Protein 5V0Z (pdb70)

Radius of gyration: 22.3 Å; Cα contacts (8 Å, |Δi|>4): 1707; chains: 3; bounding box: 62×68×42 Å

Foldseek 3Di:
DAQLVCLAVQHKHQCPPRVVLVVLQVVLVVLLVVLQVDDLPPVVVNQVSLCVQCVHNAAAAAAAPNEEERRNVLEADEHQHYAHYQEYEDRSYREYAYYNEAHEYNEYEEFWDADPDVVRRVSPIIGGAYEYEAAQEYEYACEYEYGNEYEAHLEYEYHNEDDPHYHYHQFYWYDVPIDTDGGHDPPDD/DAQLVCLAVQHKHQCPPRVVLVVLQVVLVVLLVVLQVDDLVPPVVNQVSLCVQCVHNAAQAAAAPNEEERRNVLEADEHQHYAHYQEYEDRSPREYAYYNEAHEYAEYEEFWDADPDVVRRVSRIIGGAYEYEAHQEYEYACEYEYGNEYEYHLEYEYHNEDDPHYHYHQFYWYDVPIDTDGGHDPDDD/DQQLVCLAVQHKHQCPPRVVLVVLQVQLVVLLVVLQPDDLVPVVVNQVSLCSQCVHNAAQAAAAPNEEERRNVLEADEHNHYAHYDEYEDRSYREYAYYNEAHEYAEYEEFWDADPDVVRRVSPIIGGAYEYEAHQEYEYHCEYEYGNEYEAHCEYEYHNEDDPHYHHHQFYWYDVPIDTDGGHDPPDD

Organism: Staphylococcus aureus (strain COL) (NCBI:txid93062)

CATH classification: 2.160.10.10

Secondary structure (DSSP, 8-state):
--HHHHHHTT--B-TTT-HHHHHHHHHHHHHHHHHHTS-TT-HHHHHHHHHHHHTS--SSEEEPSSEEESSSTTEEE-SSEEE-SSEEEE-SS-EEE-SSEEE-TT-EEE-EE--SSHHHHTTT-BEE--EEE-SSEEE-TT-EE-TT-EE-TT-EE-TT-EE-S-B-TTEEEETTTTEEEEE------/--HHHHHHTT--EETTT-HHHHHHHHHHHHHHHHHHTS-TT-HHHHHHHHHHHHTS--SSEEEPSSEEESSSTTEEE-SSEEE-SSEEEE-SS-EEE-SSEEE-TT-EEE-EE--SSHHHHHTTEEEE--EEE-SSEEE-TT-EE-TT-EE-TT-EE-TT-EE-S-B-TTEEEETTTTEEEEE------/--HHHHHHTT--EETTT-HHHHHHHHHHHHHHHHHHTS-TT-HHHHHHHHHHHHTS--SSEEEPSSEEESSSTTEEE-SSEEE-SSEEEE-SS-EEE-SSEEE-TT-EEE-EE--SSHHHHHTTEEEE--EEE-SSEEE-TT-EE-TT-EE-TT-EE-TT-EE-S-B-SSEEEETTTTEEEEE------

Solvent-accessible surface area: 21683 Å² total; per-residue (Å²): 123,83,33,66,88,60,1,84,51,95,101,106,7,35,3,45,143,31,119,94,0,53,85,32,54,45,63,0,48,42,13,5,34,78,0,27,59,16,129,34,51,19,104,120,80,37,73,90,2,5,28,93,0,5,106,61,120,9,84,74,10,47,1,44,28,33,4,18,0,18,4,0,28,5,3,95,37,19,100,34,0,44,2,36,8,15,2,5,0,16,0,6,1,66,0,41,3,16,52,26,0,13,4,10,3,10,0,0,0,8,1,22,42,26,13,81,26,30,50,78,0,40,92,1,73,27,65,1,4,42,0,83,4,18,32,19,0,32,0,12,4,23,0,0,0,31,42,40,4,52,0,10,91,0,0,5,1,15,16,9,0,8,0,55,128,89,7,70,71,66,4,28,0,62,15,30,64,2,104,68,68,151,105,15,107,14,107,150,100,122,83,31,65,86,60,2,85,47,109,102,104,7,36,3,44,141,31,116,95,0,52,87,32,52,44,63,0,49,41,13,5,35,79,0,25,61,16,124,31,48,20,102,118,84,33,70,91,3,5,28,93,0,5,105,64,119,10,84,75,10,49,0,40,29,29,3,16,0,18,4,0,31,5,3,94,37,20,97,32,0,47,3,36,9,10,1,4,0,17,0,6,2,65,0,40,4,17,52,26,0,13,6,11,3,10,1,0,0,9,1,23,42,26,14,84,25,31,50,76,0,41,93,1,71,25,71,2,13,37,0,86,4,17,33,22,0,39,0,12,3,21,0,0,0,30,43,42,4,52,0,10,89,0,0,5,1,15,17,10,0,9,0,56,130,89,6,69,71,69,6,27,0,63,16,31,63,2,105,69,68,150,103,14,107,14,110,151,99,121,83,32,66,86,60,2,85,47,108,99,108,6,35,3,46,146,30,110,94,0,56,80,32,53,48,62,0,51,48,12,5,36,77,0,27,59,15,130,32,49,19,103,124,82,34,72,91,4,5,27,94,0,5,107,61,120,10,81,76,11,51,0,39,28,31,3,19,0,17,5,0,30,5,3,95,37,20,99,33,0,48,3,35,6,10,3,4,0,16,0,5,2,67,0,41,4,16,52,28,0,12,5,11,3,10,1,1,0,9,1,23,50,22,12,80,24,31,52,80,0,39,96,0,72,26,74,2,13,37,0,84,4,17,33,22,0,39,0,12,4,23,0,0,0,31,44,42,4,52,0,11,92,0,0,5,1,15,15,10,0,9,0,56,131,90,6,70,71,68,5,28,0,63,15,31,64,2,103,68,69,152,102,13,103,16,106,148,99

Structure (mmCIF, N/CA/C/O backbone):
data_5V0Z
#
_entry.id   5V0Z
#
_cell.length_a   75.434
_cell.length_b   75.434
_cell.length_c   93.178
_cell.angle_alpha   90.000
_cell.angle_beta   90.000
_cell.angle_gamma   120.000
#
_symmetry.space_group_name_H-M   'P 32'
#
loop_
_entity.id
_entity.type
_entity.pdbx_description
1 polymer 'Putative acetyltransferase SACOL2570'
2 non-polymer 1,2-ETHANEDIOL
3 non-polymer 'PHOSPHATE ION'
4 non-polymer 'CHLORIDE ION'
5 non-polymer 'COENZYME A'
6 non-polymer 'UNKNOWN ATOM OR ION'
7 water water
#
loop_
_atom_site.group_PDB
_atom_site.id
_atom_site.type_symbol
_atom_site.label_atom_id
_atom_site.label_alt_id
_atom_site.label_comp_id
_atom_site.label_asym_id
_atom_site.label_entity_id
_atom_site.label_seq_id
_atom_site.pdbx_PDB_ins_code
_atom_site.Cartn_x
_atom_site.Cartn_y
_atom_site.Cartn_z
_atom_site.occupancy
_atom_site.B_iso_or_equiv
_atom_site.auth_seq_id
_atom_site.auth_comp_id
_atom_site.auth_asym_id
_atom_site.auth_atom_id
_atom_site.pdbx_PDB_model_num
ATOM 1 N N . MET A 1 4 ? -38.840 -4.753 -3.141 1.00 37.06 1 MET A N 1
ATOM 2 C CA . MET A 1 4 ? -38.377 -3.377 -3.475 1.00 29.52 1 MET A CA 1
ATOM 3 C C . MET A 1 4 ? -37.169 -3.384 -4.389 1.00 24.38 1 MET A C 1
ATOM 4 O O . MET A 1 4 ? -36.270 -4.227 -4.262 1.00 28.05 1 MET A O 1
ATOM 9 N N . THR A 1 5 ? -37.137 -2.429 -5.303 1.00 23.23 2 THR A N 1
ATOM 10 C CA . THR A 1 5 ? -35.943 -2.198 -6.109 1.00 21.36 2 THR A CA 1
ATOM 11 C C . THR A 1 5 ? -34.882 -1.494 -5.237 1.00 19.20 2 THR A C 1
ATOM 12 O O . THR A 1 5 ? -35.151 -1.012 -4.135 1.00 18.78 2 THR A O 1
ATOM 16 N N . GLU A 1 6 ? -33.648 -1.485 -5.743 1.00 17.28 3 GLU A N 1
ATOM 17 C CA . GLU A 1 6 ? -32.598 -0.846 -4.983 1.00 17.88 3 GLU A CA 1
ATOM 18 C C . GLU A 1 6 ? -32.827 0.681 -4.853 1.00 16.34 3 GLU A C 1
ATOM 19 O O . GLU A 1 6 ? -32.581 1.263 -3.796 1.00 16.38 3 GLU A O 1
ATOM 25 N N . LYS A 1 7 ? -33.371 1.293 -5.897 1.00 16.20 4 LYS A N 1
ATOM 26 C CA . LYS A 1 7 ? -33.763 2.704 -5.818 1.00 17.27 4 LYS A CA 1
ATOM 27 C C . LYS A 1 7 ? -34.787 2.908 -4.698 1.00 17.61 4 LYS A C 1
ATOM 28 O O . LYS A 1 7 ? -34.686 3.835 -3.904 1.00 16.93 4 LYS A O 1
ATOM 34 N N . GLU A 1 8 ? -35.801 2.039 -4.646 1.00 17.83 5 GLU A N 1
ATOM 35 C CA . GLU A 1 8 ? -36.816 2.163 -3.582 1.00 19.26 5 GLU A CA 1
ATOM 36 C C . GLU A 1 8 ? -36.204 2.011 -2.187 1.00 18.02 5 GLU A C 1
ATOM 37 O O . GLU A 1 8 ? -36.536 2.754 -1.259 1.00 18.05 5 GLU A O 1
ATOM 43 N N . LYS A 1 9 ? -35.255 1.095 -2.035 1.00 16.09 6 LYS A N 1
ATOM 44 C CA . LYS A 1 9 ? -34.545 0.939 -0.769 1.00 16.49 6 LYS A CA 1
ATOM 45 C C . LYS A 1 9 ? -33.755 2.202 -0.425 1.00 14.71 6 LYS A C 1
ATOM 46 O O . LYS A 1 9 ? -33.805 2.682 0.706 1.00 17.01 6 LYS A O 1
ATOM 52 N N . MET A 1 10 ? -33.062 2.739 -1.418 1.00 14.63 7 MET A N 1
ATOM 53 C CA . MET A 1 10 ? -32.273 3.965 -1.257 1.00 14.68 7 MET A CA 1
ATOM 54 C C . MET A 1 10 ? -33.147 5.064 -0.694 1.00 15.11 7 MET A C 1
ATOM 55 O O . MET A 1 10 ? -32.790 5.720 0.259 1.00 17.75 7 MET A O 1
ATOM 60 N N . LEU A 1 11 ? -34.334 5.235 -1.291 1.00 16.29 8 LEU A N 1
ATOM 61 C CA . LEU A 1 11 ? -35.253 6.300 -0.933 1.00 17.02 8 LEU A CA 1
ATOM 62 C C . LEU A 1 11 ? -36.044 6.032 0.343 1.00 17.02 8 LEU A C 1
ATOM 63 O O . LEU A 1 11 ? -36.694 6.936 0.838 1.00 20.33 8 LEU A O 1
ATOM 68 N N . ALA A 1 12 ? -35.954 4.813 0.880 1.00 20.10 9 ALA A N 1
ATOM 69 C CA . ALA A 1 12 ? -36.667 4.436 2.094 1.00 20.11 9 ALA A CA 1
ATOM 70 C C . ALA A 1 12 ? -35.728 4.314 3.316 1.00 18.85 9 ALA A C 1
ATOM 71 O O . ALA A 1 12 ? -36.098 3.741 4.323 1.00 20.78 9 ALA A O 1
ATOM 73 N N . GLU A 1 13 ? -34.490 4.800 3.197 1.00 17.59 10 GLU A N 1
ATOM 74 C CA A GLU A 1 13 ? -33.477 4.731 4.235 0.50 17.72 10 GLU A CA 1
ATOM 75 C CA B GLU A 1 13 ? -33.537 4.734 4.321 0.50 18.70 10 GLU A CA 1
ATOM 76 C C . GLU A 1 13 ? -33.159 3.270 4.658 1.00 16.07 10 GLU A C 1
ATOM 77 O O . GLU A 1 13 ? -32.875 2.968 5.831 1.00 18.13 10 GLU A O 1
ATOM 88 N N . LYS A 1 14 ? -33.146 2.371 3.657 1.00 16.68 11 LYS A N 1
ATOM 89 C CA . LYS A 1 14 ? -32.717 0.981 3.882 1.00 17.52 11 LYS A CA 1
ATOM 90 C C . LYS A 1 14 ? -31.354 0.798 3.221 1.00 16.95 11 LYS A C 1
ATOM 91 O O . LYS A 1 14 ? -30.962 1.558 2.342 1.00 15.50 11 LYS A O 1
ATOM 97 N N . TRP A 1 15 ? -30.640 -0.259 3.610 1.00 17.43 12 TRP A N 1
ATOM 98 C CA . TRP A 1 15 ? -29.428 -0.609 2.901 1.00 17.08 12 TRP A CA 1
ATOM 99 C C . TRP A 1 15 ? -29.747 -0.941 1.464 1.00 16.84 12 TRP A C 1
ATOM 100 O O . TRP A 1 15 ? -30.735 -1.657 1.212 1.00 18.43 12 TRP A O 1
ATOM 111 N N . TYR A 1 16 ? -28.905 -0.520 0.531 1.00 14.95 13 TYR A N 1
ATOM 112 C CA . TYR A 1 16 ? -29.145 -0.773 -0.838 1.00 15.33 13 TYR A CA 1
ATOM 113 C C . TYR A 1 16 ? -27.825 -1.021 -1.578 1.00 14.71 13 TYR A C 1
ATOM 114 O O . TYR A 1 16 ? -26.757 -0.566 -1.144 1.00 17.28 13 TYR A O 1
ATOM 123 N N . ASP A 1 17 ? -27.941 -1.667 -2.731 1.00 16.24 14 ASP A N 1
ATOM 124 C CA . ASP A 1 17 ? -26.817 -2.091 -3.565 1.00 18.16 14 ASP A CA 1
ATOM 125 C C . ASP A 1 17 ? -26.385 -0.941 -4.464 1.00 15.80 14 ASP A C 1
ATOM 126 O O . ASP A 1 17 ? -26.635 -0.932 -5.689 1.00 18.59 14 ASP A O 1
ATOM 131 N N . ALA A 1 18 ? -25.646 -0.018 -3.873 1.00 16.64 15 ALA A N 1
ATOM 132 C CA . ALA A 1 18 ? -25.236 1.192 -4.588 1.00 17.01 15 ALA A CA 1
ATOM 133 C C . ALA A 1 18 ? -24.286 0.907 -5.743 1.00 17.60 15 ALA A C 1
ATOM 134 O O . ALA A 1 18 ? -24.359 1.556 -6.773 1.00 18.48 15 ALA A O 1
ATOM 136 N N . ASN A 1 19 ? -23.401 -0.081 -5.564 1.00 17.44 16 ASN A N 1
ATOM 137 C CA . ASN A 1 19 ? -22.313 -0.314 -6.546 1.00 16.98 16 ASN A CA 1
ATOM 138 C C . ASN A 1 19 ? -22.616 -1.239 -7.720 1.00 19.58 16 ASN A C 1
ATOM 139 O O . ASN A 1 19 ? -21.902 -1.179 -8.710 1.00 22.19 16 ASN A O 1
ATOM 144 N N . PHE A 1 20 ? -23.650 -2.078 -7.615 1.00 17.69 17 PHE A N 1
ATOM 145 C CA . PHE A 1 20 ? -23.968 -3.061 -8.656 1.00 18.35 17 PHE A CA 1
ATOM 146 C C . PHE A 1 20 ? -25.371 -2.960 -9.232 1.00 20.79 17 PHE A C 1
ATOM 147 O O . PHE A 1 20 ? -25.677 -3.657 -10.216 1.00 21.63 17 PHE A O 1
ATOM 155 N N . ASP A 1 21 ? -26.222 -2.075 -8.698 1.00 17.69 18 ASP A N 1
ATOM 156 C CA . ASP A 1 21 ? -27.549 -1.943 -9.297 1.00 18.06 18 ASP A CA 1
ATOM 157 C C . ASP A 1 21 ? -27.430 -1.172 -10.588 1.00 17.45 18 ASP A C 1
ATOM 158 O O . ASP A 1 21 ? -27.043 0.003 -10.568 1.00 18.50 18 ASP A O 1
ATOM 163 N N . GLN A 1 22 ? -27.788 -1.750 -11.724 1.00 18.93 19 GLN A N 1
ATOM 164 C CA A GLN A 1 22 ? -27.575 -1.099 -13.029 0.50 18.93 19 GLN A CA 1
ATOM 165 C CA B GLN A 1 22 ? -27.549 -1.088 -13.008 0.50 19.71 19 GLN A CA 1
ATOM 166 C C . GLN A 1 22 ? -28.366 0.202 -13.169 1.00 19.22 19 GLN A C 1
ATOM 167 O O . GLN A 1 22 ? -27.871 1.165 -13.705 1.00 19.63 19 GLN A O 1
ATOM 178 N N . TYR A 1 23 ? -29.595 0.217 -12.683 1.00 18.62 20 TYR A N 1
ATOM 179 C CA . TYR A 1 23 ? -30.399 1.428 -12.732 1.00 18.38 20 TYR A CA 1
ATOM 180 C C . TYR A 1 23 ? -29.682 2.585 -12.042 1.00 17.04 20 TYR A C 1
ATOM 181 O O . TYR A 1 23 ? -29.499 3.658 -12.638 1.00 17.42 20 TYR A O 1
ATOM 190 N N . LEU A 1 24 ? -29.243 2.362 -10.806 1.00 15.82 21 LEU A N 1
ATOM 191 C CA . LEU A 1 24 ? -28.576 3.431 -10.052 1.00 15.43 21 LEU A CA 1
ATOM 192 C C . LEU A 1 24 ? -27.241 3.819 -10.691 1.00 15.52 21 LEU A C 1
ATOM 193 O O . LEU A 1 24 ? -26.901 5.012 -10.754 1.00 15.24 21 LEU A O 1
ATOM 198 N N . ILE A 1 25 ? -26.490 2.834 -11.183 1.00 15.95 22 ILE A N 1
ATOM 199 C CA . ILE A 1 25 ? -25.234 3.095 -11.872 1.00 15.44 22 ILE A CA 1
ATOM 200 C C . ILE A 1 25 ? -25.501 4.030 -13.051 1.00 16.71 22 ILE A C 1
ATOM 201 O O . ILE A 1 25 ? -24.790 5.016 -13.278 1.00 17.82 22 ILE A O 1
ATOM 206 N N . ASN A 1 26 ? -26.539 3.716 -13.806 1.00 18.10 23 ASN A N 1
ATOM 207 C CA . ASN A 1 26 ? -26.849 4.469 -15.000 1.00 18.19 23 ASN A CA 1
ATOM 208 C C . ASN A 1 26 ? -27.315 5.874 -14.672 1.00 18.44 23 ASN A C 1
ATOM 209 O O . ASN A 1 26 ? -26.948 6.820 -15.373 1.00 18.64 23 ASN A O 1
ATOM 214 N N . GLU A 1 27 ? -28.104 6.018 -13.612 1.00 16.51 24 GLU A N 1
ATOM 215 C CA . GLU A 1 27 ? -28.535 7.347 -13.181 1.00 15.67 24 GLU A CA 1
ATOM 216 C C . GLU A 1 27 ? -27.338 8.200 -12.730 1.00 14.88 24 GLU A C 1
ATOM 217 O O . GLU A 1 27 ? -27.246 9.388 -13.058 1.00 15.85 24 GLU A O 1
ATOM 223 N N . ARG A 1 28 ? -26.410 7.588 -12.005 1.00 14.89 25 ARG A N 1
ATOM 224 C CA . ARG A 1 28 ? -25.232 8.355 -11.601 1.00 13.47 25 ARG A CA 1
ATOM 225 C C . ARG A 1 28 ? -24.425 8.769 -12.828 1.00 13.08 25 ARG A C 1
ATOM 226 O O . ARG A 1 28 ? -23.934 9.926 -12.893 1.00 15.26 25 ARG A O 1
ATOM 234 N N . ALA A 1 29 ? -24.255 7.868 -13.794 1.00 15.57 26 ALA A N 1
ATOM 235 C CA . ALA A 1 29 ? -23.499 8.191 -14.975 1.00 17.38 26 ALA A CA 1
ATOM 236 C C . ALA A 1 29 ? -24.131 9.374 -15.743 1.00 17.18 26 ALA A C 1
ATOM 237 O O . ALA A 1 29 ? -23.408 10.265 -16.226 1.00 18.25 26 ALA A O 1
ATOM 239 N N . ARG A 1 30 ? -25.469 9.396 -15.831 1.00 16.68 27 ARG A N 1
ATOM 240 C CA . ARG A 1 30 ? -26.217 10.492 -16.454 1.00 17.30 27 ARG A CA 1
ATOM 241 C C . ARG A 1 30 ? -25.870 11.802 -15.748 1.00 15.89 27 ARG A C 1
ATOM 242 O O . ARG A 1 30 ? -25.505 12.783 -16.402 1.00 17.73 27 ARG A O 1
ATOM 250 N N . ALA A 1 31 ? -25.961 11.814 -14.425 1.00 14.55 28 ALA A N 1
ATOM 251 C CA . ALA A 1 31 ? -25.718 13.064 -13.660 1.00 15.25 28 ALA A CA 1
ATOM 252 C C . ALA A 1 31 ? -24.270 13.519 -13.818 1.00 12.33 28 ALA A C 1
ATOM 253 O O . ALA A 1 31 ? -24.017 14.704 -13.963 1.00 13.76 28 ALA A O 1
ATOM 255 N N . LYS A 1 32 ? -23.332 12.565 -13.767 1.00 13.52 29 LYS A N 1
ATOM 256 C CA A LYS A 1 32 ? -21.90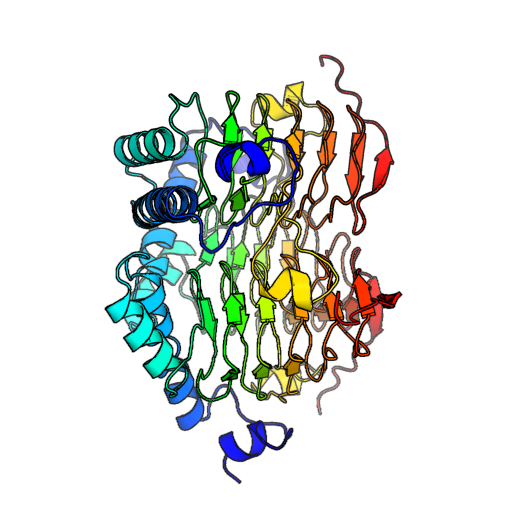0 12.962 -13.892 0.70 13.79 29 LYS A CA 1
ATOM 257 C CA B LYS A 1 32 ? -21.908 12.951 -13.879 0.30 14.44 29 LYS A CA 1
ATOM 258 C C . LYS A 1 32 ? -21.533 13.585 -15.250 1.00 14.73 29 LYS A C 1
ATOM 259 O O . LYS A 1 32 ? -20.744 14.528 -15.357 1.00 14.98 29 LYS A O 1
ATOM 270 N N . ASP A 1 33 ? -22.125 13.034 -16.301 1.00 13.97 30 ASP A N 1
ATOM 271 C CA . ASP A 1 33 ? -21.876 13.576 -17.626 1.00 15.68 30 ASP A CA 1
ATOM 272 C C . ASP A 1 33 ? -22.501 14.959 -17.760 1.00 14.69 30 ASP A C 1
ATOM 273 O O . ASP A 1 33 ? -21.910 15.813 -18.391 1.00 14.32 30 ASP A O 1
ATOM 278 N N . ILE A 1 34 ? -23.677 15.185 -17.171 1.00 13.76 31 ILE A N 1
ATOM 279 C CA . ILE A 1 34 ? -24.262 16.535 -17.219 1.00 12.97 31 ILE A CA 1
ATOM 280 C C . ILE A 1 34 ? -23.424 17.517 -16.407 1.00 11.47 31 ILE A C 1
ATOM 281 O O . ILE A 1 34 ? -23.145 18.621 -16.844 1.00 13.07 31 ILE A O 1
ATOM 286 N N . CYS A 1 35 ? -23.016 17.124 -15.199 1.00 11.83 32 CYS A N 1
ATOM 287 C CA . CYS A 1 35 ? -22.128 17.955 -14.412 1.00 11.03 32 CYS A CA 1
ATOM 288 C C . CYS A 1 35 ? -20.868 18.275 -15.193 1.00 11.41 32 CYS A C 1
ATOM 289 O O . CYS A 1 35 ? -20.386 19.415 -15.180 1.00 12.25 32 CYS A O 1
ATOM 292 N N . PHE A 1 36 ? -20.294 17.282 -15.850 1.00 12.66 33 PHE A N 1
ATOM 293 C CA . PHE A 1 36 ? -19.089 17.521 -16.604 1.00 12.89 33 PHE A CA 1
ATOM 294 C C . PHE A 1 36 ? -19.326 18.589 -17.683 1.00 13.14 33 PHE A C 1
ATOM 295 O O . PHE A 1 36 ? -18.516 19.503 -17.845 1.00 13.86 33 PHE A O 1
ATOM 303 N N . GLU A 1 37 ? -20.431 18.487 -18.409 1.00 13.35 34 GLU A N 1
ATOM 304 C CA . GLU A 1 37 ? -20.722 19.472 -19.426 1.00 14.25 34 GLU A CA 1
ATOM 305 C C . GLU A 1 37 ? -20.894 20.855 -18.786 1.00 12.27 34 GLU A C 1
ATOM 306 O O . GLU A 1 37 ? -20.329 21.850 -19.270 1.00 14.37 34 GLU A O 1
ATOM 312 N N . LEU A 1 38 ? -21.687 20.928 -17.724 1.00 11.85 35 LEU A N 1
ATOM 313 C CA . LEU A 1 38 ? -21.893 22.189 -16.998 1.00 12.43 35 LEU A CA 1
ATOM 314 C C . LEU A 1 38 ? -20.584 22.792 -16.547 1.00 12.30 35 LEU A C 1
ATOM 315 O O . LEU A 1 38 ? -20.345 24.004 -16.710 1.00 12.72 35 LEU A O 1
ATOM 320 N N . ASN A 1 39 ? -19.687 21.953 -16.008 1.00 12.21 36 ASN A N 1
ATOM 321 C CA . ASN A 1 39 ? -18.419 22.411 -15.483 1.00 11.23 36 ASN A CA 1
ATOM 322 C C . ASN A 1 39 ? -17.471 22.893 -16.547 1.00 13.03 36 ASN A C 1
ATOM 323 O O . ASN A 1 39 ? -16.459 23.525 -16.237 1.00 14.50 36 ASN A O 1
ATOM 328 N N . HIS A 1 40 ? -17.764 22.603 -17.809 1.00 12.18 37 HIS A N 1
ATOM 329 C CA . HIS A 1 40 ? -16.949 23.033 -18.925 1.00 14.05 37 HIS A CA 1
ATOM 330 C C . HIS A 1 40 ? -17.724 23.971 -19.856 1.00 14.09 37 HIS A C 1
ATOM 331 O O . HIS A 1 40 ? -17.330 24.119 -21.010 1.00 17.67 37 HIS A O 1
ATOM 338 N N . THR A 1 41 ? -18.790 24.587 -19.347 1.00 13.23 38 THR A N 1
ATOM 339 C CA . THR A 1 41 ? -19.570 25.605 -20.048 1.00 14.64 38 THR A CA 1
ATOM 340 C C . THR A 1 41 ? -19.184 26.976 -19.497 1.00 14.51 38 THR A C 1
ATOM 341 O O . THR A 1 41 ? -19.163 27.209 -18.294 1.00 16.74 38 THR A O 1
ATOM 345 N N . ARG A 1 42 ? -18.866 27.881 -20.409 1.00 18.57 39 ARG A N 1
ATOM 346 C CA . ARG A 1 42 ? -18.463 29.239 -20.031 1.00 19.33 39 ARG A CA 1
ATOM 347 C C . ARG A 1 42 ? -19.502 29.863 -19.079 1.00 18.99 39 ARG A C 1
ATOM 348 O O . ARG A 1 42 ? -20.680 29.787 -19.370 1.00 18.60 39 ARG A O 1
ATOM 356 N N . PRO A 1 43 ? -19.083 30.513 -17.962 1.00 17.07 40 PRO A N 1
ATOM 357 C CA . PRO A 1 43 ? -20.070 31.047 -17.015 1.00 18.45 40 PRO A CA 1
ATOM 358 C C . PRO A 1 43 ? -21.025 32.066 -17.596 1.00 18.30 40 PRO A C 1
ATOM 359 O O . PRO A 1 43 ? -22.161 32.172 -17.130 1.00 20.86 40 PRO A O 1
ATOM 363 N N . SER A 1 44 ? -20.592 32.788 -18.629 1.00 19.18 41 SER A N 1
ATOM 364 C CA . SER A 1 44 ? -21.499 33.735 -19.287 1.00 20.45 41 SER A CA 1
ATOM 365 C C . SER A 1 44 ? -22.474 33.134 -20.341 1.00 19.63 41 SER A C 1
ATOM 366 O O . SER A 1 44 ? -23.316 33.845 -20.911 1.00 23.44 41 SER A O 1
ATOM 369 N N . ALA A 1 45 ? -22.404 31.832 -20.576 1.00 18.58 42 ALA A N 1
ATOM 370 C CA . ALA A 1 45 ? -23.368 31.132 -21.463 1.00 19.94 42 ALA A CA 1
ATOM 371 C C . ALA A 1 45 ? -24.653 30.799 -20.690 1.00 19.99 42 ALA A C 1
ATOM 372 O O . ALA A 1 45 ? -24.924 29.662 -20.317 1.00 17.16 42 ALA A O 1
ATOM 374 N N . THR A 1 46 ? -25.418 31.855 -20.431 1.00 20.49 43 THR A N 1
ATOM 375 C CA . THR A 1 46 ? -26.538 31.784 -19.501 1.00 21.95 43 THR A CA 1
ATOM 376 C C . THR A 1 46 ? -27.572 30.754 -19.840 1.00 17.73 43 THR A C 1
ATOM 377 O O . THR A 1 46 ? -27.983 29.976 -18.966 1.00 19.77 43 THR A O 1
ATOM 381 N N . ASN A 1 47 ? -27.983 30.739 -21.103 1.00 19.70 44 ASN A N 1
ATOM 382 C CA . ASN A 1 47 ? -29.090 29.872 -21.489 1.00 21.46 44 ASN A CA 1
ATOM 383 C C . ASN A 1 47 ? -28.637 28.433 -21.446 1.00 20.09 44 ASN A C 1
ATOM 384 O O . ASN A 1 47 ? -29.365 27.578 -20.987 1.00 21.01 44 ASN A O 1
ATOM 389 N N . LYS A 1 48 ? -27.427 28.149 -21.926 1.00 19.25 45 LYS A N 1
ATOM 390 C CA . LYS A 1 48 ? -26.941 26.782 -21.910 1.00 18.10 45 LYS A CA 1
ATOM 391 C C . LYS A 1 48 ? -26.812 26.280 -20.493 1.00 18.05 45 LYS A C 1
ATOM 392 O O . LYS A 1 48 ? -27.155 25.135 -20.188 1.00 17.23 45 LYS A O 1
ATOM 398 N N . ARG A 1 49 ? -26.275 27.118 -19.603 1.00 15.37 46 ARG A N 1
ATOM 399 C CA . ARG A 1 49 ? -26.136 26.690 -18.195 1.00 15.33 46 ARG A CA 1
ATOM 400 C C . ARG A 1 49 ? -27.503 26.408 -17.559 1.00 13.81 46 ARG A C 1
ATOM 401 O O . ARG A 1 49 ? -27.634 25.424 -16.866 1.00 14.71 46 ARG A O 1
ATOM 409 N N . LYS A 1 50 ? -28.493 27.279 -17.797 1.00 15.71 47 LYS A N 1
ATOM 410 C CA . LYS A 1 50 ? -29.824 27.046 -17.252 1.00 15.60 47 LYS A CA 1
ATOM 411 C C . LYS A 1 50 ? -30.391 25.705 -17.779 1.00 15.52 47 LYS A C 1
ATOM 412 O O . LYS A 1 50 ? -31.001 24.945 -17.018 1.00 15.89 47 LYS A O 1
ATOM 418 N N . GLU A 1 51 ? -30.211 25.439 -19.081 1.00 15.45 48 GLU A N 1
ATOM 419 C CA . GLU A 1 51 ? -30.699 24.195 -19.665 1.00 17.42 48 GLU A CA 1
ATOM 420 C C . GLU A 1 51 ? -30.059 22.993 -18.987 1.00 15.94 48 GLU A C 1
ATOM 421 O O . GLU A 1 51 ? -30.742 22.049 -18.657 1.00 14.84 48 GLU A O 1
ATOM 427 N N . LEU A 1 52 ? -28.751 23.057 -18.761 1.00 14.51 49 LEU A N 1
ATOM 428 C CA . LEU A 1 52 ? -28.047 21.943 -18.151 1.00 13.76 49 LEU A CA 1
ATOM 429 C C . LEU A 1 52 ? -28.445 21.735 -16.694 1.00 13.68 49 LEU A C 1
ATOM 430 O O . LEU A 1 52 ? -28.645 20.623 -16.246 1.00 14.21 49 LEU A O 1
ATOM 435 N N . ILE A 1 53 ? -28.589 22.823 -15.954 1.00 13.08 50 ILE A N 1
ATOM 436 C CA . ILE A 1 53 ? -29.004 22.760 -14.557 1.00 13.69 50 ILE A CA 1
ATOM 437 C C . ILE A 1 53 ? -30.411 22.156 -14.478 1.00 13.05 50 ILE A C 1
ATOM 438 O O . ILE A 1 53 ? -30.690 21.313 -13.621 1.00 12.67 50 ILE A O 1
ATOM 443 N N . ASP A 1 54 ? -31.318 22.594 -15.354 1.00 13.27 51 ASP A N 1
ATOM 444 C CA . ASP A 1 54 ? -32.673 22.096 -15.335 1.00 12.86 51 ASP A CA 1
ATOM 445 C C . ASP A 1 54 ? -32.706 20.616 -15.738 1.00 13.11 51 ASP A C 1
ATOM 446 O O . ASP A 1 54 ? -33.493 19.853 -15.206 1.00 14.51 51 ASP A O 1
ATOM 451 N N . GLN A 1 55 ? -31.860 20.225 -16.690 1.00 13.21 52 GLN A N 1
ATOM 452 C CA . GLN A 1 55 ? -31.742 18.809 -17.044 1.00 13.99 52 GLN A CA 1
ATOM 453 C C . GLN A 1 55 ? -31.201 17.989 -15.887 1.00 13.38 52 GLN A C 1
ATOM 454 O O . GLN A 1 55 ? -31.694 16.908 -15.600 1.00 14.77 52 GLN A O 1
ATOM 460 N N . LEU A 1 56 ? -30.201 18.510 -15.213 1.00 13.39 53 LEU A N 1
ATOM 461 C CA . LEU A 1 56 ? -29.574 17.803 -14.081 1.00 12.60 53 LEU A CA 1
ATOM 462 C C . LEU A 1 56 ? -30.542 17.542 -12.933 1.00 12.94 53 LEU A C 1
ATOM 463 O O . LEU A 1 56 ? -30.650 16.429 -12.428 1.00 13.44 53 LEU A O 1
ATOM 468 N N . PHE A 1 57 ? -31.266 18.584 -12.547 1.00 12.79 54 PHE A N 1
ATOM 469 C CA . PHE A 1 57 ? -32.209 18.478 -11.438 1.00 13.68 54 PHE A CA 1
ATOM 470 C C . PHE A 1 57 ? -33.583 17.997 -11.854 1.00 12.07 54 PHE A C 1
ATOM 471 O O . PHE A 1 57 ? -34.440 17.773 -10.995 1.00 14.22 54 PHE A O 1
ATOM 479 N N . GLN A 1 58 ? -33.786 17.857 -13.158 1.00 13.14 55 GLN A N 1
ATOM 480 C CA . GLN A 1 58 ? -35.097 17.409 -13.688 1.00 13.88 55 GLN A CA 1
ATOM 481 C C . GLN A 1 58 ? -36.231 18.294 -13.203 1.00 14.62 55 GLN A C 1
ATOM 482 O O . GLN A 1 58 ? -37.280 17.833 -12.739 1.00 18.27 55 GLN A O 1
ATOM 488 N N . THR A 1 59 ? -35.963 19.603 -13.249 1.00 15.09 56 THR A N 1
ATOM 489 C CA . THR A 1 59 ? -36.950 20.598 -12.788 1.00 16.18 56 THR A CA 1
ATOM 490 C C . THR A 1 59 ? -36.727 21.903 -13.538 1.00 16.40 56 THR A C 1
ATOM 491 O O . THR A 1 59 ? -35.679 22.115 -14.117 1.00 20.41 56 THR A O 1
ATOM 495 N N . THR A 1 60 ? -37.691 22.788 -13.509 1.00 15.16 57 THR A N 1
ATOM 496 C CA . THR A 1 60 ? -37.559 24.127 -14.023 1.00 14.30 57 THR A CA 1
ATOM 497 C C . THR A 1 60 ? -37.186 25.044 -12.866 1.00 14.14 57 THR A C 1
ATOM 498 O O . THR A 1 60 ? -38.019 25.432 -12.038 1.00 18.04 57 THR A O 1
ATOM 502 N N . THR A 1 61 ? -35.899 25.342 -12.760 1.00 14.04 58 THR A N 1
ATOM 503 C CA . THR A 1 61 ? -35.432 26.138 -11.675 1.00 14.19 58 THR A CA 1
ATOM 504 C C . THR A 1 61 ? -35.844 27.599 -11.787 1.00 15.59 58 THR A C 1
ATOM 505 O O . THR A 1 61 ? -36.031 28.119 -12.887 1.00 16.71 58 THR A O 1
ATOM 509 N N . ASP A 1 62 ? -35.980 28.229 -10.636 1.00 13.73 59 ASP A N 1
ATOM 510 C CA . ASP A 1 62 ? -36.328 29.647 -10.492 1.00 15.11 59 ASP A CA 1
ATOM 511 C C . ASP A 1 62 ? -35.213 30.326 -9.676 1.00 14.86 59 ASP A C 1
ATOM 512 O O . ASP A 1 62 ? -35.142 30.201 -8.437 1.00 14.56 59 ASP A O 1
ATOM 517 N N . ASN A 1 63 ? -34.297 30.965 -10.398 1.00 15.34 60 ASN A N 1
ATOM 518 C CA . ASN A 1 63 ? -33.173 31.612 -9.781 1.00 15.52 60 ASN A CA 1
ATOM 519 C C . ASN A 1 63 ? -32.373 30.707 -8.855 1.00 14.39 60 ASN A C 1
ATOM 520 O O . ASN A 1 63 ? -32.121 31.037 -7.689 1.00 14.68 60 ASN A O 1
ATOM 525 N N . VAL A 1 64 ? -31.955 29.575 -9.410 1.00 14.35 61 VAL A N 1
ATOM 526 C CA . VAL A 1 64 ? -30.985 28.678 -8.783 1.00 13.62 61 VAL A CA 1
ATOM 527 C C . VAL A 1 64 ? -29.660 28.961 -9.504 1.00 13.45 61 VAL A C 1
ATOM 528 O O . VAL A 1 64 ? -29.485 28.594 -10.674 1.00 16.54 61 VAL A O 1
ATOM 532 N N . SER A 1 65 ? -28.734 29.578 -8.790 1.00 12.44 62 SER A N 1
ATOM 533 C CA A SER A 1 65 ? -27.468 29.979 -9.387 0.50 12.68 62 SER A CA 1
ATOM 534 C CA B SER A 1 65 ? -27.473 29.986 -9.359 0.50 12.05 62 SER A CA 1
ATOM 535 C C . SER A 1 65 ? -26.402 28.999 -8.907 1.00 12.41 62 SER A C 1
ATOM 536 O O . SER A 1 65 ? -26.183 28.837 -7.734 1.00 16.30 62 SER A O 1
ATOM 541 N N . ILE A 1 66 ? -25.795 28.327 -9.851 1.00 13.96 63 ILE A N 1
ATOM 542 C CA . ILE A 1 66 ? -24.805 27.280 -9.570 1.00 14.59 63 ILE A CA 1
ATOM 543 C C . ILE A 1 66 ? -23.474 27.796 -10.143 1.00 15.38 63 ILE A C 1
ATOM 544 O O . ILE A 1 66 ? -23.330 27.991 -11.379 1.00 16.59 63 ILE A O 1
ATOM 549 N N A SER A 1 67 ? -22.502 28.037 -9.259 0.50 14.56 64 SER A N 1
ATOM 550 N N B SER A 1 67 ? -22.507 28.037 -9.258 0.50 14.87 64 SER A N 1
ATOM 551 C CA A SER A 1 67 ? -21.156 28.428 -9.673 0.50 14.41 64 SER A CA 1
ATOM 552 C CA B SER A 1 67 ? -21.177 28.465 -9.664 0.50 15.18 64 SER A CA 1
ATOM 553 C C A SER A 1 67 ? -20.371 27.188 -9.823 0.50 15.01 64 SER A C 1
ATOM 554 C C B SER A 1 67 ? -20.359 27.216 -9.811 0.50 15.34 64 SER A C 1
ATOM 555 O O A SER A 1 67 ? -20.250 26.422 -8.871 0.50 18.54 64 SER A O 1
ATOM 556 O O B SER A 1 67 ? -20.238 26.452 -8.856 0.50 18.44 64 SER A O 1
ATOM 561 N N . ILE A 1 68 ? -19.696 27.054 -10.952 1.00 14.87 65 ILE A N 1
ATOM 562 C CA . ILE A 1 68 ? -18.934 25.847 -11.261 1.00 15.02 65 ILE A CA 1
ATOM 563 C C . ILE A 1 68 ? -17.601 25.860 -10.512 1.00 14.72 65 ILE A C 1
ATOM 564 O O . ILE A 1 68 ? -17.086 26.935 -10.168 1.00 16.02 65 ILE A O 1
ATOM 569 N N . PRO A 1 69 ? -17.023 24.686 -10.239 1.00 13.94 66 PRO A N 1
ATOM 570 C CA . PRO A 1 69 ? -17.576 23.357 -10.532 1.00 13.64 66 PRO A CA 1
ATOM 571 C C . PRO A 1 69 ? -18.699 23.008 -9.566 1.00 11.60 66 PRO A C 1
ATOM 572 O O . PRO A 1 69 ? -18.728 23.488 -8.439 1.00 12.21 66 PRO A O 1
ATOM 576 N N . PHE A 1 70 ? -19.568 22.093 -10.014 1.00 11.88 67 PHE A N 1
ATOM 577 C CA . PHE A 1 70 ? -20.629 21.539 -9.161 1.00 10.89 67 PHE A CA 1
ATOM 578 C C . PHE A 1 70 ? -20.696 20.024 -9.358 1.00 10.70 67 PHE A C 1
ATOM 579 O O . PHE A 1 70 ? -20.395 19.533 -10.423 1.00 12.20 67 PHE A O 1
ATOM 587 N N . ASP A 1 71 ? -21.122 19.317 -8.321 1.00 10.66 68 ASP A N 1
ATOM 588 C CA . ASP A 1 71 ? -21.278 17.861 -8.406 1.00 10.02 68 ASP A CA 1
ATOM 589 C C . ASP A 1 71 ? -22.540 17.449 -7.649 1.00 10.37 68 ASP A C 1
ATOM 590 O O . ASP A 1 71 ? -22.915 18.049 -6.645 1.00 10.28 68 ASP A O 1
ATOM 595 N N . THR A 1 72 ? -23.165 16.395 -8.169 1.00 10.31 69 THR A N 1
ATOM 596 C CA . THR A 1 72 ? -24.275 15.720 -7.508 1.00 9.95 69 THR A CA 1
ATOM 597 C C . THR A 1 72 ? -24.252 14.263 -7.974 1.00 10.77 69 THR A C 1
ATOM 598 O O . THR A 1 72 ? -23.569 13.937 -8.952 1.00 13.11 69 THR A O 1
ATOM 602 N N . ASP A 1 73 ? -24.961 13.396 -7.276 1.00 10.43 70 ASP A N 1
ATOM 603 C CA . ASP A 1 73 ? -24.981 11.963 -7.647 1.00 10.94 70 ASP A CA 1
ATOM 604 C C . ASP A 1 73 ? -26.111 11.603 -8.594 1.00 11.10 70 ASP A C 1
ATOM 605 O O . ASP A 1 73 ? -25.878 10.887 -9.584 1.00 12.30 70 ASP A O 1
ATOM 610 N N . TYR A 1 74 ? -27.308 12.097 -8.284 1.00 11.07 71 TYR A N 1
ATOM 611 C CA . TYR A 1 74 ? -28.518 11.780 -9.041 1.00 12.40 71 TYR A CA 1
ATOM 612 C C . TYR A 1 74 ? -29.113 13.015 -9.696 1.00 12.39 71 TYR A C 1
ATOM 613 O O . TYR A 1 74 ? -29.600 12.953 -10.842 1.00 13.42 71 TYR A O 1
ATOM 622 N N . GLY A 1 75 ? -29.085 14.160 -9.005 1.00 12.78 72 GLY A N 1
ATOM 623 C CA . GLY A 1 75 ? -29.664 15.374 -9.525 1.00 13.84 72 GLY A CA 1
ATOM 624 C C . GLY A 1 75 ? -31.143 15.494 -9.260 1.00 12.68 72 GLY A C 1
ATOM 625 O O . GLY A 1 75 ? -31.608 16.456 -8.656 1.00 13.40 72 GLY A O 1
ATOM 626 N N . TRP A 1 76 ? -31.899 14.484 -9.703 1.00 12.67 73 TRP A N 1
ATOM 627 C CA . TRP A 1 76 ? -33.335 14.470 -9.504 1.00 14.79 73 TRP A CA 1
ATOM 628 C C . TRP A 1 76 ? -33.726 14.281 -8.050 1.00 14.71 73 TRP A C 1
ATOM 629 O O . TRP A 1 76 ? -34.889 14.458 -7.696 1.00 16.17 73 TRP A O 1
ATOM 640 N N . ASN A 1 77 ? -32.749 13.978 -7.184 1.00 12.61 74 ASN A N 1
ATOM 641 C CA . ASN A 1 77 ? -33.026 13.827 -5.780 1.00 12.78 74 ASN A CA 1
ATOM 642 C C . ASN A 1 77 ? -32.634 15.025 -4.945 1.00 12.73 74 ASN A C 1
ATOM 643 O O . ASN A 1 77 ? -32.613 14.940 -3.711 1.00 13.54 74 ASN A O 1
ATOM 648 N N . VAL A 1 78 ? -32.398 16.158 -5.627 1.00 12.32 75 VAL A N 1
ATOM 649 C CA . VAL A 1 78 ? -32.237 17.452 -4.963 1.00 12.65 75 VAL A CA 1
ATOM 650 C C . VAL A 1 78 ? -33.496 18.249 -5.306 1.00 13.44 75 VAL A C 1
ATOM 651 O O . VAL A 1 78 ? -33.763 18.482 -6.485 1.00 15.40 75 VAL A O 1
ATOM 655 N N . LYS A 1 79 ? -34.271 18.581 -4.279 1.00 13.01 76 LYS A N 1
ATOM 656 C CA . LYS A 1 79 ? -35.524 19.333 -4.429 1.00 14.94 76 LYS A CA 1
ATOM 657 C C . LYS A 1 79 ? -35.202 20.776 -4.035 1.00 14.77 76 LYS A C 1
ATOM 658 O O . LYS A 1 79 ? -34.709 21.037 -2.960 1.00 18.03 76 LYS A O 1
ATOM 664 N N . LEU A 1 80 ? -35.449 21.670 -4.986 1.00 14.60 77 LEU A N 1
ATOM 665 C CA . LEU A 1 80 ? -35.018 23.043 -4.868 1.00 14.92 77 LEU A CA 1
ATOM 666 C C . LEU A 1 80 ? -36.150 24.032 -4.799 1.00 15.33 77 LEU A C 1
ATOM 667 O O . LEU A 1 80 ? -37.080 23.962 -5.613 1.00 17.25 77 LEU A O 1
ATOM 672 N N . GLY A 1 81 ? -36.043 24.977 -3.867 1.00 14.01 78 GLY A N 1
ATOM 673 C CA . GLY A 1 81 ? -36.855 26.186 -3.888 1.00 14.30 78 GLY A CA 1
ATOM 674 C C . GLY A 1 81 ? -36.328 27.184 -4.886 1.00 12.91 78 GLY A C 1
ATOM 675 O O . GLY A 1 81 ? -35.492 26.885 -5.740 1.00 14.90 78 GLY A O 1
ATOM 676 N N . LYS A 1 82 ? -36.846 28.386 -4.777 1.00 14.28 79 LYS A N 1
ATOM 677 C CA . LYS A 1 82 ? -36.376 29.517 -5.576 1.00 13.93 79 LYS A CA 1
ATOM 678 C C . LYS A 1 82 ? -35.329 30.290 -4.844 1.00 14.01 79 LYS A C 1
ATOM 679 O O . LYS A 1 82 ? -35.291 30.284 -3.606 1.00 15.35 79 LYS A O 1
ATOM 685 N N . ASN A 1 83 ? -34.495 31.001 -5.601 1.00 12.87 80 ASN A N 1
ATOM 686 C CA . ASN A 1 83 ? -33.458 31.877 -5.002 1.00 13.06 80 ASN A CA 1
ATOM 687 C C . ASN A 1 83 ? -32.507 31.065 -4.124 1.00 11.74 80 ASN A C 1
ATOM 688 O O . ASN A 1 83 ? -32.417 31.271 -2.917 1.00 12.85 80 ASN A O 1
ATOM 693 N N . VAL A 1 84 ? -31.820 30.136 -4.797 1.00 12.41 81 VAL A N 1
ATOM 694 C CA . VAL A 1 84 ? -30.810 29.304 -4.150 1.00 11.38 81 VAL A CA 1
ATOM 695 C C . VAL A 1 84 ? -29.499 29.609 -4.824 1.00 11.28 81 VAL A C 1
ATOM 696 O O . VAL A 1 84 ? -29.353 29.464 -6.022 1.00 13.20 81 VAL A O 1
ATOM 700 N N . TYR A 1 85 ? -28.555 30.073 -4.004 1.00 10.70 82 TYR A N 1
ATOM 701 C CA . TYR A 1 85 ? -27.279 30.572 -4.514 1.00 11.00 82 TYR A CA 1
ATOM 702 C C . TYR A 1 85 ? -26.155 29.628 -4.038 1.00 11.25 82 TYR A C 1
ATOM 703 O O . TYR A 1 85 ? -25.908 29.521 -2.858 1.00 14.52 82 TYR A O 1
ATOM 712 N N . VAL A 1 86 ? -25.532 28.927 -4.993 1.00 10.18 83 VAL A N 1
ATOM 713 C CA . VAL A 1 86 ? -24.564 27.896 -4.682 1.00 9.50 83 VAL A CA 1
ATOM 714 C C . VAL A 1 86 ? -23.225 28.310 -5.222 1.00 9.92 83 VAL A C 1
ATOM 715 O O . VAL A 1 86 ? -23.044 28.393 -6.441 1.00 11.13 83 VAL A O 1
ATOM 719 N N . ASN A 1 87 ? -22.276 28.634 -4.329 1.00 9.30 84 ASN A N 1
ATOM 720 C CA . ASN A 1 87 ? -20.960 29.081 -4.771 1.00 9.54 84 ASN A CA 1
ATOM 721 C C . ASN A 1 87 ? -20.107 27.886 -5.193 1.00 9.58 84 ASN A C 1
ATOM 722 O O . ASN A 1 87 ? -20.559 26.751 -5.201 1.00 9.75 84 ASN A O 1
ATOM 727 N N . THR A 1 88 ? -18.868 28.151 -5.597 1.00 9.66 85 THR A N 1
ATOM 728 C CA . THR A 1 88 ? -18.046 27.192 -6.283 1.00 9.68 85 THR A CA 1
ATOM 729 C C . THR A 1 88 ? -17.746 25.946 -5.478 1.00 8.81 85 THR A C 1
ATOM 730 O O . THR A 1 88 ? -17.566 25.982 -4.263 1.00 9.59 85 THR A O 1
ATOM 734 N N . ASN A 1 89 ? -17.629 24.832 -6.205 1.00 9.94 86 ASN A N 1
ATOM 735 C CA A ASN A 1 89 ? -17.147 23.597 -5.660 0.50 11.10 86 ASN A CA 1
ATOM 736 C CA B ASN A 1 89 ? -17.110 23.552 -5.625 0.50 10.75 86 ASN A CA 1
ATOM 737 C C . ASN A 1 89 ? -17.966 22.914 -4.536 1.00 10.37 86 ASN A C 1
ATOM 738 O O . ASN A 1 89 ? -17.488 22.398 -3.522 1.00 14.51 86 ASN A O 1
ATOM 747 N N . CYS A 1 90 ? -19.280 23.003 -4.744 1.00 9.53 87 CYS A N 1
ATOM 748 C CA . CYS A 1 90 ? -20.193 22.278 -3.855 1.00 9.29 87 CYS A CA 1
ATOM 749 C C . CYS A 1 90 ? -20.528 20.892 -4.411 1.00 9.10 87 CYS A C 1
ATOM 750 O O . CYS A 1 90 ? -20.440 20.634 -5.609 1.00 9.97 87 CYS A O 1
ATOM 753 N N . TYR A 1 91 ? -20.940 20.033 -3.497 1.00 9.38 88 TYR A N 1
ATOM 754 C CA . TYR A 1 91 ? -21.321 18.668 -3.847 1.00 9.61 88 TYR A CA 1
ATOM 755 C C . TYR A 1 91 ? -22.569 18.309 -3.072 1.00 9.84 88 TYR A C 1
ATOM 756 O O . TYR A 1 91 ? -22.562 18.262 -1.856 1.00 10.85 88 TYR A O 1
ATOM 765 N N . PHE A 1 92 ? -23.662 18.082 -3.805 1.00 10.26 89 PHE A N 1
ATOM 766 C CA . PHE A 1 92 ? -24.930 17.616 -3.222 1.00 10.72 89 PHE A CA 1
ATOM 767 C C . PHE A 1 92 ? -25.011 16.105 -3.454 1.00 10.07 89 PHE A C 1
ATOM 768 O O . PHE A 1 92 ? -25.415 15.632 -4.529 1.00 10.79 89 PHE A O 1
ATOM 776 N N . MET A 1 93 ? -24.545 15.358 -2.470 1.00 10.18 90 MET A N 1
ATOM 777 C CA . MET A 1 93 ? -24.475 13.912 -2.561 1.00 9.86 90 MET A CA 1
ATOM 778 C C . MET A 1 93 ? -25.862 13.379 -2.135 1.00 10.81 90 MET A C 1
ATOM 779 O O . MET A 1 93 ? -26.125 13.246 -0.956 1.00 10.51 90 MET A O 1
ATOM 784 N N . ASP A 1 94 ? -26.709 13.126 -3.148 1.00 10.32 91 ASP A N 1
ATOM 785 C CA . ASP A 1 94 ? -28.156 13.088 -3.007 1.00 10.17 91 ASP A CA 1
ATOM 786 C C . ASP A 1 94 ? -28.787 11.688 -3.146 1.00 11.77 91 ASP A C 1
ATOM 787 O O . ASP A 1 94 ? -29.950 11.608 -3.480 1.00 14.68 91 ASP A O 1
ATOM 792 N N . GLY A 1 95 ? -28.093 10.618 -2.804 1.00 12.16 92 GLY A N 1
ATOM 793 C CA . GLY A 1 95 ? -28.812 9.320 -2.728 1.00 13.00 92 GLY A CA 1
ATOM 794 C C . GLY A 1 95 ? -29.988 9.439 -1.786 1.00 12.31 92 GLY A C 1
ATOM 795 O O . GLY A 1 95 ? -31.077 8.893 -2.050 1.00 14.40 92 GLY A O 1
ATOM 796 N N . GLY A 1 96 ? -29.782 10.080 -0.622 1.00 11.94 93 GLY A N 1
ATOM 797 C CA . GLY A 1 96 ? -30.882 10.501 0.227 1.00 13.81 93 GLY A CA 1
ATOM 798 C C . GLY A 1 96 ? -31.327 11.873 -0.326 1.00 15.06 93 GLY A C 1
ATOM 799 O O . GLY A 1 96 ? -30.497 12.739 -0.655 1.00 16.21 93 GLY A O 1
ATOM 800 N N . GLN A 1 97 ? -32.598 12.109 -0.337 1.00 15.01 94 GLN A N 1
ATOM 801 C CA . GLN A 1 97 ? -33.113 13.347 -0.848 1.00 13.38 94 GLN A CA 1
ATOM 802 C C . GLN A 1 97 ? -32.491 14.536 -0.109 1.00 13.22 94 GLN A C 1
ATOM 803 O O . GLN A 1 97 ? -32.428 14.555 1.114 1.00 13.21 94 GLN A O 1
ATOM 809 N N . ILE A 1 98 ? -32.088 15.545 -0.874 1.00 10.97 95 ILE A N 1
ATOM 810 C CA . ILE A 1 98 ? -31.642 16.831 -0.307 1.00 11.28 95 ILE A CA 1
ATOM 811 C C . ILE A 1 98 ? -32.740 17.824 -0.662 1.00 11.03 95 ILE A C 1
ATOM 812 O O . ILE A 1 98 ? -32.935 18.104 -1.846 1.00 13.18 95 ILE A O 1
ATOM 817 N N . THR A 1 99 ? -33.391 18.346 0.360 1.00 11.75 96 THR A N 1
ATOM 818 C CA . THR A 1 99 ? -34.474 19.314 0.141 1.00 12.50 96 THR A CA 1
ATOM 819 C C . THR A 1 99 ? -33.944 20.665 0.558 1.00 12.80 96 THR A C 1
ATOM 820 O O . THR A 1 99 ? -33.434 20.808 1.694 1.00 14.00 96 THR A O 1
ATOM 824 N N . ILE A 1 100 ? -34.020 21.647 -0.356 1.00 12.83 97 ILE A N 1
ATOM 825 C CA . ILE A 1 100 ? -33.507 22.987 -0.077 1.00 11.94 97 ILE A CA 1
ATOM 826 C C . ILE A 1 100 ? -34.671 23.940 -0.268 1.00 13.20 97 ILE A C 1
ATOM 827 O O . ILE A 1 100 ? -35.357 23.920 -1.301 1.00 14.17 97 ILE A O 1
ATOM 832 N N . GLY A 1 101 ? -34.880 24.798 0.729 1.00 12.00 98 GLY A N 1
ATOM 833 C CA . GLY A 1 101 ? -35.957 25.770 0.670 1.00 13.18 98 GLY A CA 1
ATOM 834 C C . GLY A 1 101 ? -35.676 26.942 -0.234 1.00 12.18 98 GLY A C 1
ATOM 835 O O . GLY A 1 101 ? -34.834 26.896 -1.124 1.00 13.37 98 GLY A O 1
ATOM 836 N N . ASP A 1 102 ? -36.467 28.002 -0.036 1.00 12.25 99 ASP A N 1
ATOM 837 C CA . ASP A 1 102 ? -36.318 29.237 -0.781 1.00 12.68 99 ASP A CA 1
ATOM 838 C C . ASP A 1 102 ? -35.330 30.163 -0.098 1.00 13.33 99 ASP A C 1
ATOM 839 O O . ASP A 1 102 ? -35.271 30.184 1.120 1.00 12.92 99 ASP A O 1
ATOM 844 N N . ASN A 1 103 ? -34.619 30.970 -0.876 1.00 12.24 100 ASN A N 1
ATOM 845 C CA . ASN A 1 103 ? -33.740 32.022 -0.303 1.00 12.50 100 ASN A CA 1
ATOM 846 C C . ASN A 1 103 ? -32.654 31.419 0.569 1.00 12.55 100 ASN A C 1
ATOM 847 O O . ASN A 1 103 ? -32.577 31.661 1.786 1.00 12.29 100 ASN A O 1
ATOM 852 N N . VAL A 1 104 ? -31.798 30.618 -0.081 1.00 11.43 101 VAL A N 1
ATOM 853 C CA . VAL A 1 104 ? -30.765 29.874 0.605 1.00 11.18 101 VAL A CA 1
ATOM 854 C C . VAL A 1 104 ? -29.426 30.263 -0.031 1.00 10.64 101 VAL A C 1
ATOM 855 O O . VAL A 1 104 ? -29.261 30.179 -1.247 1.00 11.53 101 VAL A O 1
ATOM 859 N N . PHE A 1 105 ? -28.487 30.672 0.820 1.00 10.14 102 PHE A N 1
ATOM 860 C CA . PHE A 1 105 ? -27.150 31.098 0.401 1.00 10.22 102 PHE A CA 1
ATOM 861 C C . PHE A 1 105 ? -26.133 30.041 0.863 1.00 9.80 102 PHE A C 1
ATOM 862 O O . PHE A 1 105 ? -25.965 29.830 2.054 1.00 11.17 102 PHE A O 1
ATOM 870 N N . ILE A 1 106 ? -25.564 29.342 -0.108 1.00 9.66 103 ILE A N 1
ATOM 871 C CA . ILE A 1 106 ? -24.634 28.261 0.154 1.00 9.78 103 ILE A CA 1
ATOM 872 C C . ILE A 1 106 ? -23.256 28.692 -0.312 1.00 9.31 103 ILE A C 1
ATOM 873 O O . ILE A 1 106 ? -22.997 28.930 -1.483 1.00 9.47 103 ILE A O 1
ATOM 878 N N . GLY A 1 107 ? -22.342 28.742 0.639 1.00 9.28 104 GLY A N 1
ATOM 879 C CA . GLY A 1 107 ? -20.993 29.150 0.386 1.00 9.41 104 GLY A CA 1
ATOM 880 C C . GLY A 1 107 ? -20.184 28.149 -0.419 1.00 8.75 104 GLY A C 1
ATOM 881 O O . GLY A 1 107 ? -20.609 27.049 -0.731 1.00 9.33 104 GLY A O 1
ATOM 882 N N . PRO A 1 108 ? -18.967 28.546 -0.777 1.00 8.64 105 PRO A N 1
ATOM 883 C CA . PRO A 1 108 ? -18.095 27.694 -1.579 1.00 8.58 105 PRO A CA 1
ATOM 884 C C . PRO A 1 108 ? -17.603 26.483 -0.806 1.00 8.46 105 PRO A C 1
ATOM 885 O O . PRO A 1 108 ? -17.455 26.514 0.404 1.00 9.90 105 PRO A O 1
ATOM 889 N N . ASN A 1 109 ? -17.328 25.408 -1.543 1.00 8.68 106 ASN A N 1
ATOM 890 C CA A ASN A 1 109 ? -16.706 24.228 -0.965 0.45 10.60 106 ASN A CA 1
ATOM 891 C CA B ASN A 1 109 ? -16.697 24.234 -0.901 0.25 9.73 106 ASN A CA 1
ATOM 892 C CA C ASN A 1 109 ? -16.791 24.174 -1.013 0.30 10.63 106 ASN A CA 1
ATOM 893 C C . ASN A 1 109 ? -17.561 23.590 0.188 1.00 9.80 106 ASN A C 1
ATOM 894 O O . ASN A 1 109 ? -17.038 23.114 1.196 1.00 12.27 106 ASN A O 1
ATOM 907 N N . CYS A 1 110 ? -18.872 23.641 -0.012 1.00 9.07 107 CYS A N 1
ATOM 908 C CA . CYS A 1 110 ? -19.793 22.952 0.903 1.00 8.72 107 CYS A CA 1
ATOM 909 C C . CYS A 1 110 ? -20.155 21.578 0.362 1.00 9.00 107 CYS A C 1
ATOM 910 O O . CYS A 1 110 ? -20.366 21.396 -0.841 1.00 11.19 107 CYS A O 1
ATOM 913 N N . GLY A 1 111 ? -20.211 20.622 1.280 1.00 8.21 108 GLY A N 1
ATOM 914 C CA . GLY A 1 111 ? -20.602 19.263 0.964 1.00 8.86 108 GLY A CA 1
ATOM 915 C C . GLY A 1 111 ? -21.827 18.890 1.773 1.00 8.78 108 GLY A C 1
ATOM 916 O O . GLY A 1 111 ? -21.815 18.998 2.991 1.00 10.57 108 GLY A O 1
ATOM 917 N N . PHE A 1 112 ? -22.868 18.442 1.076 1.00 8.58 109 PHE A N 1
ATOM 918 C CA A PHE A 1 112 ? -24.099 17.956 1.707 0.50 8.67 109 PHE A CA 1
ATOM 919 C CA B PHE A 1 112 ? -24.089 17.935 1.709 0.50 9.06 109 PHE A CA 1
ATOM 920 C C . PHE A 1 112 ? -24.103 16.450 1.440 1.00 8.52 109 PHE A C 1
ATOM 921 O O . PHE A 1 112 ? -24.350 16.021 0.329 1.00 9.64 109 PHE A O 1
ATOM 936 N N . TYR A 1 113 ? -23.775 15.688 2.491 1.00 8.59 110 TYR A N 1
ATOM 937 C CA . TYR A 1 113 ? -23.468 14.267 2.361 1.00 9.44 110 TYR A CA 1
ATOM 938 C C . TYR A 1 113 ? -24.561 13.414 2.966 1.00 9.78 110 TYR A C 1
ATOM 939 O O . TYR A 1 113 ? -24.722 13.377 4.168 1.00 11.89 110 TYR A O 1
ATOM 948 N N . THR A 1 114 ? -25.270 12.683 2.107 1.00 10.70 111 THR A N 1
ATOM 949 C CA . THR A 1 114 ? -26.352 11.813 2.595 1.00 11.02 111 THR A CA 1
ATOM 950 C C . THR A 1 114 ? -25.914 10.356 2.742 1.00 10.72 111 THR A C 1
ATOM 951 O O . THR A 1 114 ? -26.665 9.567 3.304 1.00 12.13 111 THR A O 1
ATOM 955 N N . ALA A 1 115 ? -24.712 9.983 2.279 1.00 11.17 112 ALA A N 1
ATOM 956 C CA . ALA A 1 115 ? -24.344 8.575 2.236 1.00 11.92 112 ALA A CA 1
ATOM 957 C C . ALA A 1 115 ? -23.706 8.111 3.495 1.00 11.93 112 ALA A C 1
ATOM 958 O O . ALA A 1 115 ? -22.758 8.740 4.017 1.00 14.15 112 ALA A O 1
ATOM 960 N N A THR A 1 116 ? -24.133 6.940 3.954 0.50 13.20 113 THR A N 1
ATOM 961 N N B THR A 1 116 ? -24.135 6.940 3.950 0.50 13.33 113 THR A N 1
ATOM 962 C CA A THR A 1 116 ? -23.387 6.202 4.958 0.50 14.85 113 THR A CA 1
ATOM 963 C CA B THR A 1 116 ? -23.408 6.211 4.970 0.50 15.37 113 THR A CA 1
ATOM 964 C C A THR A 1 116 ? -23.037 4.842 4.402 0.50 14.83 113 THR A C 1
ATOM 965 C C B THR A 1 116 ? -23.044 4.842 4.412 0.50 14.92 113 THR A C 1
ATOM 966 O O A THR A 1 116 ? -23.722 4.288 3.532 0.50 15.89 113 THR A O 1
ATOM 967 O O B THR A 1 116 ? -23.724 4.288 3.536 0.50 15.93 113 THR A O 1
ATOM 974 N N . HIS A 1 117 ? -21.917 4.341 4.877 1.00 14.99 114 HIS A N 1
ATOM 975 C CA . HIS A 1 117 ? -21.481 2.981 4.598 1.00 14.95 114 HIS A CA 1
ATOM 976 C C . HIS A 1 117 ? -21.558 2.212 5.906 1.00 15.08 114 HIS A C 1
ATOM 977 O O . HIS A 1 117 ? -21.480 2.778 6.998 1.00 15.98 114 HIS A O 1
ATOM 984 N N . PRO A 1 118 ? -21.617 0.870 5.830 1.00 15.24 115 PRO A N 1
ATOM 985 C CA . PRO A 1 118 ? -21.457 0.073 7.048 1.00 15.31 115 PRO A CA 1
ATOM 986 C C . PRO A 1 118 ? -20.106 0.318 7.715 1.00 15.20 115 PRO A C 1
ATOM 987 O O . PRO A 1 118 ? -19.110 0.514 7.027 1.00 16.46 115 PRO A O 1
ATOM 991 N N . LEU A 1 119 ? -20.089 0.292 9.045 1.00 16.99 116 LEU A N 1
ATOM 992 C CA . LEU A 1 119 ? -18.829 0.370 9.772 1.00 18.06 116 LEU A CA 1
ATOM 993 C C . LEU A 1 119 ? -17.988 -0.903 9.624 1.00 16.06 116 LEU A C 1
ATOM 994 O O . LEU A 1 119 ? -16.747 -0.838 9.559 1.00 17.95 116 LEU A O 1
ATOM 999 N N . ASN A 1 120 ? -18.654 -2.054 9.609 1.00 17.08 117 ASN A N 1
ATOM 1000 C CA . ASN A 1 120 ? -17.968 -3.338 9.415 1.00 18.23 117 ASN A CA 1
ATOM 1001 C C . ASN A 1 120 ? -17.455 -3.442 7.990 1.00 17.16 117 ASN A C 1
ATOM 1002 O O . ASN A 1 120 ? -18.248 -3.338 7.017 1.00 18.64 117 ASN A O 1
ATOM 1007 N N . PHE A 1 121 ? -16.151 -3.686 7.826 1.00 17.46 118 PHE A N 1
ATOM 1008 C CA . PHE A 1 121 ? -15.621 -3.645 6.472 1.00 16.63 118 PHE A CA 1
ATOM 1009 C C . PHE A 1 121 ? -16.119 -4.737 5.568 1.00 16.00 118 PHE A C 1
ATOM 1010 O O . PHE A 1 121 ? -16.137 -4.590 4.331 1.00 17.11 118 PHE A O 1
ATOM 1018 N N . HIS A 1 122 ? -16.454 -5.896 6.132 1.00 18.23 119 HIS A N 1
ATOM 1019 C CA . HIS A 1 122 ? -16.965 -6.973 5.283 1.00 19.83 119 HIS A CA 1
ATOM 1020 C C . HIS A 1 122 ? -18.247 -6.570 4.569 1.00 19.81 119 HIS A C 1
ATOM 1021 O O . HIS A 1 122 ? -18.387 -6.823 3.373 1.00 23.54 119 HIS A O 1
ATOM 1028 N N . HIS A 1 123 ? -19.174 -5.941 5.297 1.00 19.36 120 HIS A N 1
ATOM 1029 C CA . HIS A 1 123 ? -20.386 -5.438 4.688 1.00 19.11 120 HIS A CA 1
ATOM 1030 C C . HIS A 1 123 ? -20.069 -4.227 3.799 1.00 17.02 120 HIS A C 1
ATOM 1031 O O . HIS A 1 123 ? -20.609 -4.118 2.691 1.00 19.01 120 HIS A O 1
ATOM 1038 N N . ARG A 1 124 ? -19.196 -3.320 4.262 1.00 15.54 121 ARG A N 1
ATOM 1039 C CA . ARG A 1 124 ? -18.895 -2.156 3.460 1.00 15.76 121 ARG A CA 1
ATOM 1040 C C . ARG A 1 124 ? -18.283 -2.525 2.127 1.00 15.71 121 ARG A C 1
ATOM 1041 O O . ARG A 1 124 ? -18.589 -1.917 1.107 1.00 15.26 121 ARG A O 1
ATOM 1049 N N . ASN A 1 125 ? -17.408 -3.530 2.115 1.00 15.70 122 ASN A N 1
ATOM 1050 C CA . ASN A 1 125 ? -16.671 -3.867 0.885 1.00 17.16 122 ASN A CA 1
ATOM 1051 C C . ASN A 1 125 ? -17.540 -4.412 -0.231 1.00 17.20 122 ASN A C 1
ATOM 1052 O O . ASN A 1 125 ? -17.137 -4.405 -1.395 1.00 19.65 122 ASN A O 1
ATOM 1057 N N . GLU A 1 126 ? -18.742 -4.855 0.147 1.00 18.01 123 GLU A N 1
ATOM 1058 C CA . GLU A 1 126 ? -19.756 -5.298 -0.778 1.00 19.09 123 GLU A CA 1
ATOM 1059 C C . GLU A 1 126 ? -20.479 -4.125 -1.479 1.00 20.52 123 GLU A C 1
ATOM 1060 O O . GLU A 1 126 ? -21.232 -4.333 -2.451 1.00 20.77 123 GLU A O 1
ATOM 1066 N N . GLY A 1 127 ? -20.244 -2.905 -1.017 1.00 20.01 124 GLY A N 1
ATOM 1067 C CA . GLY A 1 127 ? -20.683 -1.685 -1.702 1.00 18.75 124 GLY A CA 1
ATOM 1068 C C . GLY A 1 127 ? -22.016 -1.144 -1.194 1.00 19.15 124 GLY A C 1
ATOM 1069 O O . GLY A 1 127 ? -22.450 -0.077 -1.663 1.00 21.13 124 GLY A O 1
ATOM 1070 N N . PHE A 1 128 ? -22.653 -1.798 -0.208 1.00 16.19 125 PHE A N 1
ATOM 1071 C CA . PHE A 1 128 ? -23.956 -1.379 0.280 1.00 17.34 125 PHE A CA 1
ATOM 1072 C C . PHE A 1 128 ? -23.850 -0.032 0.974 1.00 14.77 125 PHE A C 1
ATOM 1073 O O . PHE A 1 128 ? -22.852 0.269 1.627 1.00 15.78 125 PHE A O 1
ATOM 1081 N N . GLU A 1 129 ? -24.888 0.780 0.823 1.00 15.36 126 GLU A N 1
ATOM 1082 C CA . GLU A 1 129 ? -24.956 2.085 1.477 1.00 14.08 126 GLU A CA 1
ATOM 1083 C C . GLU A 1 129 ? -26.350 2.266 2.065 1.00 13.42 126 GLU A C 1
ATOM 1084 O O . GLU A 1 129 ? -27.280 1.507 1.709 1.00 14.55 126 GLU A O 1
ATOM 1090 N N . LYS A 1 130 ? -26.516 3.274 2.920 1.00 13.66 127 LYS A N 1
ATOM 1091 C CA . LYS A 1 130 ? -27.782 3.664 3.481 1.00 14.33 127 LYS A CA 1
ATOM 1092 C C . LYS A 1 130 ? -27.782 5.192 3.475 1.00 13.49 127 LYS A C 1
ATOM 1093 O O . LYS A 1 130 ? -26.818 5.810 3.930 1.00 15.95 127 LYS A O 1
ATOM 1099 N N . ALA A 1 131 ? -28.841 5.784 2.957 1.00 13.00 128 ALA A N 1
ATOM 1100 C CA . ALA A 1 131 ? -28.864 7.224 2.706 1.00 13.07 128 ALA A CA 1
ATOM 1101 C C . ALA A 1 131 ? -29.773 7.908 3.723 1.00 13.33 128 ALA A C 1
ATOM 1102 O O . ALA A 1 131 ? -30.876 7.487 3.944 1.00 17.63 128 ALA A O 1
ATOM 1104 N N . GLY A 1 132 ? -29.269 9.002 4.294 1.00 13.19 129 GLY A N 1
ATOM 1105 C CA . GLY A 1 132 ? -29.983 9.795 5.283 1.00 13.11 129 GLY A CA 1
ATOM 1106 C C . GLY A 1 132 ? -30.278 11.153 4.667 1.00 11.60 129 GLY A C 1
ATOM 1107 O O . GLY A 1 132 ? -29.378 11.942 4.424 1.00 12.64 129 GLY A O 1
ATOM 1108 N N . PRO A 1 133 ? -31.558 11.456 4.386 1.00 12.14 130 PRO A N 1
ATOM 1109 C CA . PRO A 1 133 ? -31.902 12.735 3.781 1.00 12.17 130 PRO A CA 1
ATOM 1110 C C . PRO A 1 133 ? -31.421 13.958 4.552 1.00 11.71 130 PRO A C 1
ATOM 1111 O O . PRO A 1 133 ? -31.317 13.922 5.788 1.00 12.50 130 PRO A O 1
ATOM 1115 N N . ILE A 1 134 ? -31.140 15.022 3.789 1.00 11.04 131 ILE A N 1
ATOM 1116 C CA . ILE A 1 134 ? -30.776 16.314 4.356 1.00 10.37 131 ILE A CA 1
ATOM 1117 C C . ILE A 1 134 ? -31.877 17.304 4.011 1.00 10.26 131 ILE A C 1
ATOM 1118 O O . ILE A 1 134 ? -32.283 17.400 2.833 1.00 12.84 131 ILE A O 1
ATOM 1123 N N . HIS A 1 135 ? -32.315 18.059 5.028 1.00 10.61 132 HIS A N 1
ATOM 1124 C CA . HIS A 1 135 ? -33.283 19.107 4.805 1.00 11.37 132 HIS A CA 1
ATOM 1125 C C . HIS A 1 135 ? -32.656 20.447 5.190 1.00 12.38 132 HIS A C 1
ATOM 1126 O O . HIS A 1 135 ? -32.212 20.626 6.328 1.00 14.65 132 HIS A O 1
ATOM 1133 N N . ILE A 1 136 ? -32.680 21.362 4.226 1.00 11.57 133 ILE A N 1
ATOM 1134 C CA . ILE A 1 136 ? -32.119 22.704 4.417 1.00 12.65 133 ILE A CA 1
ATOM 1135 C C . ILE A 1 136 ? -33.311 23.672 4.363 1.00 12.90 133 ILE A C 1
ATOM 1136 O O . ILE A 1 136 ? -33.951 23.835 3.330 1.00 13.16 133 ILE A O 1
ATOM 1141 N N . GLY A 1 137 ? -33.574 24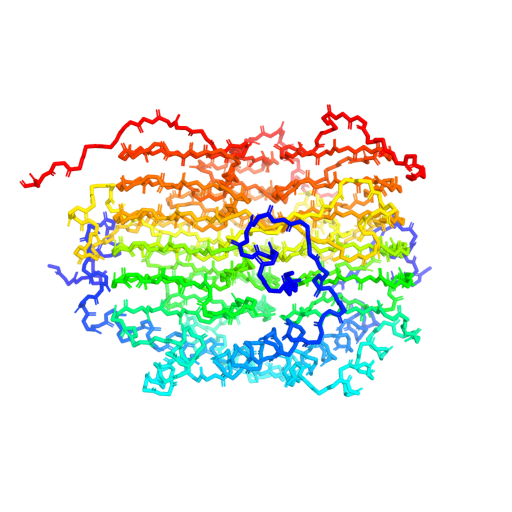.299 5.499 1.00 13.11 134 GLY A N 1
ATOM 1142 C CA . GLY A 1 137 ? -34.694 25.241 5.595 1.00 13.69 134 GLY A CA 1
ATOM 1143 C C . GLY A 1 137 ? -34.545 26.431 4.677 1.00 13.10 134 GLY A C 1
ATOM 1144 O O . GLY A 1 137 ? -33.446 26.842 4.288 1.00 12.83 134 GLY A O 1
ATOM 1145 N N . SER A 1 138 ? -35.677 27.046 4.402 1.00 14.03 135 SER A N 1
ATOM 1146 C CA . SER A 1 138 ? -35.671 28.342 3.725 1.00 13.09 135 SER A CA 1
ATOM 1147 C C . SER A 1 138 ? -34.953 29.384 4.572 1.00 12.75 135 SER A C 1
ATOM 1148 O O . SER A 1 138 ? -34.786 29.249 5.758 1.00 13.28 135 SER A O 1
ATOM 1151 N N . ASN A 1 139 ? -34.491 30.445 3.912 1.00 12.23 136 ASN A N 1
ATOM 1152 C CA . ASN A 1 139 ? -33.962 31.594 4.648 1.00 13.11 136 ASN A CA 1
ATOM 1153 C C . ASN A 1 139 ? -32.730 31.248 5.482 1.00 12.39 136 ASN A C 1
ATOM 1154 O O . ASN A 1 139 ? -32.577 31.709 6.589 1.00 12.88 136 ASN A O 1
ATOM 1159 N N . THR A 1 140 ? -31.816 30.463 4.886 1.00 11.73 137 THR A N 1
ATOM 1160 C CA . THR A 1 140 ? -30.602 30.025 5.534 1.00 11.52 137 THR A CA 1
ATOM 1161 C C . THR A 1 140 ? -29.380 30.553 4.819 1.00 11.40 137 THR A C 1
ATOM 1162 O O . THR A 1 140 ? -29.413 30.890 3.621 1.00 11.55 137 THR A O 1
ATOM 1166 N N . TRP A 1 141 ? -28.266 30.563 5.552 1.00 10.54 138 TRP A N 1
ATOM 1167 C CA . TRP A 1 141 ? -26.969 30.957 5.017 1.00 10.55 138 TRP A CA 1
ATOM 1168 C C . TRP A 1 141 ? -25.895 30.034 5.581 1.00 9.96 138 TRP A C 1
ATOM 1169 O O . TRP A 1 141 ? -25.785 29.855 6.783 1.00 11.18 138 TRP A O 1
ATOM 1180 N N . PHE A 1 142 ? -25.108 29.479 4.670 1.00 10.20 139 PHE A N 1
ATOM 1181 C CA . PHE A 1 142 ? -23.964 28.624 4.982 1.00 9.89 139 PHE A CA 1
ATOM 1182 C C . PHE A 1 142 ? -22.687 29.291 4.539 1.00 9.25 139 PHE A C 1
ATOM 1183 O O . PHE A 1 142 ? -22.567 29.671 3.381 1.00 10.05 139 PHE A O 1
ATOM 1191 N N . GLY A 1 143 ? -21.745 29.452 5.461 1.00 9.89 140 GLY A N 1
ATOM 1192 C CA . GLY A 1 143 ? -20.419 29.908 5.073 1.00 9.91 140 GLY A CA 1
ATOM 1193 C C . GLY A 1 143 ? -19.689 28.856 4.233 1.00 9.79 140 GLY A C 1
ATOM 1194 O O . GLY A 1 143 ? -20.199 27.772 3.973 1.00 10.43 140 GLY A O 1
ATOM 1195 N N . GLY A 1 144 ? -18.506 29.207 3.777 1.00 9.49 141 GLY A N 1
ATOM 1196 C CA . GLY A 1 144 ? -17.695 28.264 3.032 1.00 9.47 141 GLY A CA 1
ATOM 1197 C C . GLY A 1 144 ? -17.181 27.113 3.855 1.00 9.42 141 GLY A C 1
ATOM 1198 O O . GLY A 1 144 ? -17.082 27.196 5.073 1.00 9.68 141 GLY A O 1
ATOM 1199 N N . HIS A 1 145 ? -16.824 26.041 3.142 1.00 9.55 142 HIS A N 1
ATOM 1200 C CA . HIS A 1 145 ? -16.122 24.893 3.785 1.00 10.00 142 HIS A CA 1
ATOM 1201 C C . HIS A 1 145 ? -17.015 24.185 4.818 1.00 9.57 142 HIS A C 1
ATOM 1202 O O . HIS A 1 145 ? -16.512 23.588 5.751 1.00 14.02 142 HIS A O 1
ATOM 1209 N N . VAL A 1 146 ? -18.335 24.184 4.642 1.00 9.16 143 VAL A N 1
ATOM 1210 C CA . VAL A 1 146 ? -19.223 23.484 5.540 1.00 9.45 143 VAL A CA 1
ATOM 1211 C C . VAL A 1 146 ? -19.489 22.074 5.029 1.00 9.38 143 VAL A C 1
ATOM 1212 O O . VAL A 1 146 ? -19.723 21.879 3.835 1.00 10.77 143 VAL A O 1
ATOM 1216 N N . ALA A 1 147 ? -19.516 21.109 5.936 1.00 8.28 144 ALA A N 1
ATOM 1217 C CA . ALA A 1 147 ? -19.974 19.752 5.644 1.00 8.48 144 ALA A CA 1
ATOM 1218 C C . ALA A 1 147 ? -21.240 19.493 6.480 1.00 8.97 144 ALA A C 1
ATOM 1219 O O . ALA A 1 147 ? -21.241 19.701 7.686 1.00 10.74 144 ALA A O 1
ATOM 1221 N N . VAL A 1 148 ? -22.294 19.014 5.795 1.00 9.25 145 VAL A N 1
ATOM 1222 C CA . VAL A 1 148 ? -23.534 18.608 6.424 1.00 9.52 145 VAL A CA 1
ATOM 1223 C C . VAL A 1 148 ? -23.671 17.108 6.284 1.00 9.88 145 VAL A C 1
ATOM 1224 O O . VAL A 1 148 ? -23.527 16.582 5.188 1.00 10.79 145 VAL A O 1
ATOM 1228 N N . LEU A 1 149 ? -23.885 16.418 7.410 1.00 10.00 146 LEU A N 1
ATOM 1229 C CA . LEU A 1 149 ? -23.820 14.968 7.423 1.00 10.59 146 LEU A CA 1
ATOM 1230 C C . LEU A 1 149 ? -25.190 14.317 7.216 1.00 10.25 146 LEU A C 1
ATOM 1231 O O . LEU A 1 149 ? -26.237 14.983 7.227 1.00 10.42 146 LEU A O 1
ATOM 1236 N N . PRO A 1 150 ? -25.204 12.980 7.057 1.00 10.29 147 PRO A N 1
ATOM 1237 C CA . PRO A 1 150 ? -26.448 12.338 6.708 1.00 10.94 147 PRO A CA 1
ATOM 1238 C C . PRO A 1 150 ? -27.535 12.516 7.752 1.00 11.36 147 PRO A C 1
ATOM 1239 O O . PRO A 1 150 ? -27.284 12.433 8.930 1.00 12.25 147 PRO A O 1
ATOM 1243 N N . GLY A 1 151 ? -28.753 12.695 7.269 1.00 11.21 148 GLY A N 1
ATOM 1244 C CA . GLY A 1 151 ? -29.921 12.786 8.147 1.00 11.92 148 GLY A CA 1
ATOM 1245 C C . GLY A 1 151 ? -30.126 14.125 8.822 1.00 12.08 148 GLY A C 1
ATOM 1246 O O . GLY A 1 151 ? -31.075 14.248 9.606 1.00 15.14 148 GLY A O 1
ATOM 1247 N N . VAL A 1 152 ? -29.276 15.101 8.548 1.00 12.03 149 VAL A N 1
ATOM 1248 C CA . VAL A 1 152 ? -29.306 16.363 9.285 1.00 11.83 149 VAL A CA 1
ATOM 1249 C C . VAL A 1 152 ? -30.342 17.312 8.633 1.00 11.55 149 VAL A C 1
ATOM 1250 O O . VAL A 1 152 ? -30.484 17.407 7.412 1.00 12.89 149 VAL A O 1
ATOM 1254 N N . THR A 1 153 ? -31.011 18.039 9.519 1.00 12.01 150 THR A N 1
ATOM 1255 C CA . THR A 1 153 ? -31.925 19.111 9.173 1.00 12.45 150 THR A CA 1
ATOM 1256 C C . THR A 1 153 ? -31.368 20.416 9.733 1.00 13.13 150 THR A C 1
ATOM 1257 O O . THR A 1 153 ? -31.026 20.500 10.905 1.00 14.57 150 THR A O 1
ATOM 1261 N N . ILE A 1 154 ? -31.381 21.448 8.894 1.00 12.62 151 ILE A N 1
ATOM 1262 C CA . ILE A 1 154 ? -31.037 22.806 9.311 1.00 13.95 151 ILE A CA 1
ATOM 1263 C C . ILE A 1 154 ? -32.328 23.628 9.259 1.00 11.92 151 ILE A C 1
ATOM 1264 O O . ILE A 1 154 ? -32.948 23.752 8.213 1.00 13.13 151 ILE A O 1
ATOM 1269 N N . GLY A 1 155 ? -32.732 24.155 10.408 1.00 13.08 152 GLY A N 1
ATOM 1270 C CA . GLY A 1 155 ? -33.975 24.888 10.483 1.00 13.82 152 GLY A CA 1
ATOM 1271 C C . GLY A 1 155 ? -33.984 26.183 9.694 1.00 12.53 152 GLY A C 1
ATOM 1272 O O . GLY A 1 155 ? -32.947 26.808 9.441 1.00 13.92 152 GLY A O 1
ATOM 1273 N N . GLU A 1 156 ? -35.178 26.603 9.313 1.00 13.12 153 GLU A N 1
ATOM 1274 C CA . GLU A 1 156 ? -35.361 27.852 8.595 1.00 14.16 153 GLU A CA 1
ATOM 1275 C C . GLU A 1 156 ? -34.771 29.022 9.400 1.00 13.83 153 GLU A C 1
ATOM 1276 O O . GLU A 1 156 ? -34.845 29.065 10.626 1.00 14.70 153 GLU A O 1
ATOM 1282 N N . GLY A 1 157 ? -34.192 29.974 8.681 1.00 12.61 154 GLY A N 1
ATOM 1283 C CA . GLY A 1 157 ? -33.739 31.188 9.318 1.00 13.49 154 GLY A CA 1
ATOM 1284 C C . GLY A 1 157 ? -32.384 31.064 9.998 1.00 13.40 154 GLY A C 1
ATOM 1285 O O . GLY A 1 157 ? -31.931 32.004 10.657 1.00 14.79 154 GLY A O 1
ATOM 1286 N N . SER A 1 158 ? -31.733 29.916 9.855 1.00 12.39 155 SER A N 1
ATOM 1287 C CA . SER A 1 158 ? -30.471 29.697 10.560 1.00 12.36 155 SER A CA 1
ATOM 1288 C C . SER A 1 158 ? -29.236 29.989 9.690 1.00 12.36 155 SER A C 1
ATOM 1289 O O . SER A 1 158 ? -29.299 30.001 8.452 1.00 12.25 155 SER A O 1
ATOM 1292 N N . VAL A 1 159 ? -28.134 30.192 10.394 1.00 11.44 156 VAL A N 1
ATOM 1293 C CA . VAL A 1 159 ? -26.856 30.557 9.755 1.00 11.24 156 VAL A CA 1
ATOM 1294 C C . VAL A 1 159 ? -25.806 29.586 10.312 1.00 11.28 156 VAL A C 1
ATOM 1295 O O . VAL A 1 159 ? -25.669 29.407 11.526 1.00 12.54 156 VAL A O 1
ATOM 1299 N N . ILE A 1 160 ? -25.039 29.013 9.379 1.00 11.06 157 ILE A N 1
ATOM 1300 C CA . ILE A 1 160 ? -24.009 28.012 9.711 1.00 10.25 157 ILE A CA 1
ATOM 1301 C C . ILE A 1 160 ? -22.648 28.623 9.370 1.00 10.52 157 ILE A C 1
ATOM 1302 O O . ILE A 1 160 ? -22.384 28.994 8.199 1.00 10.92 157 ILE A O 1
ATOM 1307 N N . GLY A 1 161 ? -21.813 28.775 10.377 1.00 10.48 158 GLY A N 1
ATOM 1308 C CA . GLY A 1 161 ? -20.505 29.394 10.175 1.00 10.62 158 GLY A CA 1
ATOM 1309 C C . GLY A 1 161 ? -19.581 28.615 9.283 1.00 10.41 158 GLY A C 1
ATOM 1310 O O . GLY A 1 161 ? -19.626 27.370 9.207 1.00 10.09 158 GLY A O 1
ATOM 1311 N N . ALA A 1 162 ? -18.703 29.326 8.636 1.00 10.17 159 ALA A N 1
ATOM 1312 C CA . ALA A 1 162 ? -17.689 28.699 7.780 1.00 9.46 159 ALA A CA 1
ATOM 1313 C C . ALA A 1 162 ? -16.939 27.611 8.543 1.00 9.73 159 ALA A C 1
ATOM 1314 O O . ALA A 1 162 ? -16.622 27.725 9.713 1.00 10.81 159 ALA A O 1
ATOM 1316 N N . GLY A 1 163 ? -16.644 26.524 7.822 1.00 10.10 160 GLY A N 1
ATOM 1317 C CA . GLY A 1 163 ? -15.853 25.440 8.357 1.00 10.59 160 GLY A CA 1
ATOM 1318 C C . GLY A 1 163 ? -16.599 24.478 9.255 1.00 10.25 160 GLY A C 1
ATOM 1319 O O . GLY A 1 163 ? -16.028 23.512 9.791 1.00 11.72 160 GLY A O 1
ATOM 1320 N N . SER A 1 164 ? -17.891 24.709 9.480 1.00 9.43 161 SER A N 1
ATOM 1321 C CA . SER A 1 164 ? -18.661 23.867 10.364 1.00 9.54 161 SER A CA 1
ATOM 1322 C C . SER A 1 164 ? -18.799 22.452 9.816 1.00 9.46 161 SER A C 1
ATOM 1323 O O . SER A 1 164 ? -18.857 22.228 8.602 1.00 10.23 161 SER A O 1
ATOM 1326 N N . VAL A 1 165 ? -18.885 21.508 10.744 1.00 9.66 162 VAL A N 1
ATOM 1327 C CA . VAL A 1 165 ? -19.223 20.108 10.445 1.00 9.26 162 VAL A CA 1
ATOM 1328 C C . VAL A 1 165 ? -20.511 19.810 11.178 1.00 10.25 162 VAL A C 1
ATOM 1329 O O . VAL A 1 165 ? -20.530 19.743 12.420 1.00 11.13 162 VAL A O 1
ATOM 1333 N N . VAL A 1 166 ? -21.615 19.772 10.412 1.00 9.63 163 VAL A N 1
ATOM 1334 C CA . VAL A 1 166 ? -22.942 19.731 11.014 1.00 10.22 163 VAL A CA 1
ATOM 1335 C C . VAL A 1 166 ? -23.363 18.276 11.195 1.00 10.69 163 VAL A C 1
ATOM 1336 O O . VAL A 1 166 ? -23.774 17.590 10.218 1.00 11.12 163 VAL A O 1
ATOM 1340 N N . THR A 1 167 ? -23.204 17.798 12.414 1.00 11.66 164 THR A N 1
ATOM 1341 C CA . THR A 1 167 ? -23.410 16.415 12.766 1.00 12.68 164 THR A CA 1
ATOM 1342 C C . THR A 1 167 ? -24.794 16.161 13.324 1.00 14.33 164 THR A C 1
ATOM 1343 O O . THR A 1 167 ? -25.206 14.984 13.388 1.00 16.36 164 THR A O 1
ATOM 1347 N N . LYS A 1 168 ? -25.460 17.213 13.775 1.00 14.26 165 LYS A N 1
ATOM 1348 C CA . LYS A 1 168 ? -26.749 17.148 14.411 1.00 15.37 165 LYS A CA 1
ATOM 1349 C C . LYS A 1 168 ? -27.633 18.267 13.900 1.00 15.59 165 LYS A C 1
ATOM 1350 O O . LYS A 1 168 ? -27.158 19.282 13.453 1.00 14.92 165 LYS A O 1
ATOM 1356 N N . ASP A 1 169 ? -28.950 18.076 14.049 1.00 14.59 166 ASP A N 1
ATOM 1357 C CA . ASP A 1 169 ? -29.892 19.042 13.555 1.00 14.18 166 ASP A CA 1
ATOM 1358 C C . ASP A 1 169 ? -29.707 20.387 14.235 1.00 13.94 166 ASP A C 1
ATOM 1359 O O . ASP A 1 169 ? -29.384 20.485 15.425 1.00 15.99 166 ASP A O 1
ATOM 1364 N N . ILE A 1 170 ? -29.919 21.442 13.452 1.00 13.45 167 ILE A N 1
ATOM 1365 C CA . ILE A 1 170 ? -29.798 22.822 13.925 1.00 12.76 167 ILE A CA 1
ATOM 1366 C C . ILE A 1 170 ? -31.199 23.434 14.006 1.00 12.72 167 ILE A C 1
ATOM 1367 O O . ILE A 1 170 ? -31.912 23.422 13.006 1.00 13.76 167 ILE A O 1
ATOM 1372 N N . PRO A 1 171 ? -31.597 23.927 15.187 1.00 14.08 168 PRO A N 1
ATOM 1373 C CA . PRO A 1 171 ? -32.924 24.530 15.313 1.00 13.80 168 PRO A CA 1
ATOM 1374 C C . PRO A 1 171 ? -33.069 25.757 14.391 1.00 14.38 168 PRO A C 1
ATOM 1375 O O . PRO A 1 171 ? -32.059 26.355 13.986 1.00 14.64 168 PRO A O 1
ATOM 1379 N N . PRO A 1 172 ? -34.310 26.150 14.070 1.00 13.54 169 PRO A N 1
ATOM 1380 C CA . PRO A 1 172 ? -34.554 27.351 13.303 1.00 14.02 169 PRO A CA 1
ATOM 1381 C C . PRO A 1 172 ? -34.063 28.613 14.026 1.00 15.23 169 PRO A C 1
ATOM 1382 O O . PRO A 1 172 ? -33.856 28.635 15.244 1.00 15.75 169 PRO A O 1
ATOM 1386 N N . HIS A 1 173 ? -33.866 29.647 13.239 1.00 14.33 170 HIS A N 1
ATOM 1387 C CA . HIS A 1 173 ? -33.507 30.978 13.749 1.00 16.67 170 HIS A CA 1
ATOM 1388 C C . HIS A 1 173 ? -32.300 30.949 14.714 1.00 16.84 170 HIS A C 1
ATOM 1389 O O . HIS A 1 173 ? -32.277 31.615 15.738 1.00 18.46 170 HIS A O 1
ATOM 1396 N N . SER A 1 174 ? -31.286 30.177 14.331 1.00 15.79 171 SER A N 1
ATOM 1397 C CA . SER A 1 174 ? -30.123 29.996 15.181 1.00 15.24 171 SER A CA 1
ATOM 1398 C C . SER A 1 174 ? -28.836 30.210 14.366 1.00 13.42 171 SER A C 1
ATOM 1399 O O . SER A 1 174 ? -28.746 29.856 13.173 1.00 14.48 171 SER A O 1
ATOM 1402 N N . LEU A 1 175 ? -27.823 30.778 15.035 1.00 13.22 172 LEU A N 1
ATOM 1403 C CA . LEU A 1 175 ? -26.454 30.842 14.529 1.00 13.13 172 LEU A CA 1
ATOM 1404 C C . LEU A 1 175 ? -25.713 29.664 15.156 1.00 13.98 172 LEU A C 1
ATOM 1405 O O . LEU A 1 175 ? -25.702 29.502 16.359 1.00 15.37 172 LEU A O 1
ATOM 1410 N N . ALA A 1 176 ? -25.034 28.867 14.316 1.00 12.91 173 ALA A N 1
ATOM 1411 C CA . ALA A 1 176 ? -24.328 27.694 14.791 1.00 12.69 173 ALA A CA 1
ATOM 1412 C C . ALA A 1 176 ? -23.004 27.589 14.070 1.00 12.60 173 ALA A C 1
ATOM 1413 O O . ALA A 1 176 ? -22.917 27.834 12.867 1.00 12.45 173 ALA A O 1
ATOM 1415 N N . VAL A 1 177 ? -21.964 27.217 14.817 1.00 12.34 174 VAL A N 1
ATOM 1416 C CA . VAL A 1 177 ? -20.599 27.126 14.269 1.00 12.00 174 VAL A CA 1
ATOM 1417 C C . VAL A 1 177 ? -19.875 25.941 14.883 1.00 11.84 174 VAL A C 1
ATOM 1418 O O . VAL A 1 177 ? -20.211 25.532 15.981 1.00 12.79 174 VAL A O 1
ATOM 1422 N N . GLY A 1 178 ? -18.815 25.495 14.216 1.00 11.86 175 GLY A N 1
ATOM 1423 C CA . GLY A 1 178 ? -17.869 24.615 14.812 1.00 11.87 175 GLY A CA 1
ATOM 1424 C C . GLY A 1 178 ? -17.789 23.223 14.224 1.00 11.26 175 GLY A C 1
ATOM 1425 O O . GLY A 1 178 ? -18.623 22.822 13.401 1.00 11.19 175 GLY A O 1
ATOM 1426 N N . ASN A 1 179 ? -16.786 22.484 14.695 1.00 12.04 176 ASN A N 1
ATOM 1427 C CA . ASN A 1 179 ? -16.653 21.069 14.422 1.00 12.32 176 ASN A CA 1
ATOM 1428 C C . ASN A 1 179 ? -16.567 20.352 15.754 1.00 13.07 176 ASN A C 1
ATOM 1429 O O . ASN A 1 179 ? -15.500 20.373 16.385 1.00 14.72 176 ASN A O 1
ATOM 1434 N N . PRO A 1 180 ? -17.655 19.766 16.258 1.00 13.55 177 PRO A N 1
ATOM 1435 C CA . PRO A 1 180 ? -18.974 19.668 15.631 1.00 13.59 177 PRO A CA 1
ATOM 1436 C C . PRO A 1 180 ? -19.750 20.965 15.783 1.00 12.81 177 PRO A C 1
ATOM 1437 O O . PRO A 1 180 ? -19.518 21.753 16.695 1.00 14.29 177 PRO A O 1
ATOM 1441 N N . CYS A 1 181 ? -20.698 21.167 14.879 1.00 11.32 178 CYS A N 1
ATOM 1442 C CA . CYS A 1 181 ? -21.429 22.412 14.828 1.00 12.24 178 CYS A CA 1
ATOM 1443 C C . CYS A 1 181 ? -22.404 22.519 15.990 1.00 12.18 178 CYS A C 1
ATOM 1444 O O . CYS A 1 181 ? -23.245 21.635 16.163 1.00 15.26 178 CYS A O 1
ATOM 1447 N N . LYS A 1 182 ? -22.327 23.621 16.730 1.00 12.46 179 LYS A N 1
ATOM 1448 C CA . LYS A 1 182 ? -23.155 23.860 17.890 1.00 14.45 179 LYS A CA 1
ATOM 1449 C C . LYS A 1 182 ? -23.798 25.241 17.803 1.00 13.95 179 LYS A C 1
ATOM 1450 O O . LYS A 1 182 ? -23.146 26.190 17.380 1.00 14.11 179 LYS A O 1
ATOM 1456 N N . VAL A 1 183 ? -25.031 25.355 18.299 1.00 14.86 180 VAL A N 1
ATOM 1457 C CA . VAL A 1 183 ? -25.686 26.644 18.374 1.00 14.09 180 VAL A CA 1
ATOM 1458 C C . VAL A 1 183 ? -24.909 27.575 19.304 1.00 14.55 180 VAL A C 1
ATOM 1459 O O . VAL A 1 183 ? -24.531 27.192 20.417 1.00 17.23 180 VAL A O 1
ATOM 1463 N N . VAL A 1 184 ? -24.689 28.787 18.833 1.00 15.64 181 VAL A N 1
ATOM 1464 C CA . VAL A 1 184 ? -24.093 29.881 19.595 1.00 18.89 181 VAL A CA 1
ATOM 1465 C C . VAL A 1 184 ? -25.124 30.803 20.174 1.00 20.12 181 VAL A C 1
ATOM 1466 O O . VAL A 1 184 ? -24.996 31.176 21.326 1.00 27.00 181 VAL A O 1
ATOM 1470 N N . ARG A 1 185 ? -26.095 31.228 19.380 1.00 19.57 182 ARG A N 1
ATOM 1471 C CA A ARG A 1 185 ? -27.200 32.055 19.891 0.50 22.08 182 ARG A CA 1
ATOM 1472 C CA B ARG A 1 185 ? -27.166 32.118 19.852 0.50 22.15 182 ARG A CA 1
ATOM 1473 C C . ARG A 1 185 ? -28.317 32.094 18.881 1.00 20.79 182 ARG A C 1
ATOM 1474 O O . ARG A 1 185 ? -28.220 31.504 17.786 1.00 18.78 182 ARG A O 1
ATOM 1489 N N . LYS A 1 186 ? -29.409 32.722 19.290 1.00 23.02 183 LYS A N 1
ATOM 1490 C CA . LYS A 1 186 ? -30.557 32.890 18.450 1.00 21.24 183 LYS A CA 1
ATOM 1491 C C . LYS A 1 186 ? -30.359 34.100 17.563 1.00 18.98 183 LYS A C 1
ATOM 1492 O O . LYS A 1 186 ? -29.594 35.047 17.889 1.00 22.76 183 LYS A O 1
ATOM 1495 N N . ILE A 1 187 ? -31.056 34.079 16.447 1.00 18.10 184 ILE A N 1
ATOM 1496 C CA . ILE A 1 187 ? -31.120 35.199 15.515 1.00 19.32 184 ILE A CA 1
ATOM 1497 C C . ILE A 1 187 ? -32.520 35.794 15.565 1.00 21.55 184 ILE A C 1
ATOM 1498 O O . ILE A 1 187 ? -33.498 35.059 15.477 1.00 23.17 184 ILE A O 1
ATOM 1503 N N . ASP A 1 188 ? -32.590 37.117 15.661 1.00 24.06 185 ASP A N 1
ATOM 1504 C CA . ASP A 1 188 ? -33.857 37.807 15.510 1.00 29.09 185 ASP A CA 1
ATOM 1505 C C . ASP A 1 188 ? -34.091 38.019 14.014 1.00 24.09 185 ASP A C 1
ATOM 1506 O O . ASP A 1 188 ? -33.430 38.838 13.372 1.00 30.41 185 ASP A O 1
ATOM 1511 N N . ASN A 1 189 ? -35.060 37.306 13.486 1.00 24.30 186 ASN A N 1
ATOM 1512 C CA . ASN A 1 189 ? -35.468 37.410 12.082 1.00 20.98 186 ASN A CA 1
ATOM 1513 C C . ASN A 1 189 ? -36.784 38.168 11.906 1.00 26.26 186 ASN A C 1
ATOM 1514 O O . ASN A 1 189 ? -37.441 38.020 10.886 1.00 28.74 186 ASN A O 1
ATOM 1519 N N . ASP A 1 190 ? -37.157 38.970 12.902 1.00 30.70 187 ASP A N 1
ATOM 1520 C CA . ASP A 1 190 ? -38.367 39.783 12.766 1.00 36.29 187 ASP A CA 1
ATOM 1521 C C . ASP A 1 190 ? -38.209 40.785 11.618 1.00 38.85 187 ASP A C 1
ATOM 1522 O O . ASP A 1 190 ? -37.111 41.264 11.298 1.00 32.73 187 ASP A O 1
ATOM 1527 N N . LEU A 1 191 ? -39.346 41.088 10.998 1.00 45.33 188 LEU A N 1
ATOM 1528 C CA . LEU A 1 191 ? -39.405 42.038 9.901 1.00 49.37 188 LEU A CA 1
ATOM 1529 C C . LEU A 1 191 ? -38.805 43.397 10.335 1.00 32.60 188 LEU A C 1
ATOM 1530 O O . LEU A 1 191 ? -39.333 44.034 11.296 1.00 45.89 188 LEU A O 1
ATOM 1535 N N . PRO A 1 192 ? -37.723 43.823 9.588 1.00 37.70 189 PRO A N 1
ATOM 1536 C CA . PRO A 1 192 ? -37.170 45.144 9.972 1.00 45.73 189 PRO A CA 1
ATOM 1537 C C . PRO A 1 192 ? -38.123 46.358 9.741 1.00 43.90 189 PRO A C 1
ATOM 1538 O O . PRO A 1 192 ? -38.027 47.346 10.492 1.00 50.80 189 PRO A O 1
ATOM 1542 N N . MET B 1 4 ? 23.725 12.366 -2.678 1.00 49.05 1 MET B N 1
ATOM 1543 C CA . MET B 1 4 ? 22.283 12.065 -2.986 1.00 34.16 1 MET B CA 1
ATOM 1544 C C . MET B 1 4 ? 21.648 13.144 -3.838 1.00 25.86 1 MET B C 1
ATOM 1545 O O . MET B 1 4 ? 21.905 14.358 -3.650 1.00 31.94 1 MET B O 1
ATOM 1550 N N . THR B 1 5 ? 20.804 12.708 -4.761 1.00 24.49 2 THR B N 1
ATOM 1551 C CA . THR B 1 5 ? 20.036 13.643 -5.556 1.00 22.60 2 THR B CA 1
ATOM 1552 C C . THR B 1 5 ? 18.904 14.169 -4.654 1.00 19.78 2 THR B C 1
ATOM 1553 O O . THR B 1 5 ? 18.606 13.637 -3.553 1.00 20.37 2 THR B O 1
ATOM 1557 N N . GLU B 1 6 ? 18.256 15.220 -5.134 1.00 20.39 3 GLU B N 1
ATOM 1558 C CA . GLU B 1 6 ? 17.135 15.780 -4.398 1.00 18.01 3 GLU B CA 1
ATOM 1559 C C . GLU B 1 6 ? 15.961 14.781 -4.287 1.00 16.17 3 GLU B C 1
ATOM 1560 O O . GLU B 1 6 ? 15.313 14.681 -3.227 1.00 17.94 3 GLU B O 1
ATOM 1566 N N . LYS B 1 7 ? 15.731 14.009 -5.342 1.00 18.18 4 LYS B N 1
ATOM 1567 C CA . LYS B 1 7 ? 14.726 12.951 -5.290 1.00 17.41 4 LYS B CA 1
ATOM 1568 C C . LYS B 1 7 ? 15.057 11.957 -4.179 1.00 16.86 4 LYS B C 1
ATOM 1569 O O . LYS B 1 7 ? 14.209 11.529 -3.425 1.00 16.39 4 LYS B O 1
ATOM 1575 N N . GLU B 1 8 ? 16.307 11.544 -4.115 1.00 18.14 5 GLU B N 1
ATOM 1576 C CA . GLU B 1 8 ? 16.725 10.595 -3.098 1.00 17.97 5 GLU B CA 1
ATOM 1577 C C . GLU B 1 8 ? 16.537 11.143 -1.684 1.00 17.70 5 GLU B C 1
ATOM 1578 O O . GLU B 1 8 ? 16.055 10.453 -0.786 1.00 18.24 5 GLU B O 1
ATOM 1584 N N . LYS B 1 9 ? 16.848 12.433 -1.503 1.00 16.52 6 LYS B N 1
ATOM 1585 C CA . LYS B 1 9 ? 16.604 13.094 -0.234 1.00 16.83 6 LYS B CA 1
ATOM 1586 C C . LYS B 1 9 ? 15.099 13.100 0.112 1.00 15.34 6 LYS B C 1
ATOM 1587 O O . LYS B 1 9 ? 14.714 12.750 1.244 1.00 17.78 6 LYS B O 1
ATOM 1593 N N . MET B 1 10 ? 14.282 13.440 -0.871 1.00 14.94 7 MET B N 1
ATOM 1594 C CA . MET B 1 10 ? 12.816 13.490 -0.690 1.00 16.48 7 MET B CA 1
ATOM 1595 C C . MET B 1 10 ? 12.345 12.127 -0.163 1.00 16.56 7 MET B C 1
ATOM 1596 O O . MET B 1 10 ? 11.616 12.041 0.830 1.00 19.32 7 MET B O 1
ATOM 1601 N N . LEU B 1 11 ? 12.805 11.056 -0.793 1.00 16.17 8 LEU B N 1
ATOM 1602 C CA . LEU B 1 11 ? 12.367 9.720 -0.440 1.00 17.30 8 LEU B CA 1
ATOM 1603 C C . LEU B 1 11 ? 12.959 9.156 0.846 1.00 17.71 8 LEU B C 1
ATOM 1604 O O . LEU B 1 11 ? 12.470 8.151 1.330 1.00 20.47 8 LEU B O 1
ATOM 1609 N N . ALA B 1 12 ? 14.010 9.798 1.370 1.00 19.22 9 ALA B N 1
ATOM 1610 C CA . ALA B 1 12 ? 14.673 9.403 2.584 1.00 18.87 9 ALA B CA 1
ATOM 1611 C C . ALA B 1 12 ? 14.251 10.241 3.798 1.00 17.69 9 ALA B C 1
ATOM 1612 O O . ALA B 1 12 ? 14.886 10.137 4.839 1.00 22.19 9 ALA B O 1
ATOM 1614 N N . GLU B 1 13 ? 13.202 11.049 3.648 1.00 17.99 10 GLU B N 1
ATOM 1615 C CA A GLU B 1 13 ? 12.723 11.885 4.755 0.50 18.37 10 GLU B CA 1
ATOM 1616 C CA B GLU B 1 13 ? 12.706 11.945 4.675 0.50 18.81 10 GLU B CA 1
ATOM 1617 C C . GLU B 1 13 ? 13.750 12.977 5.124 1.00 17.47 10 GLU B C 1
ATOM 1618 O O . GLU B 1 13 ? 13.799 13.383 6.280 1.00 19.78 10 GLU B O 1
ATOM 1629 N N . LYS B 1 14 ? 14.564 13.428 4.170 1.00 18.29 11 LYS B N 1
ATOM 1630 C CA . LYS B 1 14 ? 15.533 14.522 4.393 1.00 18.80 11 LYS B CA 1
ATOM 1631 C C . LYS B 1 14 ? 14.970 15.816 3.793 1.00 19.95 11 LYS B C 1
ATOM 1632 O O . LYS B 1 14 ? 14.150 15.766 2.889 1.00 17.61 11 LYS B O 1
ATOM 1638 N N . TRP B 1 15 ? 15.502 16.983 4.206 1.00 20.27 12 TRP B N 1
ATOM 1639 C CA . TRP B 1 15 ? 15.184 18.225 3.497 1.00 22.74 12 TRP B CA 1
ATOM 1640 C C . TRP B 1 15 ? 15.676 18.111 2.081 1.00 19.40 12 TRP B C 1
ATOM 1641 O O . TRP B 1 15 ? 16.792 17.591 1.853 1.00 23.10 12 TRP B O 1
ATOM 1652 N N . TYR B 1 16 ? 14.929 18.622 1.125 1.00 17.78 13 TYR B N 1
ATOM 1653 C CA . TYR B 1 16 ? 15.261 18.573 -0.276 1.00 18.95 13 TYR B CA 1
ATOM 1654 C C . TYR B 1 16 ? 14.760 19.838 -0.971 1.00 20.81 13 TYR B C 1
ATOM 1655 O O . TYR B 1 16 ? 13.819 20.513 -0.480 1.00 22.86 13 TYR B O 1
ATOM 1664 N N . ASP B 1 17 ? 15.395 20.125 -2.109 1.00 20.55 14 ASP B N 1
ATOM 1665 C CA . ASP B 1 17 ? 15.156 21.325 -2.891 1.00 26.08 14 ASP B CA 1
ATOM 1666 C C . ASP B 1 17 ? 13.975 21.065 -3.816 1.00 19.13 14 ASP B C 1
ATOM 1667 O O . ASP B 1 17 ? 14.141 20.826 -5.021 1.00 23.89 14 ASP B O 1
ATOM 1672 N N . ALA B 1 18 ? 12.776 21.199 -3.257 1.00 24.02 15 ALA B N 1
ATOM 1673 C CA . ALA B 1 18 ? 11.530 20.950 -3.984 1.00 24.91 15 ALA B CA 1
ATOM 1674 C C . ALA B 1 18 ? 11.337 21.929 -5.157 1.00 25.09 15 ALA B C 1
ATOM 1675 O O . ALA B 1 18 ? 10.866 21.517 -6.211 1.00 25.21 15 ALA B O 1
ATOM 1677 N N . ASN B 1 19 ? 11.741 23.212 -5.005 1.00 25.89 16 ASN B N 1
ATOM 1678 C CA . ASN B 1 19 ? 11.381 24.277 -6.025 1.00 23.59 16 ASN B CA 1
ATOM 1679 C C . ASN B 1 19 ? 12.365 24.483 -7.186 1.00 27.17 16 ASN B C 1
ATOM 1680 O O . ASN B 1 19 ? 12.010 25.098 -8.218 1.00 28.39 16 ASN B O 1
ATOM 1685 N N . PHE B 1 20 ? 13.620 24.060 -7.015 1.00 26.65 17 PHE B N 1
ATOM 1686 C CA . PHE B 1 20 ? 14.648 24.294 -8.067 1.00 30.30 17 PHE B CA 1
ATOM 1687 C C . PHE B 1 20 ? 15.292 23.073 -8.650 1.00 26.63 17 PHE B C 1
ATOM 1688 O O . PHE B 1 20 ? 16.015 23.186 -9.661 1.00 27.30 17 PHE B O 1
ATOM 1696 N N . ASP B 1 21 ? 14.960 21.873 -8.112 1.00 24.92 18 ASP B N 1
ATOM 1697 C CA . ASP B 1 21 ? 15.553 20.691 -8.673 1.00 24.90 18 ASP B CA 1
ATOM 1698 C C . ASP B 1 21 ? 14.846 20.415 -9.958 1.00 25.06 18 ASP B C 1
ATOM 1699 O O . ASP B 1 21 ? 13.632 20.186 -9.913 1.00 26.30 18 ASP B O 1
ATOM 1704 N N . GLN B 1 22 ? 15.570 20.458 -11.076 1.00 27.23 19 GLN B N 1
ATOM 1705 C CA . GLN B 1 22 ? 14.943 20.294 -12.393 1.00 26.15 19 GLN B CA 1
ATOM 1706 C C . GLN B 1 22 ? 14.229 18.956 -12.503 1.00 24.60 19 GLN B C 1
ATOM 1707 O O . GLN B 1 22 ? 13.152 18.892 -13.075 1.00 25.83 19 GLN B O 1
ATOM 1713 N N . TYR B 1 23 ? 14.840 17.881 -12.007 1.00 26.17 20 TYR B N 1
ATOM 1714 C CA . TYR B 1 23 ? 14.214 16.555 -12.118 1.00 22.88 20 TYR B CA 1
ATOM 1715 C C . TYR B 1 23 ? 12.831 16.569 -11.461 1.00 20.31 20 TYR B C 1
ATOM 1716 O O . TYR B 1 23 ? 11.823 16.189 -12.086 1.00 20.65 20 TYR B O 1
ATOM 1725 N N . LEU B 1 24 ? 12.773 17.046 -10.234 1.00 19.19 21 LEU B N 1
ATOM 1726 C CA . LEU B 1 24 ? 11.493 17.048 -9.533 1.00 17.18 21 LEU B CA 1
ATOM 1727 C C . LEU B 1 24 ? 10.497 18.021 -10.145 1.00 16.91 21 LEU B C 1
ATOM 1728 O O . LEU B 1 24 ? 9.321 17.724 -10.190 1.00 18.62 21 LEU B O 1
ATOM 1733 N N . ILE B 1 25 ? 10.971 19.166 -10.608 1.00 20.15 22 ILE B N 1
ATOM 1734 C CA . ILE B 1 25 ? 10.120 20.096 -11.344 1.00 19.79 22 ILE B CA 1
ATOM 1735 C C . ILE B 1 25 ? 9.480 19.411 -12.538 1.00 20.91 22 ILE B C 1
ATOM 1736 O O . ILE B 1 25 ? 8.265 19.549 -12.764 1.00 20.61 22 ILE B O 1
ATOM 1741 N N . ASN B 1 26 ? 10.288 18.686 -13.303 1.00 21.63 23 ASN B N 1
ATOM 1742 C CA . ASN B 1 26 ? 9.802 18.022 -14.509 1.00 22.93 23 ASN B CA 1
ATOM 1743 C C . ASN B 1 26 ? 8.824 16.901 -14.189 1.00 20.97 23 ASN B C 1
ATOM 1744 O O . ASN B 1 26 ? 7.847 16.721 -14.911 1.00 20.37 23 ASN B O 1
ATOM 1749 N N . GLU B 1 27 ? 9.098 16.154 -13.124 1.00 21.05 24 GLU B N 1
ATOM 1750 C CA . GLU B 1 27 ? 8.193 15.094 -12.710 1.00 18.34 24 GLU B CA 1
ATOM 1751 C C . GLU B 1 27 ? 6.844 15.659 -12.251 1.00 15.81 24 GLU B C 1
ATOM 1752 O O . GLU B 1 27 ? 5.812 15.123 -12.580 1.00 18.15 24 GLU B O 1
ATOM 1758 N N . ARG B 1 28 ? 6.871 16.780 -11.547 1.00 15.78 25 ARG B N 1
ATOM 1759 C CA . ARG B 1 28 ? 5.599 17.423 -11.159 1.00 15.93 25 ARG B CA 1
ATOM 1760 C C . ARG B 1 28 ? 4.849 17.915 -12.395 1.00 15.59 25 ARG B C 1
ATOM 1761 O O . ARG B 1 28 ? 3.633 17.775 -12.464 1.00 17.22 25 ARG B O 1
ATOM 1769 N N . ALA B 1 29 ? 5.567 18.499 -13.369 1.00 17.38 26 ALA B N 1
ATOM 1770 C CA . ALA B 1 29 ? 4.922 18.988 -14.557 1.00 18.88 26 ALA B CA 1
ATOM 1771 C C . ALA B 1 29 ? 4.263 17.846 -15.307 1.00 17.91 26 ALA B C 1
ATOM 1772 O O . ALA B 1 29 ? 3.164 18.021 -15.887 1.00 20.14 26 ALA B O 1
ATOM 1774 N N . ARG B 1 30 ? 4.940 16.682 -15.346 1.00 19.16 27 ARG B N 1
ATOM 1775 C CA . ARG B 1 30 ? 4.387 15.499 -15.978 1.00 22.18 27 ARG B CA 1
ATOM 1776 C C . ARG B 1 30 ? 3.072 15.123 -15.337 1.00 17.26 27 ARG B C 1
ATOM 1777 O O . ARG B 1 30 ? 2.079 14.904 -16.042 1.00 19.30 27 ARG B O 1
ATOM 1785 N N . ALA B 1 31 ? 3.067 15.013 -14.018 1.00 16.82 28 ALA B N 1
ATOM 1786 C CA . ALA B 1 31 ? 1.861 14.608 -13.317 1.00 16.11 28 ALA B CA 1
ATOM 1787 C C . ALA B 1 31 ? 0.723 15.654 -13.483 1.00 13.96 28 ALA B C 1
ATOM 1788 O O . ALA B 1 31 ? -0.437 15.287 -13.666 1.00 14.32 28 ALA B O 1
ATOM 1790 N N . LYS B 1 32 ? 1.080 16.933 -13.431 1.00 15.90 29 LYS B N 1
ATOM 1791 C CA A LYS B 1 32 ? 0.061 17.969 -13.566 0.70 15.25 29 LYS B CA 1
ATOM 1792 C CA B LYS B 1 32 ? 0.050 17.979 -13.562 0.30 16.70 29 LYS B CA 1
ATOM 1793 C C . LYS B 1 32 ? -0.660 17.969 -14.941 1.00 15.67 29 LYS B C 1
ATOM 1794 O O . LYS B 1 32 ? -1.858 18.137 -15.076 1.00 15.33 29 LYS B O 1
ATOM 1805 N N . ASP B 1 33 ? 0.127 17.737 -15.987 1.00 15.71 30 ASP B N 1
ATOM 1806 C CA . ASP B 1 33 ? -0.452 17.694 -17.326 1.00 17.72 30 ASP B CA 1
ATOM 1807 C C . ASP B 1 33 ? -1.342 16.457 -17.481 1.00 15.46 30 ASP B C 1
ATOM 1808 O O . ASP B 1 33 ? -2.372 16.539 -18.127 1.00 15.73 30 ASP B O 1
ATOM 1813 N N . ILE B 1 34 ? -0.964 15.316 -16.891 1.00 15.81 31 ILE B N 1
ATOM 1814 C CA . ILE B 1 34 ? -1.840 14.139 -16.939 1.00 13.59 31 ILE B CA 1
ATOM 1815 C C . ILE B 1 34 ? -3.131 14.374 -16.148 1.00 12.66 31 ILE B C 1
ATOM 1816 O O . ILE B 1 34 ? -4.219 14.043 -16.590 1.00 13.39 31 ILE B O 1
ATOM 1821 N N . CYS B 1 35 ? -3.000 14.934 -14.934 1.00 12.53 32 CYS B N 1
ATOM 1822 C CA . CYS B 1 35 ? -4.178 15.275 -14.162 1.00 12.90 32 CYS B CA 1
ATOM 1823 C C . CYS B 1 35 ? -5.082 16.216 -14.927 1.00 12.15 32 CYS B C 1
ATOM 1824 O O . CYS B 1 35 ? -6.297 16.057 -14.936 1.00 12.98 32 CYS B O 1
ATOM 1827 N N . PHE B 1 36 ? -4.478 17.211 -15.595 1.00 13.33 33 PHE B N 1
ATOM 1828 C CA . PHE B 1 36 ? -5.283 18.116 -16.426 1.00 13.35 33 PHE B CA 1
ATOM 1829 C C . PHE B 1 36 ? -6.086 17.371 -17.491 1.00 13.13 33 PHE B C 1
ATOM 1830 O O . PHE B 1 36 ? -7.265 17.597 -17.683 1.00 14.49 33 PHE B O 1
ATOM 1838 N N . GLU B 1 37 ? -5.410 16.482 -18.211 1.00 14.13 34 GLU B N 1
ATOM 1839 C CA . GLU B 1 37 ? -6.118 15.710 -19.223 1.00 14.43 34 GLU B CA 1
ATOM 1840 C C . GLU B 1 37 ? -7.252 14.878 -18.612 1.00 13.67 34 GLU B C 1
ATOM 1841 O O . GLU B 1 37 ? -8.393 14.855 -19.117 1.00 14.82 34 GLU B O 1
ATOM 1847 N N . LEU B 1 38 ? -6.930 14.177 -17.528 1.00 13.00 35 LEU B N 1
ATOM 1848 C CA . LEU B 1 38 ? -7.922 13.384 -16.813 1.00 13.17 35 LEU B CA 1
ATOM 1849 C C . LEU B 1 38 ? -9.123 14.206 -16.366 1.00 12.27 35 LEU B C 1
ATOM 1850 O O . LEU B 1 38 ? -10.285 13.803 -16.548 1.00 13.15 35 LEU B O 1
ATOM 1855 N N . ASN B 1 39 ? -8.833 15.392 -15.840 1.00 12.66 36 ASN B N 1
ATOM 1856 C CA . ASN B 1 39 ? -9.886 16.302 -15.349 1.00 12.64 36 ASN B CA 1
ATOM 1857 C C . ASN B 1 39 ? -10.748 16.878 -16.433 1.00 13.48 36 ASN B C 1
ATOM 1858 O O . ASN B 1 39 ? -11.817 17.411 -16.150 1.00 15.17 36 ASN B O 1
ATOM 1863 N N . HIS B 1 40 ? -10.320 16.736 -17.691 1.00 13.03 37 HIS B N 1
ATOM 1864 C CA . HIS B 1 40 ? -11.042 17.234 -18.839 1.00 14.31 37 HIS B CA 1
ATOM 1865 C C . HIS B 1 40 ? -11.449 16.092 -19.788 1.00 13.89 37 HIS B C 1
ATOM 1866 O O . HIS B 1 40 ? -11.737 16.332 -20.964 1.00 17.82 37 HIS B O 1
ATOM 1873 N N . THR B 1 41 ? -11.499 14.861 -19.255 1.00 13.46 38 THR B N 1
ATOM 1874 C CA . THR B 1 41 ? -11.979 13.675 -19.972 1.00 14.67 38 THR B CA 1
ATOM 1875 C C . THR B 1 41 ? -13.359 13.321 -19.424 1.00 14.11 38 THR B C 1
ATOM 1876 O O . THR B 1 41 ? -13.581 13.239 -18.202 1.00 16.95 38 THR B O 1
ATOM 1880 N N . ARG B 1 42 ? -14.290 13.116 -20.323 1.00 16.09 39 ARG B N 1
ATOM 1881 C CA . ARG B 1 42 ? -15.674 12.833 -19.970 1.00 17.64 39 ARG B CA 1
ATOM 1882 C C . ARG B 1 42 ? -15.729 11.653 -18.991 1.00 16.72 39 ARG B C 1
ATOM 1883 O O . ARG B 1 42 ? -15.093 10.625 -19.256 1.00 16.86 39 ARG B O 1
ATOM 1891 N N . PRO B 1 43 ? -16.537 11.731 -17.909 1.00 14.50 40 PRO B N 1
ATOM 1892 C CA . PRO B 1 43 ? -16.504 10.628 -16.925 1.00 15.71 40 PRO B CA 1
ATOM 1893 C C . PRO B 1 43 ? -16.878 9.275 -17.485 1.00 15.51 40 PRO B C 1
ATOM 1894 O O . PRO B 1 43 ? -16.375 8.251 -16.987 1.00 17.86 40 PRO B O 1
ATOM 1898 N N . SER B 1 44 ? -17.728 9.224 -18.481 1.00 15.93 41 SER B N 1
ATOM 1899 C CA . SER B 1 44 ? -18.109 7.925 -19.050 1.00 18.49 41 SER B CA 1
ATOM 1900 C C . SER B 1 44 ? -17.125 7.387 -20.128 1.00 17.57 41 SER B C 1
ATOM 1901 O O . SER B 1 44 ? -17.338 6.292 -20.667 1.00 19.69 41 SER B O 1
ATOM 1904 N N . ALA B 1 45 ? -16.016 8.084 -20.372 1.00 17.14 42 ALA B N 1
ATOM 1905 C CA . ALA B 1 45 ? -14.966 7.609 -21.289 1.00 17.74 42 ALA B CA 1
ATOM 1906 C C . ALA B 1 45 ? -14.015 6.699 -20.514 1.00 18.50 42 ALA B C 1
ATOM 1907 O O . ALA B 1 45 ? -12.888 7.034 -20.177 1.00 16.93 42 ALA B O 1
ATOM 1909 N N . THR B 1 46 ? -14.532 5.525 -20.242 1.00 18.47 43 THR B N 1
ATOM 1910 C CA . THR B 1 46 ? -13.938 4.630 -19.282 1.00 18.74 43 THR B CA 1
ATOM 1911 C C . THR B 1 46 ? -12.525 4.223 -19.628 1.00 17.96 43 THR B C 1
ATOM 1912 O O . THR B 1 46 ? -11.654 4.230 -18.743 1.00 18.22 43 THR B O 1
ATOM 1916 N N . ASN B 1 47 ? -12.295 3.848 -20.881 1.00 17.60 44 ASN B N 1
ATOM 1917 C CA . ASN B 1 47 ? -10.994 3.330 -21.235 1.00 17.25 44 ASN B CA 1
ATOM 1918 C C . ASN B 1 47 ? -9.948 4.430 -21.238 1.00 17.40 44 ASN B C 1
ATOM 1919 O O . ASN B 1 47 ? -8.841 4.225 -20.744 1.00 16.87 44 ASN B O 1
ATOM 1924 N N . LYS B 1 48 ? -10.287 5.625 -21.740 1.00 16.30 45 LYS B N 1
ATOM 1925 C CA . LYS B 1 48 ? -9.343 6.726 -21.734 1.00 16.48 45 LYS B CA 1
ATOM 1926 C C . LYS B 1 48 ? -8.997 7.094 -20.311 1.00 16.82 45 LYS B C 1
ATOM 1927 O O . LYS B 1 48 ? -7.839 7.358 -19.997 1.00 16.67 45 LYS B O 1
ATOM 1933 N N . ARG B 1 49 ? -9.994 7.132 -19.436 1.00 14.18 46 ARG B N 1
ATOM 1934 C CA . ARG B 1 49 ? -9.712 7.454 -18.035 1.00 14.55 46 ARG B CA 1
ATOM 1935 C C . ARG B 1 49 ? -8.783 6.438 -17.382 1.00 14.85 46 ARG B C 1
ATOM 1936 O O . ARG B 1 49 ? -7.877 6.811 -16.663 1.00 14.52 46 ARG B O 1
ATOM 1944 N N . LYS B 1 50 ? -9.021 5.148 -17.648 1.00 15.21 47 LYS B N 1
ATOM 1945 C CA . LYS B 1 50 ? -8.167 4.090 -17.058 1.00 15.30 47 LYS B CA 1
ATOM 1946 C C . LYS B 1 50 ? -6.729 4.266 -17.568 1.00 15.49 47 LYS B C 1
ATOM 1947 O O . LYS B 1 50 ? -5.772 4.096 -16.808 1.00 15.40 47 LYS B O 1
ATOM 1953 N N . GLU B 1 51 ? -6.582 4.536 -18.860 1.00 14.87 48 GLU B N 1
ATOM 1954 C CA . GLU B 1 51 ? -5.256 4.730 -19.452 1.00 16.15 48 GLU B CA 1
ATOM 1955 C C . GLU B 1 51 ? -4.531 5.896 -18.758 1.00 15.35 48 GLU B C 1
ATOM 1956 O O . GLU B 1 51 ? -3.366 5.791 -18.438 1.00 14.52 48 GLU B O 1
ATOM 1962 N N . LEU B 1 52 ? -5.242 6.989 -18.548 1.00 13.66 49 LEU B N 1
ATOM 1963 C CA . LEU B 1 52 ? -4.643 8.140 -17.925 1.00 14.00 49 LEU B CA 1
ATOM 1964 C C . LEU B 1 52 ? -4.283 7.916 -16.472 1.00 14.05 49 LEU B C 1
ATOM 1965 O O . LEU B 1 52 ? -3.200 8.304 -16.024 1.00 13.93 49 LEU B O 1
ATOM 1970 N N . ILE B 1 53 ? -5.160 7.250 -15.746 1.00 13.04 50 ILE B N 1
ATOM 1971 C CA . ILE B 1 53 ? -4.893 6.916 -14.333 1.00 13.61 50 ILE B CA 1
ATOM 1972 C C . ILE B 1 53 ? -3.667 6.007 -14.253 1.00 13.34 50 ILE B C 1
ATOM 1973 O O . ILE B 1 53 ? -2.820 6.182 -13.390 1.00 12.76 50 ILE B O 1
ATOM 1978 N N . ASP B 1 54 ? -3.572 5.021 -15.143 1.00 13.50 51 ASP B N 1
ATOM 1979 C CA . ASP B 1 54 ? -2.466 4.084 -15.094 1.00 13.85 51 ASP B CA 1
ATOM 1980 C C . ASP B 1 54 ? -1.190 4.821 -15.472 1.00 14.73 51 ASP B C 1
ATOM 1981 O O . ASP B 1 54 ? -0.139 4.511 -14.900 1.00 14.97 51 ASP B O 1
ATOM 1986 N N . GLN B 1 55 ? -1.250 5.732 -16.444 1.00 14.75 52 GLN B N 1
ATOM 1987 C CA . GLN B 1 55 ? -0.091 6.524 -16.756 1.00 15.06 52 GLN B CA 1
ATOM 1988 C C . GLN B 1 55 ? 0.333 7.396 -15.576 1.00 15.15 52 GLN B C 1
ATOM 1989 O O . GLN B 1 55 ? 1.521 7.545 -15.285 1.00 16.06 52 GLN B O 1
ATOM 1995 N N . LEU B 1 56 ? -0.619 8.018 -14.920 1.00 13.71 53 LEU B N 1
ATOM 1996 C CA . LEU B 1 56 ? -0.351 8.911 -13.802 1.00 13.40 53 LEU B CA 1
ATOM 1997 C C . LEU B 1 56 ? 0.339 8.189 -12.648 1.00 14.13 53 LEU B C 1
ATOM 1998 O O . LEU B 1 56 ? 1.354 8.643 -12.126 1.00 14.23 53 LEU B O 1
ATOM 2003 N N . PHE B 1 57 ? -0.213 7.046 -12.266 1.00 12.49 54 PHE B N 1
ATOM 2004 C CA . PHE B 1 57 ? 0.353 6.286 -11.162 1.00 13.33 54 PHE B CA 1
ATOM 2005 C C . PHE B 1 57 ? 1.442 5.308 -11.567 1.00 12.47 54 PHE B C 1
ATOM 2006 O O . PHE B 1 57 ? 2.081 4.688 -10.705 1.00 14.98 54 PHE B O 1
ATOM 2014 N N . GLN B 1 58 ? 1.701 5.224 -12.866 1.00 14.20 55 GLN B N 1
ATOM 2015 C CA . GLN B 1 58 ? 2.751 4.338 -13.376 1.00 14.58 55 GLN B CA 1
ATOM 2016 C C . GLN B 1 58 ? 2.567 2.918 -12.885 1.00 14.41 55 GLN B C 1
ATOM 2017 O O . GLN B 1 58 ? 3.529 2.236 -12.432 1.00 18.54 55 GLN B O 1
ATOM 2023 N N . THR B 1 59 ? 1.311 2.467 -12.997 1.00 14.91 56 THR B N 1
ATOM 2024 C CA . THR B 1 59 ? 0.968 1.118 -12.554 1.00 15.64 56 THR B CA 1
ATOM 2025 C C . THR B 1 59 ? -0.277 0.651 -13.288 1.00 16.34 56 THR B C 1
ATOM 2026 O O . THR B 1 59 ? -0.961 1.442 -13.899 1.00 21.50 56 THR B O 1
ATOM 2030 N N . THR B 1 60 ? -0.580 -0.640 -13.227 1.00 15.59 57 THR B N 1
ATOM 2031 C CA . THR B 1 60 ? -1.805 -1.185 -13.769 1.00 15.16 57 THR B CA 1
ATOM 2032 C C . THR B 1 60 ? -2.808 -1.289 -12.639 1.00 14.98 57 THR B C 1
ATOM 2033 O O . THR B 1 60 ? -2.720 -2.189 -11.801 1.00 18.90 57 THR B O 1
ATOM 2037 N N . THR B 1 61 ? -3.708 -0.329 -12.550 1.00 14.50 58 THR B N 1
ATOM 2038 C CA . THR B 1 61 ? -4.637 -0.335 -11.460 1.00 15.05 58 THR B CA 1
ATOM 2039 C C . THR B 1 61 ? -5.693 -1.420 -11.625 1.00 15.69 58 THR B C 1
ATOM 2040 O O . THR B 1 61 ? -6.028 -1.826 -12.731 1.00 16.86 58 THR B O 1
ATOM 2044 N N . ASP B 1 62 ? -6.242 -1.824 -10.492 1.00 15.07 59 ASP B N 1
ATOM 2045 C CA . ASP B 1 62 ? -7.307 -2.838 -10.380 1.00 15.14 59 ASP B CA 1
ATOM 2046 C C . ASP B 1 62 ? -8.467 -2.192 -9.582 1.00 14.19 59 ASP B C 1
ATOM 2047 O O . ASP B 1 62 ? -8.405 -2.079 -8.350 1.00 14.79 59 ASP B O 1
ATOM 2052 N N . ASN B 1 63 ? -9.466 -1.708 -10.320 1.00 15.86 60 ASN B N 1
ATOM 2053 C CA . ASN B 1 63 ? -10.636 -1.089 -9.764 1.00 17.27 60 ASN B CA 1
ATOM 2054 C C . ASN B 1 63 ? -10.249 0.060 -8.819 1.00 15.74 60 ASN B C 1
ATOM 2055 O O . ASN B 1 63 ? -10.673 0.119 -7.673 1.00 15.66 60 ASN B O 1
ATOM 2060 N N . VAL B 1 64 ? -9.446 0.963 -9.361 1.00 15.16 61 VAL B N 1
ATOM 2061 C CA . VAL B 1 64 ? -9.185 2.243 -8.712 1.00 14.46 61 VAL B CA 1
ATOM 2062 C C . VAL B 1 64 ? -10.071 3.268 -9.468 1.00 14.77 61 VAL B C 1
ATOM 2063 O O . VAL B 1 64 ? -9.821 3.591 -10.641 1.00 17.51 61 VAL B O 1
ATOM 2067 N N . SER B 1 65 ? -11.053 3.809 -8.756 1.00 13.83 62 SER B N 1
ATOM 2068 C CA . SER B 1 65 ? -12.056 4.668 -9.362 1.00 14.81 62 SER B CA 1
ATOM 2069 C C . SER B 1 65 ? -11.714 6.088 -8.882 1.00 13.13 62 SER B C 1
ATOM 2070 O O . SER B 1 65 ? -11.713 6.346 -7.707 1.00 16.79 62 SER B O 1
ATOM 2073 N N . ILE B 1 66 ? -11.414 6.980 -9.804 1.00 14.42 63 ILE B N 1
ATOM 2074 C CA . ILE B 1 66 ? -11.011 8.365 -9.482 1.00 15.41 63 ILE B CA 1
ATOM 2075 C C . ILE B 1 66 ? -12.083 9.273 -10.108 1.00 15.37 63 ILE B C 1
ATOM 2076 O O . ILE B 1 66 ? -12.279 9.301 -11.345 1.00 17.66 63 ILE B O 1
ATOM 2081 N N . SER B 1 67 ? -12.824 9.977 -9.231 1.00 16.68 64 SER B N 1
ATOM 2082 C CA A SER B 1 67 ? -13.836 10.945 -9.662 0.50 17.75 64 SER B CA 1
ATOM 2083 C CA B SER B 1 67 ? -13.846 10.923 -9.660 0.50 18.20 64 SER B CA 1
ATOM 2084 C C . SER B 1 67 ? -13.221 12.302 -9.781 1.00 19.15 64 SER B C 1
ATOM 2085 O O . SER B 1 67 ? -12.557 12.698 -8.887 1.00 24.88 64 SER B O 1
ATOM 2090 N N . ILE B 1 68 ? -13.380 12.968 -10.916 1.00 17.44 65 ILE B N 1
ATOM 2091 C CA . ILE B 1 68 ? -12.722 14.230 -11.200 1.00 17.07 65 ILE B CA 1
ATOM 2092 C C . ILE B 1 68 ? -13.367 15.386 -10.418 1.00 17.91 65 ILE B C 1
ATOM 2093 O O . ILE B 1 68 ? -14.569 15.306 -10.083 1.00 20.92 65 ILE B O 1
ATOM 2098 N N . PRO B 1 69 ? -12.626 16.454 -10.103 1.00 16.27 66 PRO B N 1
ATOM 2099 C CA . PRO B 1 69 ? -11.181 16.608 -10.374 1.00 15.46 66 PRO B CA 1
ATOM 2100 C C . PRO B 1 69 ? -10.323 15.825 -9.389 1.00 12.95 66 PRO B C 1
ATOM 2101 O O . PRO B 1 69 ? -10.731 15.545 -8.271 1.00 13.31 66 PRO B O 1
ATOM 2105 N N . PHE B 1 70 ? -9.117 15.483 -9.830 1.00 12.54 67 PHE B N 1
ATOM 2106 C CA . PHE B 1 70 ? -8.125 14.845 -8.977 1.00 11.57 67 PHE B CA 1
ATOM 2107 C C . PHE B 1 70 ? -6.790 15.544 -9.147 1.00 11.94 67 PHE B C 1
ATOM 2108 O O . PHE B 1 70 ? -6.467 16.024 -10.226 1.00 13.52 67 PHE B O 1
ATOM 2116 N N . ASP B 1 71 ? -5.960 15.493 -8.108 1.00 11.21 68 ASP B N 1
ATOM 2117 C CA . ASP B 1 71 ? -4.638 16.071 -8.172 1.00 10.54 68 ASP B CA 1
ATOM 2118 C C . ASP B 1 71 ? -3.653 15.180 -7.419 1.00 10.35 68 ASP B C 1
ATOM 2119 O O . ASP B 1 71 ? -3.989 14.548 -6.406 1.00 10.40 68 ASP B O 1
ATOM 2124 N N . THR B 1 72 ? -2.418 15.171 -7.908 1.00 11.10 69 THR B N 1
ATOM 2125 C CA . THR B 1 72 ? -1.296 14.540 -7.218 1.00 10.31 69 THR B CA 1
ATOM 2126 C C . THR B 1 72 ? -0.041 15.282 -7.673 1.00 12.29 69 THR B C 1
ATOM 2127 O O . THR B 1 72 ? -0.047 16.011 -8.649 1.00 13.89 69 THR B O 1
ATOM 2131 N N . ASP B 1 73 ? 1.041 15.109 -6.948 1.00 11.63 70 ASP B N 1
ATOM 2132 C CA . ASP B 1 73 ? 2.290 15.792 -7.303 1.00 12.05 70 ASP B CA 1
ATOM 2133 C C . ASP B 1 73 ? 3.197 14.996 -8.230 1.00 12.38 70 ASP B C 1
ATOM 2134 O O . ASP B 1 73 ? 3.721 15.528 -9.196 1.00 13.49 70 ASP B O 1
ATOM 2139 N N . TYR B 1 74 ? 3.383 13.717 -7.906 1.00 12.69 71 TYR B N 1
ATOM 2140 C CA . TYR B 1 74 ? 4.240 12.842 -8.682 1.00 12.35 71 TYR B CA 1
ATOM 2141 C C . TYR B 1 74 ? 3.504 11.710 -9.333 1.00 13.57 71 TYR B C 1
ATOM 2142 O O . TYR B 1 74 ? 3.851 11.323 -10.481 1.00 14.19 71 TYR B O 1
ATOM 2151 N N . GLY B 1 75 ? 2.523 11.139 -8.629 1.00 12.84 72 GLY B N 1
ATOM 2152 C CA . GLY B 1 75 ? 1.739 10.032 -9.162 1.00 13.05 72 GLY B CA 1
ATOM 2153 C C . GLY B 1 75 ? 2.386 8.703 -8.916 1.00 12.87 72 GLY B C 1
ATOM 2154 O O . GLY B 1 75 ? 1.783 7.790 -8.340 1.00 13.74 72 GLY B O 1
ATOM 2155 N N . TRP B 1 76 ? 3.644 8.568 -9.348 1.00 13.55 73 TRP B N 1
ATOM 2156 C CA . TRP B 1 76 ? 4.393 7.328 -9.124 1.00 14.67 73 TRP B CA 1
ATOM 2157 C C . TRP B 1 76 ? 4.706 7.066 -7.669 1.00 15.26 73 TRP B C 1
ATOM 2158 O O . TRP B 1 76 ? 5.150 5.966 -7.325 1.00 16.40 73 TRP B O 1
ATOM 2169 N N . ASN B 1 77 ? 4.492 8.067 -6.775 1.00 12.91 74 ASN B N 1
ATOM 2170 C CA . ASN B 1 77 ? 4.733 7.909 -5.388 1.00 13.44 74 ASN B CA 1
ATOM 2171 C C . ASN B 1 77 ? 3.458 7.631 -4.572 1.00 12.46 74 ASN B C 1
ATOM 2172 O O . ASN B 1 77 ? 3.492 7.713 -3.336 1.00 13.46 74 ASN B O 1
ATOM 2177 N N . VAL B 1 78 ? 2.382 7.275 -5.275 1.00 12.45 75 VAL B N 1
ATOM 2178 C CA . VAL B 1 78 ? 1.157 6.760 -4.674 1.00 12.61 75 VAL B CA 1
ATOM 2179 C C . VAL B 1 78 ? 1.094 5.270 -5.018 1.00 12.86 75 VAL B C 1
ATOM 2180 O O . VAL B 1 78 ? 1.055 4.917 -6.176 1.00 16.62 75 VAL B O 1
ATOM 2184 N N . LYS B 1 79 ? 1.124 4.434 -3.974 1.00 12.80 76 LYS B N 1
ATOM 2185 C CA . LYS B 1 79 ? 1.093 2.979 -4.118 1.00 14.29 76 LYS B CA 1
ATOM 2186 C C . LYS B 1 79 ? -0.307 2.535 -3.756 1.00 13.48 76 LYS B C 1
ATOM 2187 O O . LYS B 1 79 ? -0.792 2.847 -2.694 1.00 17.33 76 LYS B O 1
ATOM 2193 N N . LEU B 1 80 ? -0.961 1.885 -4.707 1.00 13.53 77 LEU B N 1
ATOM 2194 C CA . LEU B 1 80 ? -2.363 1.588 -4.603 1.00 13.27 77 LEU B CA 1
ATOM 2195 C C . LEU B 1 80 ? -2.635 0.114 -4.590 1.00 14.64 77 LEU B C 1
ATOM 2196 O O . LEU B 1 80 ? -2.097 -0.652 -5.409 1.00 17.39 77 LEU B O 1
ATOM 2201 N N . GLY B 1 81 ? -3.520 -0.284 -3.674 1.00 13.57 78 GLY B N 1
ATOM 2202 C CA . GLY B 1 81 ? -4.150 -1.605 -3.739 1.00 14.24 78 GLY B CA 1
ATOM 2203 C C . GLY B 1 81 ? -5.283 -1.633 -4.719 1.00 12.54 78 GLY B C 1
ATOM 2204 O O . GLY B 1 81 ? -5.408 -0.761 -5.577 1.00 14.25 78 GLY B O 1
ATOM 2205 N N . LYS B 1 82 ? -6.062 -2.691 -4.655 1.00 13.78 79 LYS B N 1
ATOM 2206 C CA . LYS B 1 82 ? -7.254 -2.816 -5.503 1.00 13.92 79 LYS B CA 1
ATOM 2207 C C . LYS B 1 82 ? -8.475 -2.315 -4.776 1.00 14.01 79 LYS B C 1
ATOM 2208 O O . LYS B 1 82 ? -8.519 -2.274 -3.552 1.00 14.59 79 LYS B O 1
ATOM 2214 N N . ASN B 1 83 ? -9.485 -1.938 -5.556 1.00 13.09 80 ASN B N 1
ATOM 2215 C CA . ASN B 1 83 ? -10.772 -1.484 -4.976 1.00 13.95 80 ASN B CA 1
ATOM 2216 C C . ASN B 1 83 ? -10.579 -0.248 -4.100 1.00 12.68 80 ASN B C 1
ATOM 2217 O O . ASN B 1 83 ? -10.815 -0.262 -2.895 1.00 13.91 80 ASN B O 1
ATOM 2222 N N . VAL B 1 84 ? -10.093 0.800 -4.746 1.00 13.35 81 VAL B N 1
ATOM 2223 C CA . VAL B 1 84 ? -9.883 2.103 -4.099 1.00 12.08 81 VAL B CA 1
ATOM 2224 C C . VAL B 1 84 ? -10.798 3.094 -4.784 1.00 11.84 81 VAL B C 1
ATOM 2225 O O . VAL B 1 84 ? -10.703 3.298 -5.987 1.00 13.96 81 VAL B O 1
ATOM 2229 N N . TYR B 1 85 ? -11.695 3.693 -4.005 1.00 11.04 82 TYR B N 1
ATOM 2230 C CA . TYR B 1 85 ? -12.769 4.520 -4.530 1.00 11.56 82 TYR B CA 1
ATOM 2231 C C . TYR B 1 85 ? -12.490 5.962 -4.049 1.00 10.68 82 TYR B C 1
ATOM 2232 O O . TYR B 1 85 ? -12.553 6.231 -2.872 1.00 14.52 82 TYR B O 1
ATOM 2241 N N . VAL B 1 86 ? -12.186 6.871 -4.969 1.00 10.56 83 VAL B N 1
ATOM 2242 C CA . VAL B 1 86 ? -11.781 8.222 -4.633 1.00 10.15 83 VAL B CA 1
ATOM 2243 C C . VAL B 1 86 ? -12.795 9.195 -5.203 1.00 10.70 83 VAL B C 1
ATOM 2244 O O . VAL B 1 86 ? -12.906 9.332 -6.418 1.00 12.17 83 VAL B O 1
ATOM 2248 N N . ASN B 1 87 ? -13.556 9.856 -4.341 1.00 9.67 84 ASN B N 1
ATOM 2249 C CA . ASN B 1 87 ? -14.594 10.787 -4.807 1.00 9.62 84 ASN B CA 1
ATOM 2250 C C . ASN B 1 87 ? -13.961 12.121 -5.195 1.00 9.23 84 ASN B C 1
ATOM 2251 O O . ASN B 1 87 ? -12.739 12.273 -5.181 1.00 9.69 84 ASN B O 1
ATOM 2256 N N . THR B 1 88 ? -14.794 13.054 -5.617 1.00 9.99 85 THR B N 1
ATOM 2257 C CA . THR B 1 88 ? -14.372 14.275 -6.259 1.00 10.26 85 THR B CA 1
ATOM 2258 C C . THR B 1 88 ? -13.463 15.132 -5.415 1.00 9.00 85 THR B C 1
ATOM 2259 O O . THR B 1 88 ? -13.621 15.255 -4.198 1.00 9.42 85 THR B O 1
ATOM 2263 N N . ASN B 1 89 ? -12.534 15.783 -6.104 1.00 10.33 86 ASN B N 1
ATOM 2264 C CA A ASN B 1 89 ? -11.694 16.864 -5.477 0.50 11.07 86 ASN B CA 1
ATOM 2265 C CA B ASN B 1 89 ? -11.714 16.825 -5.496 0.50 12.30 86 ASN B CA 1
ATOM 2266 C C . ASN B 1 89 ? -10.757 16.397 -4.368 1.00 10.80 86 ASN B C 1
ATOM 2267 O O . ASN B 1 89 ? -10.569 17.027 -3.312 1.00 13.98 86 ASN B O 1
ATOM 2276 N N . CYS B 1 90 ? -10.151 15.231 -4.621 1.00 9.66 87 CYS B N 1
ATOM 2277 C CA . CYS B 1 90 ? -9.102 14.804 -3.736 1.00 9.47 87 CYS B CA 1
ATOM 2278 C C . CYS B 1 90 ? -7.709 15.173 -4.264 1.00 9.79 87 CYS B C 1
ATOM 2279 O O . CYS B 1 90 ? -7.506 15.400 -5.445 1.00 10.22 87 CYS B O 1
ATOM 2282 N N . TYR B 1 91 ? -6.777 15.216 -3.323 1.00 9.53 88 TYR B N 1
ATOM 2283 C CA . TYR B 1 91 ? -5.389 15.574 -3.620 1.00 9.71 88 TYR B CA 1
ATOM 2284 C C . TYR B 1 91 ? -4.467 14.658 -2.836 1.00 10.34 88 TYR B C 1
ATOM 2285 O O . TYR B 1 91 ? -4.463 14.655 -1.618 1.00 11.13 88 TYR B O 1
ATOM 2294 N N . PHE B 1 92 ? -3.712 13.842 -3.578 1.00 10.42 89 PHE B N 1
ATOM 2295 C CA . PHE B 1 92 ? -2.691 12.984 -2.987 1.00 10.72 89 PHE B CA 1
ATOM 2296 C C . PHE B 1 92 ? -1.341 13.676 -3.172 1.00 10.47 89 PHE B C 1
ATOM 2297 O O . PHE B 1 92 ? -0.712 13.544 -4.218 1.00 11.51 89 PHE B O 1
ATOM 2305 N N . MET B 1 93 ? -0.957 14.459 -2.176 1.00 10.53 90 MET B N 1
ATOM 2306 C CA . MET B 1 93 ? 0.290 15.243 -2.219 1.00 10.29 90 MET B CA 1
ATOM 2307 C C . MET B 1 93 ? 1.403 14.300 -1.803 1.00 10.44 90 MET B C 1
ATOM 2308 O O . MET B 1 93 ? 1.616 14.123 -0.616 1.00 11.02 90 MET B O 1
ATOM 2313 N N . ASP B 1 94 ? 2.087 13.727 -2.797 1.00 10.57 91 ASP B N 1
ATOM 2314 C CA . ASP B 1 94 ? 2.835 12.478 -2.641 1.00 11.11 91 ASP B CA 1
ATOM 2315 C C . ASP B 1 94 ? 4.363 12.621 -2.749 1.00 12.16 91 ASP B C 1
ATOM 2316 O O . ASP B 1 94 ? 5.014 11.652 -3.066 1.00 14.57 91 ASP B O 1
ATOM 2321 N N . GLY B 1 95 ? 4.941 13.761 -2.367 1.00 12.39 92 GLY B N 1
ATOM 2322 C CA . GLY B 1 95 ? 6.414 13.760 -2.270 1.00 14.52 92 GLY B CA 1
ATOM 2323 C C . GLY B 1 95 ? 6.894 12.698 -1.286 1.00 13.88 92 GLY B C 1
ATOM 2324 O O . GLY B 1 95 ? 7.911 12.014 -1.519 1.00 15.70 92 GLY B O 1
ATOM 2325 N N . GLY B 1 96 ? 6.184 12.558 -0.161 1.00 13.00 93 GLY B N 1
ATOM 2326 C CA . GLY B 1 96 ? 6.311 11.397 0.687 1.00 14.24 93 GLY B CA 1
ATOM 2327 C C . GLY B 1 96 ? 5.360 10.303 0.164 1.00 15.14 93 GLY B C 1
ATOM 2328 O O . GLY B 1 96 ? 4.204 10.591 -0.186 1.00 15.34 93 GLY B O 1
ATOM 2329 N N . GLN B 1 97 ? 5.808 9.082 0.125 1.00 14.09 94 GLN B N 1
ATOM 2330 C CA . GLN B 1 97 ? 5.009 8.015 -0.436 1.00 12.63 94 GLN B CA 1
ATOM 2331 C C . GLN B 1 97 ? 3.662 7.953 0.267 1.00 12.20 94 GLN B C 1
ATOM 2332 O O . GLN B 1 97 ? 3.594 7.988 1.494 1.00 12.20 94 GLN B O 1
ATOM 2338 N N . ILE B 1 98 ? 2.603 7.810 -0.533 1.00 10.69 95 ILE B N 1
ATOM 2339 C CA . ILE B 1 98 ? 1.267 7.576 0.007 1.00 10.35 95 ILE B CA 1
ATOM 2340 C C . ILE B 1 98 ? 0.927 6.136 -0.356 1.00 10.90 95 ILE B C 1
ATOM 2341 O O . ILE B 1 98 ? 0.832 5.809 -1.540 1.00 12.85 95 ILE B O 1
ATOM 2346 N N . THR B 1 99 ? 0.807 5.309 0.664 1.00 10.90 96 THR B N 1
ATOM 2347 C CA . THR B 1 99 ? 0.496 3.882 0.462 1.00 12.06 96 THR B CA 1
ATOM 2348 C C . THR B 1 99 ? -0.945 3.654 0.848 1.00 12.43 96 THR B C 1
ATOM 2349 O O . THR B 1 99 ? -1.340 4.012 1.960 1.00 13.75 96 THR B O 1
ATOM 2353 N N . ILE B 1 100 ? -1.729 3.120 -0.093 1.00 11.60 97 ILE B N 1
ATOM 2354 C CA . ILE B 1 100 ? -3.153 2.895 0.111 1.00 11.17 97 ILE B CA 1
ATOM 2355 C C . ILE B 1 100 ? -3.394 1.401 -0.082 1.00 12.08 97 ILE B C 1
ATOM 2356 O O . ILE B 1 100 ? -3.007 0.851 -1.118 1.00 13.25 97 ILE B O 1
ATOM 2361 N N . GLY B 1 101 ? -4.042 0.796 0.906 1.00 11.89 98 GLY B N 1
ATOM 2362 C CA . GLY B 1 101 ? -4.346 -0.627 0.842 1.00 12.32 98 GLY B CA 1
ATOM 2363 C C . GLY B 1 101 ? -5.482 -0.961 -0.106 1.00 12.58 98 GLY B C 1
ATOM 2364 O O . GLY B 1 101 ? -5.844 -0.196 -0.982 1.00 13.07 98 GLY B O 1
ATOM 2365 N N . ASP B 1 102 ? -6.021 -2.166 0.084 1.00 11.95 99 ASP B N 1
ATOM 2366 C CA . ASP B 1 102 ? -7.148 -2.660 -0.698 1.00 12.44 99 ASP B CA 1
ATOM 2367 C C . ASP B 1 102 ? -8.463 -2.271 -0.040 1.00 12.95 99 ASP B C 1
ATOM 2368 O O . ASP B 1 102 ? -8.537 -2.221 1.194 1.00 13.36 99 ASP B O 1
ATOM 2373 N N . ASN B 1 103 ? -9.510 -2.031 -0.840 1.00 11.88 100 ASN B N 1
ATOM 2374 C CA . ASN B 1 103 ? -10.877 -1.809 -0.279 1.00 12.58 100 ASN B CA 1
ATOM 2375 C C . ASN B 1 103 ? -10.926 -0.581 0.577 1.00 12.02 100 ASN B C 1
ATOM 2376 O O . ASN B 1 103 ? -11.173 -0.642 1.780 1.00 12.44 100 ASN B O 1
ATOM 2381 N N . VAL B 1 104 ? -10.614 0.553 -0.069 1.00 11.21 101 VAL B N 1
ATOM 2382 C CA . VAL B 1 104 ? -10.499 1.843 0.638 1.00 11.22 101 VAL B CA 1
ATOM 2383 C C . VAL B 1 104 ? -11.491 2.805 -0.003 1.00 10.96 101 VAL B C 1
ATOM 2384 O O . VAL B 1 104 ? -11.477 2.989 -1.222 1.00 11.60 101 VAL B O 1
ATOM 2388 N N . PHE B 1 105 ? -12.343 3.396 0.816 1.00 10.30 102 PHE B N 1
ATOM 2389 C CA . PHE B 1 105 ? -13.368 4.349 0.372 1.00 10.62 102 PHE B CA 1
ATOM 2390 C C . PHE B 1 105 ? -12.967 5.749 0.834 1.00 9.68 102 PHE B C 1
ATOM 2391 O O . PHE B 1 105 ? -12.904 6.006 2.018 1.00 11.45 102 PHE B O 1
ATOM 2399 N N . ILE B 1 106 ? -12.635 6.594 -0.116 1.00 9.60 103 ILE B N 1
ATOM 2400 C CA . ILE B 1 106 ? -12.166 7.958 0.177 1.00 9.47 103 ILE B CA 1
ATOM 2401 C C . ILE B 1 106 ? -13.215 8.943 -0.303 1.00 8.75 103 ILE B C 1
ATOM 2402 O O . ILE B 1 106 ? -13.509 9.047 -1.497 1.00 9.54 103 ILE B O 1
ATOM 2407 N N . GLY B 1 107 ? -13.767 9.698 0.651 1.00 8.70 104 GLY B N 1
ATOM 2408 C CA . GLY B 1 107 ? -14.798 10.668 0.357 1.00 9.24 104 GLY B CA 1
ATOM 2409 C C . GLY B 1 107 ? -14.307 11.879 -0.423 1.00 8.85 104 GLY B C 1
ATOM 2410 O O . GLY B 1 107 ? -13.112 12.033 -0.726 1.00 8.95 104 GLY B O 1
ATOM 2411 N N . PRO B 1 108 ? -15.255 12.720 -0.817 1.00 8.85 105 PRO B N 1
ATOM 2412 C CA . PRO B 1 108 ? -14.923 13.898 -1.585 1.00 8.35 105 PRO B CA 1
ATOM 2413 C C . PRO B 1 108 ? -14.114 14.905 -0.772 1.00 8.00 105 PRO B C 1
ATOM 2414 O O . PRO B 1 108 ? -14.235 14.980 0.446 1.00 9.47 105 PRO B O 1
ATOM 2418 N N . ASN B 1 109 ? -13.328 15.711 -1.492 1.00 8.35 106 ASN B N 1
ATOM 2419 C CA A ASN B 1 109 ? -12.656 16.832 -0.798 0.50 10.07 106 ASN B CA 1
ATOM 2420 C CA B ASN B 1 109 ? -12.575 16.812 -0.894 0.50 11.50 106 ASN B CA 1
ATOM 2421 C C . ASN B 1 109 ? -11.696 16.386 0.307 1.00 9.65 106 ASN B C 1
ATOM 2422 O O . ASN B 1 109 ? -11.566 17.037 1.337 1.00 11.70 106 ASN B O 1
ATOM 2431 N N . CYS B 1 110 ? -11.025 15.247 0.088 1.00 8.73 107 CYS B N 1
ATOM 2432 C CA . CYS B 1 110 ? -10.001 14.782 1.011 1.00 8.35 107 CYS B CA 1
ATOM 2433 C C . CYS B 1 110 ? -8.609 15.142 0.501 1.00 8.83 107 CYS B C 1
ATOM 2434 O O . CYS B 1 110 ? -8.312 14.998 -0.689 1.00 12.08 107 CYS B O 1
ATOM 2437 N N . GLY B 1 111 ? -7.782 15.576 1.426 1.00 8.34 108 GLY B N 1
ATOM 2438 C CA . GLY B 1 111 ? -6.395 15.930 1.123 1.00 8.63 108 GLY B CA 1
ATOM 2439 C C . GLY B 1 111 ? -5.489 15.054 1.958 1.00 9.29 108 GLY B C 1
ATOM 2440 O O . GLY B 1 111 ? -5.629 14.996 3.184 1.00 10.14 108 GLY B O 1
ATOM 2441 N N . PHE B 1 112 ? -4.543 14.388 1.281 1.00 8.95 109 PHE B N 1
ATOM 2442 C CA A PHE B 1 112 ? -3.530 13.564 1.941 0.50 8.58 109 PHE B CA 1
ATOM 2443 C CA B PHE B 1 112 ? -3.516 13.585 1.938 0.50 8.72 109 PHE B CA 1
ATOM 2444 C C . PHE B 1 112 ? -2.203 14.307 1.701 1.00 8.72 109 PHE B C 1
ATOM 2445 O O . PHE B 1 112 ? -1.673 14.312 0.608 1.00 9.96 109 PHE B O 1
ATOM 2460 N N . TYR B 1 113 ? -1.737 14.964 2.771 1.00 9.08 110 TYR B N 1
ATOM 2461 C CA . TYR B 1 113 ? -0.669 15.932 2.653 1.00 10.16 110 TYR B CA 1
ATOM 2462 C C . TYR B 1 113 ? 0.602 15.399 3.266 1.00 10.64 110 TYR B C 1
ATOM 2463 O O . TYR B 1 113 ? 0.685 15.249 4.471 1.00 11.97 110 TYR B O 1
ATOM 2472 N N . THR B 1 114 ? 1.639 15.191 2.446 1.00 11.18 111 THR B N 1
ATOM 2473 C CA . THR B 1 114 ? 2.913 14.687 2.964 1.00 11.07 111 THR B CA 1
ATOM 2474 C C . THR B 1 114 ? 3.956 15.782 3.131 1.00 11.23 111 THR B C 1
ATOM 2475 O O . THR B 1 114 ? 5.019 15.491 3.698 1.00 12.57 111 THR B O 1
ATOM 2479 N N . ALA B 1 115 ? 3.690 17.020 2.663 1.00 12.37 112 ALA B N 1
ATOM 2480 C CA . ALA B 1 115 ? 4.740 18.046 2.649 1.00 13.43 112 ALA B CA 1
ATOM 2481 C C . ALA B 1 115 ? 4.778 18.793 3.936 1.00 13.59 112 ALA B C 1
ATOM 2482 O O . ALA B 1 115 ? 3.749 19.298 4.453 1.00 15.08 112 ALA B O 1
ATOM 2484 N N . THR B 1 116 ? 5.980 18.951 4.448 1.00 15.39 113 THR B N 1
ATOM 2485 C CA . THR B 1 116 ? 6.239 19.930 5.478 1.00 17.34 113 THR B CA 1
ATOM 2486 C C . THR B 1 116 ? 7.236 20.933 4.944 1.00 17.55 113 THR B C 1
ATOM 2487 O O . THR B 1 116 ? 8.143 20.615 4.143 1.00 22.13 113 THR B O 1
ATOM 2491 N N . HIS B 1 117 ? 7.083 22.155 5.392 1.00 15.49 114 HIS B N 1
ATOM 2492 C CA . HIS B 1 117 ? 8.037 23.232 5.160 1.00 16.46 114 HIS B CA 1
ATOM 2493 C C . HIS B 1 117 ? 8.697 23.574 6.495 1.00 16.04 114 HIS B C 1
ATOM 2494 O O . HIS B 1 117 ? 8.164 23.313 7.577 1.00 16.55 114 HIS B O 1
ATOM 2501 N N . PRO B 1 118 ? 9.888 24.182 6.459 1.00 17.42 115 PRO B N 1
ATOM 2502 C CA . PRO B 1 118 ? 10.445 24.690 7.704 1.00 17.65 115 PRO B CA 1
ATOM 2503 C C . PRO B 1 118 ? 9.527 25.746 8.349 1.00 17.61 115 PRO B C 1
ATOM 2504 O O . PRO B 1 118 ? 8.877 26.515 7.646 1.00 16.42 115 PRO B O 1
ATOM 2508 N N . LEU B 1 119 ? 9.489 25.763 9.687 1.00 17.77 116 LEU B N 1
ATOM 2509 C CA . LEU B 1 119 ? 8.813 26.820 10.428 1.00 17.10 116 LEU B CA 1
ATOM 2510 C C . LEU B 1 119 ? 9.491 28.153 10.254 1.00 15.99 116 LEU B C 1
ATOM 2511 O O . LEU B 1 119 ? 8.810 29.214 10.155 1.00 18.06 116 LEU B O 1
ATOM 2516 N N . ASN B 1 120 ? 10.829 28.144 10.246 1.00 17.87 117 ASN B N 1
ATOM 2517 C CA . ASN B 1 120 ? 11.591 29.386 10.141 1.00 17.99 117 ASN B CA 1
ATOM 2518 C C . ASN B 1 120 ? 11.493 29.886 8.718 1.00 16.68 117 ASN B C 1
ATOM 2519 O O . ASN B 1 120 ? 11.817 29.148 7.765 1.00 19.06 117 ASN B O 1
ATOM 2524 N N . PHE B 1 121 ? 11.048 31.126 8.533 1.00 17.48 118 PHE B N 1
ATOM 2525 C CA . PHE B 1 121 ? 10.801 31.578 7.191 1.00 16.68 118 PHE B CA 1
ATOM 2526 C C . PHE B 1 121 ? 12.029 31.701 6.319 1.00 16.10 118 PHE B C 1
ATOM 2527 O O . PHE B 1 121 ? 11.926 31.589 5.071 1.00 18.36 118 PHE B O 1
ATOM 2535 N N . HIS B 1 122 ? 13.194 31.940 6.921 1.00 18.64 119 HIS B N 1
ATOM 2536 C CA . HIS B 1 122 ? 14.419 32.030 6.132 1.00 21.96 119 HIS B CA 1
ATOM 2537 C C . HIS B 1 122 ? 14.694 30.739 5.386 1.00 20.56 119 HIS B C 1
ATOM 2538 O O . HIS B 1 122 ? 15.009 30.768 4.192 1.00 25.18 119 HIS B O 1
ATOM 2545 N N . HIS B 1 123 ? 14.542 29.614 6.074 1.00 21.63 120 HIS B N 1
ATOM 2546 C CA . HIS B 1 123 ? 14.721 28.320 5.420 1.00 21.74 120 HIS B CA 1
ATOM 2547 C C . HIS B 1 123 ? 13.560 27.981 4.523 1.00 19.31 120 HIS B C 1
ATOM 2548 O O . HIS B 1 123 ? 13.764 27.451 3.431 1.00 23.16 120 HIS B O 1
ATOM 2555 N N . ARG B 1 124 ? 12.326 28.299 4.946 1.00 17.73 121 ARG B N 1
ATOM 2556 C CA . ARG B 1 124 ? 11.191 27.987 4.092 1.00 16.19 121 ARG B CA 1
ATOM 2557 C C . ARG B 1 124 ? 11.252 28.721 2.761 1.00 15.78 121 ARG B C 1
ATOM 2558 O O . ARG B 1 124 ? 10.927 28.169 1.696 1.00 16.81 121 ARG B O 1
ATOM 2566 N N . ASN B 1 125 ? 11.676 29.979 2.799 1.00 17.33 122 ASN B N 1
ATOM 2567 C CA . ASN B 1 125 ? 11.679 30.794 1.607 1.00 18.21 122 ASN B CA 1
ATOM 2568 C C . ASN B 1 125 ? 12.612 30.323 0.519 1.00 21.73 122 ASN B C 1
ATOM 2569 O O . ASN B 1 125 ? 12.442 30.664 -0.676 1.00 23.29 122 ASN B O 1
ATOM 2574 N N . GLU B 1 126 ? 13.574 29.511 0.929 1.00 21.72 123 GLU B N 1
ATOM 2575 C CA . GLU B 1 126 ? 14.509 28.887 -0.006 1.00 24.11 123 GLU B CA 1
ATOM 2576 C C . GLU B 1 126 ? 13.893 27.690 -0.754 1.00 21.69 123 GLU B C 1
ATOM 2577 O O . GLU B 1 126 ? 14.509 27.149 -1.667 1.00 28.89 123 GLU B O 1
ATOM 2583 N N . GLY B 1 127 ? 12.701 27.247 -0.358 1.00 25.15 124 GLY B N 1
ATOM 2584 C CA . GLY B 1 127 ? 11.921 26.254 -1.121 1.00 25.03 124 GLY B CA 1
ATOM 2585 C C . GLY B 1 127 ? 12.078 24.847 -0.589 1.00 26.70 124 GLY B C 1
ATOM 2586 O O . GLY B 1 127 ? 11.467 23.924 -1.119 1.00 28.08 124 GLY B O 1
ATOM 2587 N N . PHE B 1 128 ? 12.867 24.664 0.458 1.00 21.41 125 PHE B N 1
ATOM 2588 C CA . PHE B 1 128 ? 13.106 23.334 0.987 1.00 25.21 125 PHE B CA 1
ATOM 2589 C C . PHE B 1 128 ? 11.887 22.735 1.610 1.00 19.85 125 PHE B C 1
ATOM 2590 O O . PHE B 1 128 ? 11.115 23.434 2.261 1.00 18.44 125 PHE B O 1
ATOM 2598 N N . GLU B 1 129 ? 11.748 21.422 1.454 1.00 20.50 126 GLU B N 1
ATOM 2599 C CA . GLU B 1 129 ? 10.639 20.675 2.050 1.00 17.60 126 GLU B CA 1
ATOM 2600 C C . GLU B 1 129 ? 11.167 19.381 2.656 1.00 17.12 126 GLU B C 1
ATOM 2601 O O . GLU B 1 129 ? 12.297 18.950 2.335 1.00 17.82 126 GLU B O 1
ATOM 2607 N N . LYS B 1 130 ? 10.359 18.753 3.508 1.00 17.54 127 LYS B N 1
ATOM 2608 C CA . LYS B 1 130 ? 10.629 17.438 4.043 1.00 16.26 127 LYS B CA 1
ATOM 2609 C C . LYS B 1 130 ? 9.346 16.669 4.001 1.00 15.33 127 LYS B C 1
ATOM 2610 O O . LYS B 1 130 ? 8.320 17.141 4.453 1.00 18.15 127 LYS B O 1
ATOM 2616 N N . ALA B 1 131 ? 9.392 15.485 3.412 1.00 14.61 128 ALA B N 1
ATOM 2617 C CA . ALA B 1 131 ? 8.186 14.721 3.133 1.00 15.22 128 ALA B CA 1
ATOM 2618 C C . ALA B 1 131 ? 7.988 13.628 4.179 1.00 14.92 128 ALA B C 1
ATOM 2619 O O . ALA B 1 131 ? 8.896 12.885 4.462 1.00 21.60 128 ALA B O 1
ATOM 2621 N N . GLY B 1 132 ? 6.757 13.526 4.686 1.00 12.86 129 GLY B N 1
ATOM 2622 C CA . GLY B 1 132 ? 6.369 12.545 5.680 1.00 12.87 129 GLY B CA 1
ATOM 2623 C C . GLY B 1 132 ? 5.370 11.608 5.069 1.00 11.67 129 GLY B C 1
ATOM 2624 O O . GLY B 1 132 ? 4.200 11.968 4.851 1.00 12.32 129 GLY B O 1
ATOM 2625 N N . PRO B 1 133 ? 5.760 10.355 4.757 1.00 11.65 130 PRO B N 1
ATOM 2626 C CA . PRO B 1 133 ? 4.826 9.401 4.128 1.00 11.20 130 PRO B CA 1
ATOM 2627 C C . PRO B 1 133 ? 3.525 9.209 4.920 1.00 11.15 130 PRO B C 1
ATOM 2628 O O . PRO B 1 133 ? 3.517 9.285 6.158 1.00 12.42 130 PRO B O 1
ATOM 2632 N N . ILE B 1 134 ? 2.468 8.908 4.160 1.00 10.41 131 ILE B N 1
ATOM 2633 C CA . ILE B 1 134 ? 1.166 8.558 4.699 1.00 10.07 131 ILE B CA 1
ATOM 2634 C C . ILE B 1 134 ? 0.871 7.120 4.336 1.00 10.36 131 ILE B C 1
ATOM 2635 O O . ILE B 1 134 ? 1.028 6.711 3.199 1.00 12.01 131 ILE B O 1
ATOM 2640 N N . HIS B 1 135 ? 0.416 6.358 5.339 1.00 10.70 132 HIS B N 1
ATOM 2641 C CA . HIS B 1 135 ? 0.000 4.987 5.117 1.00 11.38 132 HIS B CA 1
ATOM 2642 C C . HIS B 1 135 ? -1.477 4.870 5.445 1.00 12.29 132 HIS B C 1
ATOM 2643 O O . HIS B 1 135 ? -1.882 5.177 6.554 1.00 14.11 132 HIS B O 1
ATOM 2650 N N . ILE B 1 136 ? -2.253 4.401 4.477 1.00 11.53 133 ILE B N 1
ATOM 2651 C CA . ILE B 1 136 ? -3.690 4.212 4.611 1.00 12.42 133 ILE B CA 1
ATOM 2652 C C . ILE B 1 136 ? -3.950 2.698 4.550 1.00 12.67 133 ILE B C 1
ATOM 2653 O O . ILE B 1 136 ? -3.759 2.071 3.540 1.00 13.09 133 ILE B O 1
ATOM 2658 N N . GLY B 1 137 ? -4.405 2.143 5.666 1.00 13.10 134 GLY B N 1
ATOM 2659 C CA . GLY B 1 137 ? -4.661 0.725 5.750 1.00 13.54 134 GLY B CA 1
ATOM 2660 C C . GLY B 1 137 ? -5.729 0.243 4.802 1.00 11.81 134 GLY B C 1
ATOM 2661 O O . GLY B 1 137 ? -6.629 0.998 4.399 1.00 12.50 134 GLY B O 1
ATOM 2662 N N . SER B 1 138 ? -5.685 -1.047 4.512 1.00 12.79 135 SER B N 1
ATOM 2663 C CA . SER B 1 138 ? -6.779 -1.674 3.812 1.00 13.32 135 SER B CA 1
ATOM 2664 C C . SER B 1 138 ? -8.068 -1.551 4.641 1.00 12.55 135 SER B C 1
ATOM 2665 O O . SER B 1 138 ? -8.056 -1.375 5.829 1.00 13.06 135 SER B O 1
ATOM 2668 N N . ASN B 1 139 ? -9.201 -1.673 3.963 1.00 11.84 136 ASN B N 1
ATOM 2669 C CA . ASN B 1 139 ? -10.496 -1.815 4.648 1.00 13.45 136 ASN B CA 1
ATOM 2670 C C . ASN B 1 139 ? -10.827 -0.588 5.486 1.00 12.89 136 ASN B C 1
ATOM 2671 O O . ASN B 1 139 ? -11.310 -0.704 6.593 1.00 13.43 136 ASN B O 1
ATOM 2676 N N . THR B 1 140 ? -10.595 0.596 4.884 1.00 12.06 137 THR B N 1
ATOM 2677 C CA . THR B 1 140 ? -10.828 1.876 5.548 1.00 11.92 137 THR B CA 1
ATOM 2678 C C . THR B 1 140 ? -11.881 2.685 4.813 1.00 10.99 137 THR B C 1
ATOM 2679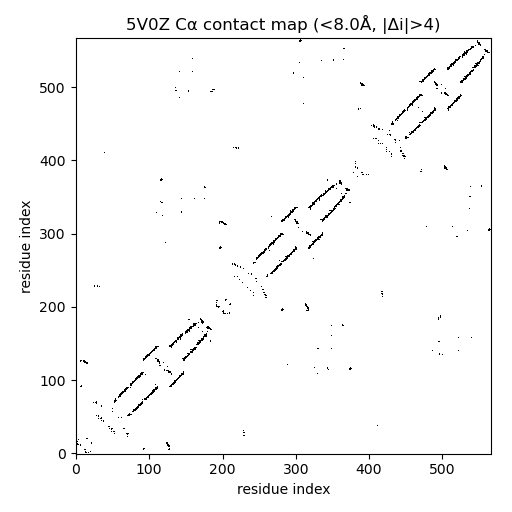 O O . THR B 1 140 ? -12.140 2.493 3.618 1.00 11.58 137 THR B O 1
ATOM 2683 N N . TRP B 1 141 ? -12.445 3.641 5.551 1.00 10.82 138 TRP B N 1
ATOM 2684 C CA . TRP B 1 141 ? -13.442 4.559 4.988 1.00 10.14 138 TRP B CA 1
ATOM 2685 C C . TRP B 1 141 ? -13.182 5.960 5.562 1.00 9.49 138 TRP B C 1
ATOM 2686 O O . TRP B 1 141 ? -13.124 6.122 6.761 1.00 11.26 138 TRP B O 1
ATOM 2697 N N . PHE B 1 142 ? -13.089 6.930 4.664 1.00 9.94 139 PHE B N 1
ATOM 2698 C CA . PHE B 1 142 ? -12.916 8.348 5.004 1.00 9.74 139 PHE B CA 1
ATOM 2699 C C . PHE B 1 142 ? -14.154 9.095 4.524 1.00 9.90 139 PHE B C 1
ATOM 2700 O O . PHE B 1 142 ? -14.496 9.032 3.330 1.00 10.63 139 PHE B O 1
ATOM 2708 N N . GLY B 1 143 ? -14.766 9.829 5.436 1.00 9.68 140 GLY B N 1
ATOM 2709 C CA . GLY B 1 143 ? -15.837 10.743 5.038 1.00 9.89 140 GLY B CA 1
ATOM 2710 C C . GLY B 1 143 ? -15.263 11.911 4.214 1.00 9.48 140 GLY B C 1
ATOM 2711 O O . GLY B 1 143 ? -14.067 12.010 3.965 1.00 10.72 140 GLY B O 1
ATOM 2712 N N . GLY B 1 144 ? -16.148 12.759 3.766 1.00 9.69 141 GLY B N 1
ATOM 2713 C CA . GLY B 1 144 ? -15.708 13.923 2.999 1.00 9.14 141 GLY B CA 1
ATOM 2714 C C . GLY B 1 144 ? -14.997 14.961 3.853 1.00 8.63 141 GLY B C 1
ATOM 2715 O O . GLY B 1 144 ? -15.171 15.019 5.072 1.00 9.39 141 GLY B O 1
ATOM 2716 N N . HIS B 1 145 ? -14.238 15.796 3.170 1.00 8.78 142 HIS B N 1
ATOM 2717 C CA . HIS B 1 145 ? -13.618 16.977 3.818 1.00 9.60 142 HIS B CA 1
ATOM 2718 C C . HIS B 1 145 ? -12.590 16.583 4.885 1.00 9.23 142 HIS B C 1
ATOM 2719 O O . HIS B 1 145 ? -12.377 17.285 5.830 1.00 13.69 142 HIS B O 1
ATOM 2726 N N . VAL B 1 146 ? -11.917 15.456 4.695 1.00 8.94 143 VAL B N 1
ATOM 2727 C CA . VAL B 1 146 ? -10.854 15.029 5.628 1.00 8.89 143 VAL B CA 1
ATOM 2728 C C . VAL B 1 146 ? -9.479 15.488 5.141 1.00 8.94 143 VAL B C 1
ATOM 2729 O O . VAL B 1 146 ? -9.187 15.406 3.937 1.00 10.08 143 VAL B O 1
ATOM 2733 N N . ALA B 1 147 ? -8.662 15.944 6.073 1.00 8.61 144 ALA B N 1
ATOM 2734 C CA . ALA B 1 147 ? -7.246 16.223 5.795 1.00 9.14 144 ALA B CA 1
ATOM 2735 C C . ALA B 1 147 ? -6.417 15.266 6.622 1.00 8.77 144 ALA B C 1
ATOM 2736 O O . ALA B 1 147 ? -6.630 15.142 7.830 1.00 10.28 144 ALA B O 1
ATOM 2738 N N . VAL B 1 148 ? -5.460 14.590 5.975 1.00 9.38 145 VAL B N 1
ATOM 2739 C CA . VAL B 1 148 ? -4.507 13.717 6.637 1.00 9.95 145 VAL B CA 1
ATOM 2740 C C . VAL B 1 148 ? -3.124 14.345 6.519 1.00 9.81 145 VAL B C 1
ATOM 2741 O O . VAL B 1 148 ? -2.714 14.740 5.433 1.00 10.91 145 VAL B O 1
ATOM 2745 N N . LEU B 1 149 ? -2.458 14.497 7.667 1.00 10.10 146 LEU B N 1
ATOM 2746 C CA . LEU B 1 149 ? -1.223 15.270 7.711 1.00 10.37 146 LEU B CA 1
ATOM 2747 C C . LEU B 1 149 ? 0.040 14.425 7.523 1.00 10.08 146 LEU B C 1
ATOM 2748 O O . LEU B 1 149 ? -0.015 13.181 7.512 1.00 10.48 146 LEU B O 1
ATOM 2753 N N . PRO B 1 150 ? 1.203 15.087 7.389 1.00 10.41 147 PRO B N 1
ATOM 2754 C CA . PRO B 1 150 ? 2.396 14.336 7.059 1.00 11.15 147 PRO B CA 1
ATOM 2755 C C . PRO B 1 150 ? 2.757 13.299 8.108 1.00 11.46 147 PRO B C 1
ATOM 2756 O O . PRO B 1 150 ? 2.655 13.540 9.306 1.00 12.03 147 PRO B O 1
ATOM 2760 N N . GLY B 1 151 ? 3.203 12.160 7.636 1.00 11.57 148 GLY B N 1
ATOM 2761 C CA . GLY B 1 151 ? 3.699 11.092 8.515 1.00 12.11 148 GLY B CA 1
ATOM 2762 C C . GLY B 1 151 ? 2.615 10.228 9.172 1.00 12.60 148 GLY B 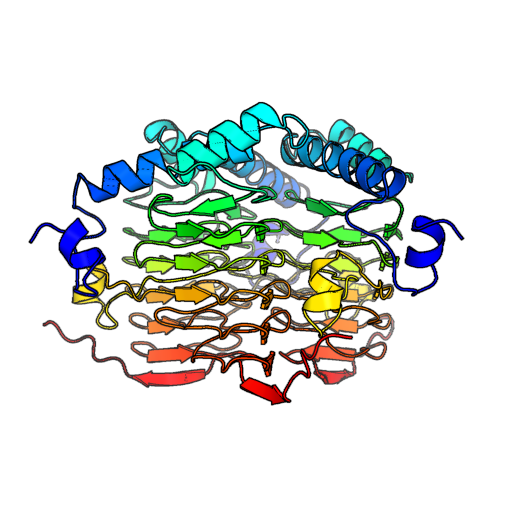C 1
ATOM 2763 O O . GLY B 1 151 ? 2.955 9.302 9.933 1.00 14.54 148 GLY B O 1
ATOM 2764 N N . VAL B 1 152 ? 1.342 10.488 8.870 1.00 11.81 149 VAL B N 1
ATOM 2765 C CA . VAL B 1 152 ? 0.260 9.814 9.578 1.00 12.06 149 VAL B CA 1
ATOM 2766 C C . VAL B 1 152 ? -0.029 8.447 8.942 1.00 11.66 149 VAL B C 1
ATOM 2767 O O . VAL B 1 152 ? 0.008 8.262 7.731 1.00 12.05 149 VAL B O 1
ATOM 2771 N N . THR B 1 153 ? -0.355 7.511 9.823 1.00 12.33 150 THR B N 1
ATOM 2772 C CA . THR B 1 153 ? -0.820 6.176 9.443 1.00 12.36 150 THR B CA 1
ATOM 2773 C C . THR B 1 153 ? -2.236 5.984 9.967 1.00 13.44 150 THR B C 1
ATOM 2774 O O . THR B 1 153 ? -2.511 6.257 11.138 1.00 14.16 150 THR B O 1
ATOM 2778 N N . ILE B 1 154 ? -3.094 5.480 9.082 1.00 12.74 151 ILE B N 1
ATOM 2779 C CA . ILE B 1 154 ? -4.446 5.099 9.506 1.00 13.25 151 ILE B CA 1
ATOM 2780 C C . ILE B 1 154 ? -4.503 3.581 9.435 1.00 11.51 151 ILE B C 1
ATOM 2781 O O . ILE B 1 154 ? -4.278 2.988 8.397 1.00 12.35 151 ILE B O 1
ATOM 2786 N N . GLY B 1 155 ? -4.787 2.952 10.571 1.00 12.61 152 GLY B N 1
ATOM 2787 C CA . GLY B 1 155 ? -4.782 1.504 10.626 1.00 13.40 152 GLY B CA 1
ATOM 2788 C C . GLY B 1 155 ? -5.909 0.859 9.829 1.00 13.49 152 GLY B C 1
ATOM 2789 O O . GLY B 1 155 ? -6.962 1.444 9.584 1.00 13.95 152 GLY B O 1
ATOM 2790 N N . GLU B 1 156 ? -5.660 -0.395 9.464 1.00 13.31 153 GLU B N 1
ATOM 2791 C CA . GLU B 1 156 ? -6.645 -1.175 8.705 1.00 14.37 153 GLU B CA 1
ATOM 2792 C C . GLU B 1 156 ? -7.968 -1.281 9.482 1.00 14.30 153 GLU B C 1
ATOM 2793 O O . GLU B 1 156 ? -7.989 -1.341 10.720 1.00 14.63 153 GLU B O 1
ATOM 2799 N N . GLY B 1 157 ? -9.061 -1.231 8.738 1.00 13.12 154 GLY B N 1
ATOM 2800 C CA . GLY B 1 157 ? -10.342 -1.445 9.356 1.00 13.35 154 GLY B CA 1
ATOM 2801 C C . GLY B 1 157 ? -10.931 -0.214 10.018 1.00 13.23 154 GLY B C 1
ATOM 2802 O O . GLY B 1 157 ? -11.987 -0.302 10.623 1.00 15.36 154 GLY B O 1
ATOM 2803 N N . SER B 1 158 ? -10.273 0.938 9.898 1.00 13.05 155 SER B N 1
ATOM 2804 C CA . SER B 1 158 ? -10.721 2.139 10.573 1.00 12.66 155 SER B CA 1
ATOM 2805 C C . SER B 1 158 ? -11.574 3.047 9.690 1.00 12.50 155 SER B C 1
ATOM 2806 O O . SER B 1 158 ? -11.530 2.988 8.455 1.00 12.70 155 SER B O 1
ATOM 2809 N N . VAL B 1 159 ? -12.313 3.912 10.381 1.00 11.90 156 VAL B N 1
ATOM 2810 C CA . VAL B 1 159 ? -13.260 4.852 9.751 1.00 11.22 156 VAL B CA 1
ATOM 2811 C C . VAL B 1 159 ? -12.968 6.221 10.303 1.00 10.93 156 VAL B C 1
ATOM 2812 O O . VAL B 1 159 ? -12.887 6.407 11.521 1.00 12.70 156 VAL B O 1
ATOM 2816 N N . ILE B 1 160 ? -12.811 7.172 9.380 1.00 11.16 157 ILE B N 1
ATOM 2817 C CA . ILE B 1 160 ? -12.487 8.574 9.739 1.00 10.47 157 ILE B CA 1
ATOM 2818 C C . ILE B 1 160 ? -13.692 9.444 9.372 1.00 10.69 157 ILE B C 1
ATOM 2819 O O . ILE B 1 160 ? -14.098 9.501 8.203 1.00 10.61 157 ILE B O 1
ATOM 2824 N N . GLY B 1 161 ? -14.256 10.107 10.361 1.00 11.07 158 GLY B N 1
ATOM 2825 C CA . GLY B 1 161 ? -15.450 10.910 10.134 1.00 10.84 158 GLY B CA 1
ATOM 2826 C C . GLY B 1 161 ? -15.204 12.123 9.256 1.00 10.15 158 GLY B C 1
ATOM 2827 O O . GLY B 1 161 ? -14.112 12.700 9.216 1.00 10.50 158 GLY B O 1
ATOM 2828 N N . ALA B 1 162 ? -16.241 12.527 8.570 1.00 10.33 159 ALA B N 1
ATOM 2829 C CA . ALA B 1 162 ? -16.185 13.707 7.733 1.00 9.82 159 ALA B CA 1
ATOM 2830 C C . ALA B 1 162 ? -15.654 14.920 8.505 1.00 9.65 159 ALA B C 1
ATOM 2831 O O . ALA B 1 162 ? -15.937 15.101 9.684 1.00 10.88 159 ALA B O 1
ATOM 2833 N N . GLY B 1 163 ? -14.845 15.723 7.812 1.00 9.65 160 GLY B N 1
ATOM 2834 C CA . GLY B 1 163 ? -14.335 16.946 8.385 1.00 10.86 160 GLY B CA 1
ATOM 2835 C C . GLY B 1 163 ? -13.119 16.787 9.304 1.00 9.68 160 GLY B C 1
ATOM 2836 O O . GLY B 1 163 ? -12.590 17.772 9.837 1.00 11.80 160 GLY B O 1
ATOM 2837 N N . SER B 1 164 ? -12.681 15.560 9.527 1.00 9.27 161 SER B N 1
ATOM 2838 C CA . SER B 1 164 ? -11.582 15.289 10.443 1.00 9.54 161 SER B CA 1
ATOM 2839 C C . SER B 1 164 ? -10.281 15.876 9.931 1.00 9.11 161 SER B C 1
ATOM 2840 O O . SER B 1 164 ? -10.033 15.945 8.710 1.00 10.36 161 SER B O 1
ATOM 2843 N N . VAL B 1 165 ? -9.425 16.284 10.869 1.00 9.59 162 VAL B N 1
ATOM 2844 C CA . VAL B 1 165 ? -8.054 16.689 10.581 1.00 9.58 162 VAL B CA 1
ATOM 2845 C C . VAL B 1 165 ? -7.184 15.702 11.328 1.00 9.91 162 VAL B C 1
ATOM 2846 O O . VAL B 1 165 ? -7.119 15.713 12.586 1.00 10.85 162 VAL B O 1
ATOM 2850 N N . VAL B 1 166 ? -6.555 14.775 10.571 1.00 9.91 163 VAL B N 1
ATOM 2851 C CA . VAL B 1 166 ? -5.887 13.634 11.176 1.00 10.46 163 VAL B CA 1
ATOM 2852 C C . VAL B 1 166 ? -4.407 14.001 11.382 1.00 10.83 163 VAL B C 1
ATOM 2853 O O . VAL B 1 166 ? -3.591 13.987 10.473 1.00 10.96 163 VAL B O 1
ATOM 2857 N N . THR B 1 167 ? -4.107 14.363 12.623 1.00 12.01 164 THR B N 1
ATOM 2858 C CA . THR B 1 167 ? -2.795 14.899 12.987 1.00 13.36 164 THR B CA 1
ATOM 2859 C C . THR B 1 167 ? -1.886 13.819 13.578 1.00 15.34 164 THR B C 1
ATOM 2860 O O . THR B 1 167 ? -0.673 14.026 13.688 1.00 17.78 164 THR B O 1
ATOM 2864 N N . LYS B 1 168 ? -2.493 12.710 14.026 1.00 15.27 165 LYS B N 1
ATOM 2865 C CA A LYS B 1 168 ? -1.818 11.622 14.688 0.50 16.34 165 LYS B CA 1
ATOM 2866 C CA B LYS B 1 168 ? -1.823 11.624 14.703 0.50 16.55 165 LYS B CA 1
ATOM 2867 C C . LYS B 1 168 ? -2.337 10.301 14.190 1.00 15.53 165 LYS B C 1
ATOM 2868 O O . LYS B 1 168 ? -3.454 10.220 13.680 1.00 15.44 165 LYS B O 1
ATOM 2879 N N . ASP B 1 169 ? -1.548 9.259 14.366 1.00 15.12 166 ASP B N 1
ATOM 2880 C CA . ASP B 1 169 ? -1.910 7.980 13.834 1.00 13.46 166 ASP B CA 1
ATOM 2881 C C . ASP B 1 169 ? -3.173 7.430 14.477 1.00 14.32 166 ASP B C 1
ATOM 2882 O O . ASP B 1 169 ? -3.451 7.655 15.662 1.00 16.77 166 ASP B O 1
ATOM 2887 N N . ILE B 1 170 ? -3.934 6.709 13.656 1.00 13.79 167 ILE B N 1
ATOM 2888 C CA . ILE B 1 170 ? -5.182 6.133 14.099 1.00 12.60 167 ILE B CA 1
ATOM 2889 C C . ILE B 1 170 ? -4.995 4.625 14.170 1.00 12.28 167 ILE B C 1
ATOM 2890 O O . ILE B 1 170 ? -4.625 4.010 13.186 1.00 12.87 167 ILE B O 1
ATOM 2895 N N . PRO B 1 171 ? -5.262 4.017 15.343 1.00 14.57 168 PRO B N 1
ATOM 2896 C CA . PRO B 1 171 ? -5.127 2.565 15.439 1.00 14.34 168 PRO B CA 1
ATOM 2897 C C . PRO B 1 171 ? -6.078 1.826 14.501 1.00 14.11 168 PRO B C 1
ATOM 2898 O O . PRO B 1 171 ? -7.080 2.381 14.066 1.00 14.23 168 PRO B O 1
ATOM 2902 N N . PRO B 1 172 ? -5.772 0.559 14.206 1.00 14.71 169 PRO B N 1
ATOM 2903 C CA . PRO B 1 172 ? -6.696 -0.249 13.426 1.00 14.67 169 PRO B CA 1
ATOM 2904 C C . PRO B 1 172 ? -8.053 -0.436 14.111 1.00 14.66 169 PRO B C 1
ATOM 2905 O O . PRO B 1 172 ? -8.199 -0.286 15.319 1.00 15.44 169 PRO B O 1
ATOM 2909 N N . HIS B 1 173 ? -9.021 -0.792 13.291 1.00 14.44 170 HIS B N 1
ATOM 2910 C CA . HIS B 1 173 ? -10.380 -1.143 13.752 1.00 16.16 170 HIS B CA 1
ATOM 2911 C C . HIS B 1 173 ? -10.967 -0.095 14.716 1.00 16.12 170 HIS B C 1
ATOM 2912 O O . HIS B 1 173 ? -11.568 -0.436 15.729 1.00 18.29 170 HIS B O 1
ATOM 2919 N N . SER B 1 174 ? -10.805 1.173 14.351 1.00 15.78 171 SER B N 1
ATOM 2920 C CA . SER B 1 174 ? -11.234 2.289 15.179 1.00 15.76 171 SER B CA 1
ATOM 2921 C C . SER B 1 174 ? -12.050 3.290 14.363 1.00 13.86 171 SER B C 1
ATOM 2922 O O . SER B 1 174 ? -11.766 3.538 13.183 1.00 14.38 171 SER B O 1
ATOM 2925 N N . LEU B 1 175 ? -13.055 3.867 15.023 1.00 13.95 172 LEU B N 1
ATOM 2926 C CA . LEU B 1 175 ? -13.810 4.999 14.506 1.00 13.40 172 LEU B CA 1
ATOM 2927 C C . LEU B 1 175 ? -13.189 6.245 15.138 1.00 13.42 172 LEU B C 1
ATOM 2928 O O . LEU B 1 175 ? -13.045 6.321 16.358 1.00 15.33 172 LEU B O 1
ATOM 2933 N N . ALA B 1 176 ? -12.817 7.229 14.306 1.00 13.17 173 ALA B N 1
ATOM 2934 C CA . ALA B 1 176 ? -12.156 8.425 14.807 1.00 12.66 173 ALA B CA 1
ATOM 2935 C C . ALA B 1 176 ? -12.745 9.637 14.078 1.00 12.84 173 ALA B C 1
ATOM 2936 O O . ALA B 1 176 ? -12.938 9.595 12.868 1.00 12.88 173 ALA B O 1
ATOM 2938 N N . VAL B 1 177 ? -12.963 10.722 14.818 1.00 12.59 174 VAL B N 1
ATOM 2939 C CA . VAL B 1 177 ? -13.549 11.939 14.258 1.00 12.15 174 VAL B CA 1
ATOM 2940 C C . VAL B 1 177 ? -12.917 13.165 14.932 1.00 13.19 174 VAL B C 1
ATOM 2941 O O . VAL B 1 177 ? -12.392 13.067 16.054 1.00 14.24 174 VAL B O 1
ATOM 2945 N N . GLY B 1 178 ? -13.002 14.316 14.252 1.00 12.18 175 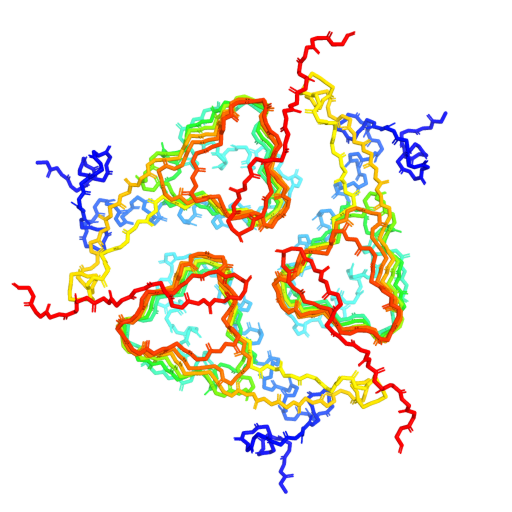GLY B N 1
ATOM 2946 C CA . GLY B 1 178 ? -12.745 15.562 14.864 1.00 12.48 175 GLY B CA 1
ATOM 2947 C C . GLY B 1 178 ? -11.564 16.334 14.289 1.00 11.21 175 GLY B C 1
ATOM 2948 O O . GLY B 1 178 ? -10.782 15.833 13.484 1.00 11.36 175 GLY B O 1
ATOM 2949 N N . ASN B 1 179 ? -11.441 17.582 14.742 1.00 11.93 176 ASN B N 1
ATOM 2950 C CA . ASN B 1 179 ? -10.276 18.402 14.502 1.00 12.34 176 ASN B CA 1
ATOM 2951 C C . ASN B 1 179 ? -9.746 18.823 15.859 1.00 13.97 176 ASN B C 1
ATOM 2952 O O . ASN B 1 179 ? -10.292 19.755 16.473 1.00 14.86 176 ASN B O 1
ATOM 2957 N N . PRO B 1 180 ? -8.703 18.194 16.365 1.00 13.79 177 PRO B N 1
ATOM 2958 C CA . PRO B 1 180 ? -7.948 17.113 15.761 1.00 13.60 177 PRO B CA 1
ATOM 2959 C C . PRO B 1 180 ? -8.669 15.785 15.886 1.00 12.88 177 PRO B C 1
ATOM 2960 O O . PRO B 1 180 ? -9.498 15.612 16.773 1.00 14.60 177 PRO B O 1
ATOM 2964 N N . CYS B 1 181 ? -8.349 14.860 15.009 1.00 12.13 178 CYS B N 1
ATOM 2965 C CA . CYS B 1 181 ? -9.070 13.605 14.938 1.00 12.59 178 CYS B CA 1
ATOM 2966 C C . CYS B 1 181 ? -8.689 12.700 16.114 1.00 12.76 178 CYS B C 1
ATOM 2967 O O . CYS B 1 181 ? -7.520 12.412 16.324 1.00 15.66 178 CYS B O 1
ATOM 2970 N N . LYS B 1 182 ? -9.695 12.195 16.825 1.00 12.91 179 LYS B N 1
ATOM 2971 C CA . LYS B 1 182 ? -9.515 11.357 17.978 1.00 14.47 179 LYS B CA 1
ATOM 2972 C C . LYS B 1 182 ? -10.378 10.125 17.863 1.00 14.39 179 LYS B C 1
ATOM 2973 O O . LYS B 1 182 ? -11.543 10.198 17.417 1.00 15.03 179 LYS B O 1
ATOM 2979 N N . VAL B 1 183 ? -9.873 8.990 18.348 1.00 15.09 180 VAL B N 1
ATOM 2980 C CA . VAL B 1 183 ? -10.669 7.781 18.388 1.00 15.11 180 VAL B CA 1
ATOM 2981 C C . VAL B 1 183 ? -11.879 7.970 19.325 1.00 15.41 180 VAL B C 1
ATOM 2982 O O . VAL B 1 183 ? -11.750 8.460 20.444 1.00 18.27 180 VAL B O 1
ATOM 2986 N N . VAL B 1 184 ? -13.037 7.550 18.835 1.00 15.84 181 VAL B N 1
ATOM 2987 C CA . VAL B 1 184 ? -14.277 7.535 19.581 1.00 18.44 181 VAL B CA 1
ATOM 2988 C C . VAL B 1 184 ? -14.541 6.166 20.157 1.00 19.80 181 VAL B C 1
ATOM 2989 O O . VAL B 1 184 ? -14.915 6.067 21.319 1.00 27.71 181 VAL B O 1
ATOM 2993 N N . ARG B 1 185 ? -14.413 5.119 19.346 1.00 18.12 182 ARG B N 1
ATOM 2994 C CA . ARG B 1 185 ? -14.581 3.741 19.843 1.00 22.55 182 ARG B CA 1
ATOM 2995 C C . ARG B 1 185 ? -14.047 2.762 18.817 1.00 19.41 182 ARG B C 1
ATOM 2996 O O . ARG B 1 185 ? -13.606 3.164 17.745 1.00 19.13 182 ARG B O 1
ATOM 3004 N N . LYS B 1 186 ? -14.028 1.494 19.200 1.00 20.28 183 LYS B N 1
ATOM 3005 C CA . LYS B 1 186 ? -13.602 0.427 18.347 1.00 20.01 183 LYS B CA 1
ATOM 3006 C C . LYS B 1 186 ? -14.717 0.016 17.434 1.00 21.61 183 LYS B C 1
ATOM 3007 O O . LYS B 1 186 ? -15.905 0.238 17.744 1.00 22.77 183 LYS B O 1
ATOM 3010 N N . ILE B 1 187 ? -14.325 -0.617 16.336 1.00 18.98 184 ILE B N 1
ATOM 3011 C CA . ILE B 1 187 ? -15.227 -1.205 15.377 1.00 18.75 184 ILE B CA 1
ATOM 3012 C C . ILE B 1 187 ? -15.068 -2.717 15.449 1.00 22.12 184 ILE B C 1
ATOM 3013 O O . ILE B 1 187 ? -13.970 -3.232 15.381 1.00 24.30 184 ILE B O 1
ATOM 3018 N N . ASP B 1 188 ? -16.194 -3.407 15.526 1.00 29.24 185 ASP B N 1
ATOM 3019 C CA . ASP B 1 188 ? -16.182 -4.830 15.363 1.00 30.45 185 ASP B CA 1
ATOM 3020 C C . ASP B 1 188 ? -16.217 -5.183 13.891 1.00 29.22 185 ASP B C 1
ATOM 3021 O O . ASP B 1 188 ? -17.252 -5.038 13.229 1.00 33.39 185 ASP B O 1
ATOM 3026 N N . ASN B 1 189 ? -15.099 -5.675 13.400 1.00 27.71 186 ASN B N 1
ATOM 3027 C CA . ASN B 1 189 ? -14.942 -6.072 12.001 1.00 25.65 186 ASN B CA 1
ATOM 3028 C C . ASN B 1 189 ? -14.937 -7.587 11.777 1.00 31.20 186 ASN B C 1
ATOM 3029 O O . ASN B 1 189 ? -14.479 -8.057 10.739 1.00 33.66 186 ASN B O 1
ATOM 3034 N N . ASP B 1 190 ? -15.454 -8.347 12.729 1.00 31.88 187 ASP B N 1
ATOM 3035 C CA . ASP B 1 190 ? -15.514 -9.807 12.550 1.00 39.33 187 ASP B CA 1
ATOM 3036 C C . ASP B 1 190 ? -16.439 -10.163 11.401 1.00 38.26 187 ASP B C 1
ATOM 3037 O O . ASP B 1 190 ? -17.364 -9.410 11.067 1.00 35.69 187 ASP B O 1
ATOM 3042 N N . LEU B 1 191 ? -16.150 -11.302 10.788 1.00 42.71 188 LEU B N 1
ATOM 3043 C CA . LEU B 1 191 ? -16.940 -11.821 9.687 1.00 47.10 188 LEU B CA 1
ATOM 3044 C C . LEU B 1 191 ? -18.430 -12.027 10.105 1.00 41.70 188 LEU B C 1
ATOM 3045 O O . LEU B 1 191 ? -18.732 -12.758 11.086 1.00 55.72 188 LEU B O 1
ATOM 3050 N N . PRO B 1 192 ? -19.334 -11.352 9.333 1.00 47.00 189 PRO B N 1
ATOM 3051 C CA . PRO B 1 192 ? -20.762 -11.482 9.615 1.00 43.50 189 PRO B CA 1
ATOM 3052 C C . PRO B 1 192 ? -21.329 -12.890 9.322 1.00 44.74 189 PRO B C 1
ATOM 3053 O O . PRO B 1 192 ? -22.183 -13.316 10.082 1.00 49.91 189 PRO B O 1
ATOM 3057 N N . MET C 1 4 ? -22.381 57.767 -2.707 1.00 43.95 1 MET C N 1
ATOM 3058 C CA . MET C 1 4 ? -21.389 56.676 -3.003 1.00 31.01 1 MET C CA 1
ATOM 3059 C C . MET C 1 4 ? -21.980 55.619 -3.921 1.00 28.07 1 MET C C 1
ATOM 3060 O O . MET C 1 4 ? -23.160 55.250 -3.791 1.00 30.59 1 MET C O 1
ATOM 3065 N N . THR C 1 5 ? -21.148 55.104 -4.823 1.00 24.93 2 THR C N 1
ATOM 3066 C CA . THR C 1 5 ? -21.566 53.993 -5.661 1.00 21.52 2 THR C CA 1
ATOM 3067 C C . THR C 1 5 ? -21.503 52.723 -4.790 1.00 18.01 2 THR C C 1
ATOM 3068 O O . THR C 1 5 ? -20.930 52.708 -3.669 1.00 18.14 2 THR C O 1
ATOM 3072 N N . GLU C 1 6 ? -22.080 51.653 -5.303 1.00 17.88 3 GLU C N 1
ATOM 3073 C CA . GLU C 1 6 ? -22.052 50.393 -4.554 1.00 15.98 3 GLU C CA 1
ATOM 3074 C C . GLU C 1 6 ? -20.600 49.855 -4.411 1.00 13.80 3 GLU C C 1
ATOM 3075 O O . GLU C 1 6 ? -20.218 49.344 -3.345 1.00 15.11 3 GLU C O 1
ATOM 3081 N N . LYS C 1 7 ? -19.782 50.057 -5.425 1.00 15.63 4 LYS C N 1
ATOM 3082 C CA . LYS C 1 7 ? -18.369 49.683 -5.339 1.00 16.01 4 LYS C CA 1
ATOM 3083 C C . LYS C 1 7 ? -17.696 50.445 -4.203 1.00 15.47 4 LYS C C 1
ATOM 3084 O O . LYS C 1 7 ? -16.932 49.878 -3.433 1.00 15.40 4 LYS C O 1
ATOM 3090 N N . GLU C 1 8 ? -17.960 51.750 -4.127 1.00 16.53 5 GLU C N 1
ATOM 3091 C CA . GLU C 1 8 ? -17.335 52.556 -3.091 1.00 17.04 5 GLU C CA 1
ATOM 3092 C C . GLU C 1 8 ? -17.794 52.103 -1.683 1.00 16.27 5 GLU C C 1
ATOM 3093 O O . GLU C 1 8 ? -16.994 52.006 -0.753 1.00 17.44 5 GLU C O 1
ATOM 3099 N N . LYS C 1 9 ? -19.079 51.750 -1.543 1.00 15.78 6 LYS C N 1
ATOM 3100 C CA . LYS C 1 9 ? -19.573 51.186 -0.296 1.00 15.61 6 LYS C CA 1
ATOM 3101 C C . LYS C 1 9 ? -18.868 49.872 0.046 1.00 13.77 6 LYS C C 1
ATOM 3102 O O . LYS C 1 9 ? -18.443 49.664 1.190 1.00 16.00 6 LYS C O 1
ATOM 3108 N N . MET C 1 10 ? -18.718 49.014 -0.941 1.00 13.75 7 MET C N 1
ATOM 3109 C CA . MET C 1 10 ? -18.065 47.713 -0.769 1.00 14.86 7 MET C CA 1
ATOM 3110 C C . MET C 1 10 ? -16.667 47.936 -0.191 1.00 14.83 7 MET C C 1
ATOM 3111 O O . MET C 1 10 ? -16.279 47.274 0.760 1.00 17.67 7 MET C O 1
ATOM 3116 N N . LEU C 1 11 ? -15.928 48.877 -0.775 1.00 16.13 8 LEU C N 1
ATOM 3117 C CA . LEU C 1 11 ? -14.550 49.164 -0.365 1.00 15.54 8 LEU C CA 1
ATOM 3118 C C . LEU C 1 11 ? -14.425 49.948 0.939 1.00 18.18 8 LEU C C 1
ATOM 3119 O O . LEU C 1 11 ? -13.338 50.078 1.479 1.00 20.61 8 LEU C O 1
ATOM 3124 N N . ALA C 1 12 ? -15.540 50.472 1.449 1.00 18.87 9 ALA C N 1
ATOM 3125 C CA . ALA C 1 12 ? -15.519 51.268 2.665 1.00 20.65 9 ALA C CA 1
ATOM 3126 C C . ALA C 1 12 ? -16.129 50.518 3.847 1.00 17.50 9 ALA C C 1
ATOM 3127 O O . ALA C 1 12 ? -16.496 51.111 4.848 1.00 19.52 9 ALA C O 1
ATOM 3129 N N . GLU C 1 13 ? -16.280 49.202 3.722 1.00 18.01 10 GLU C N 1
ATOM 3130 C CA A GLU C 1 13 ? -16.873 48.365 4.789 0.50 17.60 10 GLU C CA 1
ATOM 3131 C CA B GLU C 1 13 ? -16.872 48.368 4.755 0.50 18.38 10 GLU C CA 1
ATOM 3132 C C . GLU C 1 13 ? -18.342 48.711 5.187 1.00 15.64 10 GLU C C 1
ATOM 3133 O O . GLU C 1 13 ? -18.779 48.559 6.326 1.00 18.57 10 GLU C O 1
ATOM 3144 N N . LYS C 1 14 ? -19.094 49.174 4.183 1.00 16.22 11 LYS C N 1
ATOM 3145 C CA . LYS C 1 14 ? -20.514 49.488 4.310 1.00 15.26 11 LYS C CA 1
ATOM 3146 C C . LYS C 1 14 ? -21.317 48.391 3.624 1.00 15.71 11 LYS C C 1
ATOM 3147 O O . LYS C 1 14 ? -20.837 47.688 2.739 1.00 14.94 11 LYS C O 1
ATOM 3153 N N . TRP C 1 15 ? -22.581 48.262 4.019 1.00 16.06 12 TRP C N 1
ATOM 3154 C CA . TRP C 1 15 ? -23.480 47.400 3.299 1.00 17.64 12 TRP C CA 1
ATOM 3155 C C . TRP C 1 15 ? -23.595 47.885 1.869 1.00 16.23 12 TRP C C 1
ATOM 3156 O O . TRP C 1 15 ? -23.720 49.093 1.628 1.00 18.09 12 TRP C O 1
ATOM 3167 N N . TYR C 1 16 ? -23.622 46.965 0.919 1.00 14.36 13 TYR C N 1
ATOM 3168 C CA . TYR C 1 16 ? -23.719 47.295 -0.462 1.00 14.01 13 TYR C CA 1
ATOM 3169 C C . TYR C 1 16 ? -24.548 46.276 -1.229 1.00 15.34 13 TYR C C 1
ATOM 3170 O O . TYR C 1 16 ? -24.682 45.107 -0.808 1.00 16.42 13 TYR C O 1
ATOM 3179 N N . ASP C 1 17 ? -25.083 46.715 -2.351 1.00 17.25 14 ASP C N 1
ATOM 3180 C CA . ASP C 1 17 ? -25.982 45.929 -3.213 1.00 19.47 14 ASP C CA 1
ATOM 3181 C C . ASP C 1 17 ? -25.172 45.031 -4.123 1.00 15.72 14 ASP C C 1
ATOM 3182 O O . ASP C 1 17 ? -24.993 45.285 -5.327 1.00 20.11 14 ASP C O 1
ATOM 3187 N N . ALA C 1 18 ? -24.716 43.917 -3.548 1.00 18.47 15 ALA C N 1
ATOM 3188 C CA . ALA C 1 18 ? -23.852 42.985 -4.255 1.00 18.06 15 ALA C CA 1
ATOM 3189 C C . ALA C 1 18 ? -24.550 42.321 -5.416 1.00 19.49 15 ALA C C 1
ATOM 3190 O O . ALA C 1 18 ? -23.927 42.110 -6.439 1.00 19.95 15 ALA C O 1
ATOM 3192 N N . ASN C 1 19 ? -25.849 42.033 -5.272 1.00 19.59 16 ASN C N 1
ATOM 3193 C CA . ASN C 1 19 ? -26.570 41.216 -6.305 1.00 21.71 16 ASN C CA 1
ATOM 3194 C C . ASN C 1 19 ? -27.195 41.943 -7.488 1.00 23.54 16 ASN C C 1
ATOM 3195 O O . ASN C 1 19 ? -27.500 41.319 -8.501 1.00 24.11 16 ASN C O 1
ATOM 3200 N N . PHE C 1 20 ? -27.445 43.233 -7.342 1.00 20.12 17 PHE C N 1
ATOM 3201 C CA . PHE C 1 20 ? -28.147 44.010 -8.397 1.00 23.41 17 PHE C CA 1
ATOM 3202 C C . PHE C 1 20 ? -27.364 45.189 -8.930 1.00 21.87 17 PHE C C 1
ATOM 3203 O O . PHE C 1 20 ? -27.779 45.760 -9.939 1.00 24.49 17 PHE C O 1
ATOM 3211 N N . ASP C 1 21 ? -26.184 45.511 -8.354 1.00 21.50 18 ASP C N 1
ATOM 3212 C CA . ASP C 1 21 ? -25.428 46.609 -8.909 1.00 20.01 18 ASP C CA 1
ATOM 3213 C C . ASP C 1 21 ? -24.796 46.176 -10.203 1.00 20.10 18 ASP C C 1
ATOM 3214 O O . ASP C 1 21 ? -23.960 45.239 -10.204 1.00 20.67 18 ASP C O 1
ATOM 3219 N N . GLN C 1 22 ? -25.120 46.820 -11.309 1.00 22.10 19 GLN C N 1
ATOM 3220 C CA . GLN C 1 22 ? -24.645 46.336 -12.601 1.00 23.91 19 GLN C CA 1
ATOM 3221 C C . GLN C 1 22 ? -23.118 46.389 -12.753 1.00 22.20 19 GLN C C 1
ATOM 3222 O O . GLN C 1 22 ? -22.508 45.492 -13.319 1.00 22.27 19 GLN C O 1
ATOM 3228 N N . TYR C 1 23 ? -22.493 47.424 -12.207 1.00 21.27 20 TYR C N 1
ATOM 3229 C CA . TYR C 1 23 ? -21.042 47.539 -12.295 1.00 20.82 20 TYR C CA 1
ATOM 3230 C C . TYR C 1 23 ? -20.404 46.322 -11.619 1.00 18.26 20 TYR C C 1
ATOM 3231 O O . TYR C 1 23 ? -19.531 45.678 -12.198 1.00 18.41 20 TYR C O 1
ATOM 3240 N N . LEU C 1 24 ? -20.829 46.023 -10.398 1.00 16.43 21 LEU C N 1
ATOM 3241 C CA . LEU C 1 24 ? -20.232 44.917 -9.675 1.00 14.91 21 LEU C CA 1
ATOM 3242 C C . LEU C 1 24 ? -20.531 43.590 -10.340 1.00 17.27 21 LEU C C 1
ATOM 3243 O O . LEU C 1 24 ? -19.658 42.723 -10.414 1.00 15.97 21 LEU C O 1
ATOM 3248 N N . ILE C 1 25 ? -21.755 43.421 -10.832 1.00 16.75 22 ILE C N 1
ATOM 3249 C CA . ILE C 1 25 ? -22.098 42.221 -11.591 1.00 18.60 22 ILE C CA 1
ATOM 3250 C C . ILE C 1 25 ? -21.142 42.027 -12.774 1.00 18.63 22 ILE C C 1
ATOM 3251 O O . ILE C 1 25 ? -20.621 40.935 -13.004 1.00 19.66 22 ILE C O 1
ATOM 3256 N N . ASN C 1 26 ? -20.897 43.098 -13.509 1.00 18.64 23 ASN C N 1
ATOM 3257 C CA . ASN C 1 26 ? -20.042 43.040 -14.680 1.00 19.60 23 ASN C CA 1
ATOM 3258 C C . ASN C 1 26 ? -18.590 42.754 -14.330 1.00 17.88 23 ASN C C 1
ATOM 3259 O O . ASN C 1 26 ? -17.914 41.998 -15.023 1.00 18.65 23 ASN C O 1
ATOM 3264 N N . GLU C 1 27 ? -18.120 43.346 -13.227 1.00 16.59 24 GLU C N 1
ATOM 3265 C CA . GLU C 1 27 ? -16.775 43.060 -12.797 1.00 15.79 24 GLU C CA 1
ATOM 3266 C C . GLU C 1 27 ? -16.623 41.600 -12.348 1.00 15.61 24 GLU C C 1
ATOM 3267 O O . GLU C 1 27 ? -15.601 40.966 -12.656 1.00 16.19 24 GLU C O 1
ATOM 3273 N N . ARG C 1 28 ? -17.629 41.050 -11.670 1.00 15.15 25 ARG C N 1
ATOM 3274 C CA . ARG C 1 28 ? -17.559 39.637 -11.328 1.00 14.68 25 ARG C CA 1
ATOM 3275 C C . ARG C 1 28 ? -17.574 38.760 -12.577 1.00 15.63 25 ARG C C 1
ATOM 3276 O O . ARG C 1 28 ? -16.830 37.785 -12.652 1.00 16.79 25 ARG C O 1
ATOM 3284 N N . ALA C 1 29 ? -18.351 39.132 -13.584 1.00 17.22 26 ALA C N 1
ATOM 3285 C CA . ALA C 1 29 ? -18.396 38.373 -14.807 1.00 19.43 26 ALA C CA 1
ATOM 3286 C C . ALA C 1 29 ? -17.034 38.350 -15.504 1.00 19.61 26 ALA C C 1
ATOM 3287 O O . ALA C 1 29 ? -16.624 37.320 -16.016 1.00 23.31 26 ALA C O 1
ATOM 3289 N N . ARG C 1 30 ? -16.336 39.489 -15.508 1.00 18.66 27 ARG C N 1
ATOM 3290 C CA . ARG C 1 30 ? -15.005 39.615 -16.078 1.00 19.86 27 ARG C CA 1
ATOM 3291 C C . ARG C 1 30 ? -14.071 38.621 -15.406 1.00 18.02 27 ARG C C 1
ATOM 3292 O O . ARG C 1 30 ? -13.384 37.845 -16.071 1.00 21.02 27 ARG C O 1
ATOM 3300 N N . ALA C 1 31 ? -14.045 38.649 -14.079 1.00 15.91 28 ALA C N 1
ATOM 3301 C CA . ALA C 1 31 ? -13.143 37.775 -13.348 1.00 14.35 28 ALA C CA 1
ATOM 3302 C C . ALA C 1 31 ? -13.525 36.276 -13.557 1.00 13.71 28 ALA C C 1
ATOM 3303 O O . ALA C 1 31 ? -12.636 35.432 -13.708 1.00 14.23 28 ALA C O 1
ATOM 3305 N N . LYS C 1 32 ? -14.818 35.976 -13.545 1.00 15.08 29 LYS C N 1
ATOM 3306 C CA A LYS C 1 32 ? -15.242 34.570 -13.701 0.70 15.79 29 LYS C CA 1
ATOM 3307 C CA B LYS C 1 32 ? -15.252 34.567 -13.708 0.30 15.89 29 LYS C CA 1
ATOM 3308 C C . LYS C 1 32 ? -14.863 33.973 -15.091 1.00 15.81 29 LYS C C 1
ATOM 3309 O O . LYS C 1 32 ? -14.459 32.829 -15.242 1.00 16.41 29 LYS C O 1
ATOM 3320 N N . ASP C 1 33 ? -14.985 34.814 -16.116 1.00 17.01 30 ASP C N 1
ATOM 3321 C CA . ASP C 1 33 ? -14.628 34.360 -17.455 1.00 18.51 30 ASP C CA 1
ATOM 3322 C C . ASP C 1 33 ? -13.104 34.171 -17.563 1.00 15.99 30 ASP C C 1
ATOM 3323 O O . ASP C 1 33 ? -12.641 33.218 -18.203 1.00 16.41 30 ASP C O 1
ATOM 3328 N N . ILE C 1 34 ? -12.316 35.020 -16.904 1.00 16.07 31 ILE C N 1
ATOM 3329 C CA . ILE C 1 34 ? -10.877 34.815 -16.934 1.00 14.23 31 ILE C CA 1
ATOM 3330 C C . ILE C 1 34 ? -10.487 33.550 -16.143 1.00 13.59 31 ILE C C 1
ATOM 3331 O O . ILE C 1 34 ? -9.624 32.768 -16.564 1.00 13.62 31 ILE C O 1
ATOM 3336 N N . CYS C 1 35 ? -11.081 33.369 -14.963 1.00 12.81 32 CYS C N 1
ATOM 3337 C CA . CYS C 1 35 ? -10.846 32.161 -14.205 1.00 11.52 32 CYS C CA 1
ATOM 3338 C C . CYS C 1 35 ? -11.199 30.919 -14.999 1.00 11.70 32 CYS C C 1
ATOM 3339 O O . CYS C 1 35 ? -10.452 29.936 -14.967 1.00 12.12 32 CYS C O 1
ATOM 3342 N N . PHE C 1 36 ? -12.321 30.959 -15.693 1.00 13.23 33 PHE C N 1
ATOM 3343 C CA . PHE C 1 36 ? -12.705 29.839 -16.492 1.00 12.99 33 PHE C CA 1
ATOM 3344 C C . PHE C 1 36 ? -11.626 29.515 -17.543 1.00 13.24 33 PHE C C 1
ATOM 3345 O O . PHE C 1 36 ? -11.238 28.371 -17.741 1.00 14.39 33 PHE C O 1
ATOM 3353 N N . GLU C 1 37 ? -11.142 30.532 -18.235 1.00 14.62 34 GLU C N 1
ATOM 3354 C CA . GLU C 1 37 ? -10.093 30.309 -19.215 1.00 14.23 34 GLU C CA 1
ATOM 3355 C C . GLU C 1 37 ? -8.813 29.730 -18.564 1.00 13.76 34 GLU C C 1
ATOM 3356 O O . GLU C 1 37 ? -8.221 28.770 -19.056 1.00 14.61 34 GLU C O 1
ATOM 3362 N N . LEU C 1 38 ? -8.397 30.321 -17.466 1.00 12.06 35 LEU C N 1
ATOM 3363 C CA . LEU C 1 38 ? -7.240 29.853 -16.730 1.00 12.43 35 LEU C CA 1
ATOM 3364 C C . LEU C 1 38 ? -7.388 28.395 -16.316 1.00 12.53 35 LEU C C 1
ATOM 3365 O O . LEU C 1 38 ? -6.467 27.577 -16.464 1.00 12.59 35 LEU C O 1
ATOM 3370 N N . ASN C 1 39 ? -8.567 28.064 -15.813 1.00 12.21 36 ASN C N 1
ATOM 3371 C CA . ASN C 1 39 ? -8.858 26.705 -15.307 1.00 11.63 36 ASN C CA 1
ATOM 3372 C C . ASN C 1 39 ? -8.923 25.670 -16.414 1.00 11.32 36 ASN C C 1
ATOM 3373 O O . ASN C 1 39 ? -8.877 24.486 -16.123 1.00 13.63 36 ASN C O 1
ATOM 3378 N N . HIS C 1 40 ? -8.975 26.127 -17.664 1.00 11.70 37 HIS C N 1
ATOM 3379 C CA . HIS C 1 40 ? -8.997 25.246 -18.811 1.00 13.40 37 HIS C CA 1
ATOM 3380 C C . HIS C 1 40 ? -7.773 25.433 -19.707 1.00 13.50 37 HIS C C 1
ATOM 3381 O O . HIS C 1 40 ? -7.812 25.077 -20.879 1.00 17.50 37 HIS C O 1
ATOM 3388 N N . THR C 1 41 ? -6.718 26.008 -19.153 1.00 13.20 38 THR C N 1
ATOM 3389 C CA . THR C 1 41 ? -5.444 26.161 -19.827 1.00 14.85 38 THR C CA 1
ATOM 3390 C C . THR C 1 41 ? -4.448 25.122 -19.288 1.00 15.03 38 THR C C 1
ATOM 3391 O O . THR C 1 41 ? -4.280 24.985 -18.082 1.00 16.74 38 THR C O 1
ATOM 3395 N N . ARG C 1 42 ? -3.768 24.419 -20.196 1.00 16.90 39 ARG C N 1
ATOM 3396 C CA . ARG C 1 42 ? -2.836 23.375 -19.835 1.00 18.43 39 ARG C CA 1
ATOM 3397 C C . ARG C 1 42 ? -1.796 23.911 -18.833 1.00 17.02 39 ARG C C 1
ATOM 3398 O O . ARG C 1 42 ? -1.256 24.992 -19.052 1.00 16.97 39 ARG C O 1
ATOM 3406 N N . PRO C 1 43 ? -1.502 23.181 -17.738 1.00 16.13 40 PRO C N 1
ATOM 3407 C CA . PRO C 1 43 ? -0.574 23.765 -16.742 1.00 16.21 40 PRO C CA 1
ATOM 3408 C C . PRO C 1 43 ? 0.811 24.098 -17.281 1.00 16.73 40 PRO C C 1
ATOM 3409 O O . PRO C 1 43 ? 1.450 25.040 -16.767 1.00 17.76 40 PRO C O 1
ATOM 3413 N N . SER C 1 44 ? 1.269 23.379 -18.304 1.00 17.36 41 SER C N 1
ATOM 3414 C CA . SER C 1 44 ? 2.584 23.661 -18.861 1.00 18.29 41 SER C CA 1
ATOM 3415 C C . SER C 1 44 ? 2.600 24.810 -19.900 1.00 19.49 41 SER C C 1
ATOM 3416 O O . SER C 1 44 ? 3.658 25.156 -20.403 1.00 23.07 41 SER C O 1
ATOM 3419 N N . ALA C 1 45 ? 1.456 25.441 -20.153 1.00 18.41 42 ALA C N 1
ATOM 3420 C CA . ALA C 1 45 ? 1.370 26.611 -21.026 1.00 19.07 42 ALA C CA 1
ATOM 3421 C C . ALA C 1 45 ? 1.674 27.862 -20.218 1.00 19.44 42 ALA C C 1
ATOM 3422 O O . ALA C 1 45 ? 0.796 28.675 -19.927 1.00 18.26 42 ALA C O 1
ATOM 3424 N N . THR C 1 46 ? 2.962 27.979 -19.914 1.00 21.03 43 THR C N 1
ATOM 3425 C CA . THR C 1 46 ? 3.430 28.950 -18.947 1.00 21.83 43 THR C CA 1
ATOM 3426 C C . THR C 1 46 ? 3.059 30.376 -19.312 1.00 21.33 43 THR C C 1
ATOM 3427 O O . THR C 1 46 ? 2.598 31.136 -18.449 1.00 21.88 43 THR C O 1
ATOM 3431 N N . ASN C 1 47 ? 3.307 30.747 -20.558 1.00 21.86 44 ASN C N 1
ATOM 3432 C CA . ASN C 1 47 ? 3.089 32.151 -20.967 1.00 20.21 44 ASN C CA 1
ATOM 3433 C C . ASN C 1 47 ? 1.629 32.505 -20.944 1.00 20.10 44 ASN C C 1
ATOM 3434 O O . ASN C 1 47 ? 1.275 33.580 -20.466 1.00 20.80 44 ASN C O 1
ATOM 3439 N N . LYS C 1 48 ? 0.790 31.616 -21.453 1.00 19.82 45 LYS C N 1
ATOM 3440 C CA . LYS C 1 48 ? -0.623 31.884 -21.476 1.00 17.98 45 LYS C CA 1
ATOM 3441 C C . LYS C 1 48 ? -1.164 32.031 -20.055 1.00 17.61 45 LYS C C 1
ATOM 3442 O O . LYS C 1 48 ? -1.966 32.905 -19.760 1.00 18.73 45 LYS C O 1
ATOM 3448 N N . ARG C 1 49 ? -0.732 31.141 -19.169 1.00 16.36 46 ARG C N 1
ATOM 3449 C CA . ARG C 1 49 ? -1.164 31.222 -17.791 1.00 15.73 46 ARG C CA 1
ATOM 3450 C C . ARG C 1 49 ? -0.757 32.539 -17.129 1.00 16.41 46 ARG C C 1
ATOM 3451 O O . ARG C 1 49 ? -1.536 33.134 -16.416 1.00 15.70 46 ARG C O 1
ATOM 3459 N N . LYS C 1 50 ? 0.476 32.980 -17.380 1.00 16.13 47 LYS C N 1
ATOM 3460 C CA . LYS C 1 50 ? 0.950 34.221 -16.773 1.00 16.90 47 LYS C CA 1
ATOM 3461 C C . LYS C 1 50 ? 0.125 35.392 -17.277 1.00 16.28 47 LYS C C 1
ATOM 3462 O O . LYS C 1 50 ? -0.227 36.309 -16.513 1.00 16.19 47 LYS C O 1
ATOM 3468 N N . GLU C 1 51 ? -0.136 35.386 -18.581 1.00 16.20 48 GLU C N 1
ATOM 3469 C CA . GLU C 1 51 ? -0.939 36.443 -19.175 1.00 17.56 48 GLU C CA 1
ATOM 3470 C C . GLU C 1 51 ? -2.328 36.506 -18.498 1.00 15.34 48 GLU C C 1
ATOM 3471 O O . GLU C 1 51 ? -2.827 37.568 -18.194 1.00 16.70 48 GLU C O 1
ATOM 3477 N N . LEU C 1 52 ? -2.946 35.359 -18.326 1.00 14.62 49 LEU C N 1
ATOM 3478 C CA . LEU C 1 52 ? -4.277 35.290 -17.742 1.00 13.84 49 LEU C CA 1
ATOM 3479 C C . LEU C 1 52 ? -4.267 35.720 -16.279 1.00 13.38 49 LEU C C 1
ATOM 3480 O O . LEU C 1 52 ? -5.137 36.437 -15.845 1.00 14.39 49 LEU C O 1
ATOM 3485 N N . ILE C 1 53 ? -3.279 35.267 -15.530 1.00 14.10 50 ILE C N 1
ATOM 3486 C CA . ILE C 1 53 ? -3.144 35.643 -14.098 1.00 13.69 50 ILE C CA 1
ATOM 3487 C C . ILE C 1 53 ? -2.994 37.176 -14.011 1.00 13.77 50 ILE C C 1
ATOM 3488 O O . ILE C 1 53 ? -3.584 37.843 -13.164 1.00 13.33 50 ILE C O 1
ATOM 3493 N N . ASP C 1 54 ? -2.159 37.749 -14.857 1.00 13.46 51 ASP C N 1
ATOM 3494 C CA . ASP C 1 54 ? -1.886 39.178 -14.809 1.00 13.06 51 ASP C CA 1
ATOM 3495 C C . ASP C 1 54 ? -3.134 39.952 -15.240 1.00 14.73 51 ASP C C 1
ATOM 3496 O O . ASP C 1 54 ? -3.404 41.001 -14.680 1.00 15.37 51 ASP C O 1
ATOM 3501 N N . GLN C 1 55 ? -3.892 39.429 -16.202 1.00 15.18 52 GLN C N 1
ATOM 3502 C CA . GLN C 1 55 ? -5.154 40.069 -16.583 1.00 14.77 52 GLN C CA 1
ATOM 3503 C C . GLN C 1 55 ? -6.152 39.996 -15.422 1.00 15.71 52 GLN C C 1
ATOM 3504 O O . GLN C 1 55 ? -6.832 40.978 -15.120 1.00 15.61 52 GLN C O 1
ATOM 3510 N N . LEU C 1 56 ? -6.214 38.846 -14.767 1.00 14.22 53 LEU C N 1
ATOM 3511 C CA . LEU C 1 56 ? -7.165 38.661 -13.660 1.00 13.56 53 LEU C CA 1
ATOM 3512 C C . LEU C 1 56 ? -6.892 39.614 -12.512 1.00 12.79 53 LEU C C 1
ATOM 3513 O O . LEU C 1 56 ? -7.797 40.264 -11.983 1.00 14.00 53 LEU C O 1
ATOM 3518 N N . PHE C 1 57 ? -5.642 39.678 -12.087 1.00 12.53 54 PHE C N 1
ATOM 3519 C CA . PHE C 1 57 ? -5.279 40.533 -10.944 1.00 13.17 54 PHE C CA 1
ATOM 3520 C C . PHE C 1 57 ? -4.979 41.988 -11.351 1.00 12.57 54 PHE C C 1
ATOM 3521 O O . PHE C 1 57 ? -4.769 42.821 -10.471 1.00 14.01 54 PHE C O 1
ATOM 3529 N N . GLN C 1 58 ? -4.969 42.243 -12.653 1.00 14.00 55 GLN C N 1
ATOM 3530 C CA . GLN C 1 58 ? -4.701 43.602 -13.152 1.00 14.90 55 GLN C CA 1
ATOM 3531 C C . GLN C 1 58 ? -3.359 44.120 -12.626 1.00 15.57 55 GLN C C 1
ATOM 3532 O O . GLN C 1 58 ? -3.218 45.271 -12.171 1.00 17.95 55 GLN C O 1
ATOM 3538 N N . THR C 1 59 ? -2.353 43.251 -12.698 1.00 15.37 56 THR C N 1
ATOM 3539 C CA . THR C 1 59 ? -1.020 43.594 -12.229 1.00 16.21 56 THR C CA 1
ATOM 3540 C C . THR C 1 59 ? -0.014 42.732 -12.944 1.00 17.54 56 THR C C 1
ATOM 3541 O O . THR C 1 59 ? -0.368 41.716 -13.526 1.00 20.08 56 THR C O 1
ATOM 3545 N N . THR C 1 60 ? 1.250 43.112 -12.921 1.00 16.03 57 THR C N 1
ATOM 3546 C CA . THR C 1 60 ? 2.328 42.307 -13.450 1.00 15.75 57 THR C CA 1
ATOM 3547 C C . THR C 1 60 ? 2.896 41.511 -12.286 1.00 16.06 57 THR C C 1
ATOM 3548 O O . THR C 1 60 ? 3.656 42.026 -11.460 1.00 18.68 57 THR C O 1
ATOM 3552 N N . THR C 1 61 ? 2.474 40.251 -12.171 1.00 14.37 58 THR C N 1
ATOM 3553 C CA . THR C 1 61 ? 2.933 39.458 -11.064 1.00 15.00 58 THR C CA 1
ATOM 3554 C C . THR C 1 61 ? 4.415 39.084 -11.151 1.00 13.61 58 THR C C 1
ATOM 3555 O O . THR C 1 61 ? 4.961 38.978 -12.240 1.00 16.28 58 THR C O 1
ATOM 3559 N N . ASP C 1 62 ? 4.992 38.851 -9.982 1.00 15.18 59 ASP C N 1
ATOM 3560 C CA . ASP C 1 62 ? 6.394 38.469 -9.822 1.00 16.01 59 ASP C CA 1
ATOM 3561 C C . ASP C 1 62 ? 6.397 37.152 -9.028 1.00 14.65 59 ASP C C 1
ATOM 3562 O O . ASP C 1 62 ? 6.259 37.116 -7.799 1.00 15.10 59 ASP C O 1
ATOM 3567 N N . ASN C 1 63 ? 6.521 36.050 -9.778 1.00 16.43 60 ASN C N 1
ATOM 3568 C CA . ASN C 1 63 ? 6.546 34.740 -9.174 1.00 16.18 60 ASN C CA 1
ATOM 3569 C C . ASN C 1 63 ? 5.342 34.456 -8.281 1.00 14.02 60 ASN C C 1
ATOM 3570 O O . ASN C 1 63 ? 5.486 34.054 -7.111 1.00 15.53 60 ASN C O 1
ATOM 3575 N N . VAL C 1 64 ? 4.169 34.705 -8.861 1.00 15.04 61 VAL C N 1
ATOM 3576 C CA . VAL C 1 64 ? 2.896 34.297 -8.273 1.00 13.60 61 VAL C CA 1
ATOM 3577 C C . VAL C 1 64 ? 2.464 33.026 -9.035 1.00 14.86 61 VAL C C 1
ATOM 3578 O O . VAL C 1 64 ? 2.093 33.086 -10.204 1.00 17.83 61 VAL C O 1
ATOM 3582 N N . SER C 1 65 ? 2.488 31.902 -8.340 1.00 12.80 62 SER C N 1
ATOM 3583 C CA . SER C 1 65 ? 2.227 30.608 -8.933 1.00 13.54 62 SER C CA 1
ATOM 3584 C C . SER C 1 65 ? 0.810 30.197 -8.513 1.00 12.35 62 SER C C 1
ATOM 3585 O O . SER C 1 65 ? 0.555 30.042 -7.355 1.00 16.49 62 SER C O 1
ATOM 3588 N N . ILE C 1 66 ? -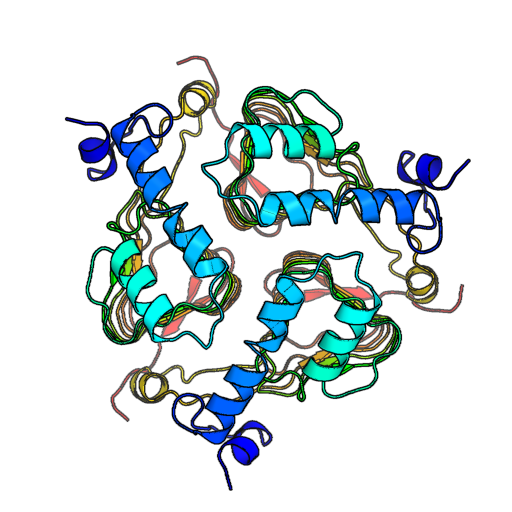0.067 30.019 -9.483 1.00 13.92 63 ILE C N 1
ATOM 3589 C CA . ILE C 1 66 ? -1.483 29.654 -9.217 1.00 15.42 63 ILE C CA 1
ATOM 3590 C C . ILE C 1 66 ? -1.713 28.259 -9.824 1.00 15.39 63 ILE C C 1
ATOM 3591 O O . ILE C 1 66 ? -1.610 28.066 -11.041 1.00 17.71 63 ILE C O 1
ATOM 3596 N N A SER C 1 67 ? -2.003 27.283 -8.968 0.50 15.30 64 SER C N 1
ATOM 3597 N N B SER C 1 67 ? -2.020 27.285 -8.972 0.50 15.63 64 SER C N 1
ATOM 3598 C CA A SER C 1 67 ? -2.344 25.937 -9.422 0.50 14.80 64 SER C CA 1
ATOM 3599 C CA B SER C 1 67 ? -2.287 25.915 -9.417 0.50 15.15 64 SER C CA 1
ATOM 3600 C C A SER C 1 67 ? -3.807 25.912 -9.614 0.50 13.82 64 SER C C 1
ATOM 3601 C C B SER C 1 67 ? -3.777 25.794 -9.560 0.50 14.29 64 SER C C 1
ATOM 3602 O O A SER C 1 67 ? -4.548 26.248 -8.703 0.50 18.13 64 SER C O 1
ATOM 3603 O O B SER C 1 67 ? -4.488 25.951 -8.564 0.50 14.82 64 SER C O 1
ATOM 3608 N N . ILE C 1 68 ? -4.246 25.386 -10.750 1.00 14.27 65 ILE C N 1
ATOM 3609 C CA . ILE C 1 68 ? -5.663 25.334 -11.068 1.00 14.63 65 ILE C CA 1
ATOM 3610 C C . ILE C 1 68 ? -6.329 24.164 -10.349 1.00 14.27 65 ILE C C 1
ATOM 3611 O O . ILE C 1 68 ? -5.635 23.179 -10.026 1.00 16.55 65 ILE C O 1
ATOM 3616 N N . PRO C 1 69 ? -7.629 24.234 -10.068 1.00 13.92 66 PRO C N 1
ATOM 3617 C CA . PRO C 1 69 ? -8.501 25.400 -10.332 1.00 13.85 66 PRO C CA 1
ATOM 3618 C C . PRO C 1 69 ? -8.284 26.535 -9.362 1.00 12.53 66 PRO C C 1
ATOM 3619 O O . PRO C 1 69 ? -7.869 26.320 -8.212 1.00 12.39 66 PRO C O 1
ATOM 3623 N N . PHE C 1 70 ? -8.602 27.746 -9.791 1.00 11.73 67 PHE C N 1
ATOM 3624 C CA . PHE C 1 70 ? -8.571 28.938 -8.941 1.00 11.01 67 PHE C CA 1
ATOM 3625 C C . PHE C 1 70 ? -9.837 29.763 -9.151 1.00 10.77 67 PHE C C 1
ATOM 3626 O O . PHE C 1 70 ? -10.407 29.767 -10.230 1.00 12.26 67 PHE C O 1
ATOM 3634 N N . ASP C 1 71 ? -10.232 30.486 -8.107 1.00 10.23 68 ASP C N 1
ATOM 3635 C CA . ASP C 1 71 ? -11.394 31.347 -8.172 1.00 10.39 68 ASP C CA 1
ATOM 3636 C C . ASP C 1 71 ? -11.124 32.640 -7.411 1.00 9.80 68 ASP C C 1
ATOM 3637 O O . ASP C 1 71 ? -10.439 32.648 -6.385 1.00 10.30 68 ASP C O 1
ATOM 3642 N N . THR C 1 72 ? -11.708 33.716 -7.913 1.00 10.13 69 THR C N 1
ATOM 3643 C CA . THR C 1 72 ? -11.749 35.012 -7.246 1.00 10.45 69 THR C CA 1
ATOM 3644 C C . THR C 1 72 ? -13.003 35.732 -7.696 1.00 10.98 69 THR C C 1
ATOM 3645 O O . THR C 1 72 ? -13.610 35.339 -8.675 1.00 12.87 69 THR C O 1
ATOM 3649 N N . ASP C 1 73 ? -13.414 36.766 -6.989 1.00 9.98 70 ASP C N 1
ATOM 3650 C CA . ASP C 1 73 ? -14.631 37.498 -7.382 1.00 10.62 70 ASP C CA 1
ATOM 3651 C C . ASP C 1 73 ? -14.341 38.668 -8.297 1.00 11.20 70 ASP C C 1
ATOM 3652 O O . ASP C 1 73 ? -15.050 38.878 -9.273 1.00 12.80 70 ASP C O 1
ATOM 3657 N N . TYR C 1 74 ? -13.343 39.475 -7.923 1.00 11.82 71 TYR C N 1
ATOM 3658 C CA . TYR C 1 74 ? -13.016 40.675 -8.691 1.00 11.10 71 TYR C CA 1
ATOM 3659 C C . TYR C 1 74 ? -11.628 40.608 -9.309 1.00 12.15 71 TYR C C 1
ATOM 3660 O O . TYR C 1 74 ? -11.410 41.101 -10.422 1.00 14.22 71 TYR C O 1
ATOM 3669 N N . GLY C 1 75 ? -10.672 40.019 -8.596 1.00 11.87 72 GLY C N 1
ATOM 3670 C CA . GLY C 1 75 ? -9.301 39.892 -9.067 1.00 12.19 72 GLY C CA 1
ATOM 3671 C C . GLY C 1 75 ? -8.448 41.102 -8.836 1.00 12.43 72 GLY C C 1
ATOM 3672 O O . GLY C 1 75 ? -7.395 41.025 -8.186 1.00 12.95 72 GLY C O 1
ATOM 3673 N N . TRP C 1 76 ? -8.940 42.275 -9.247 1.00 12.96 73 TRP C N 1
ATOM 3674 C CA . TRP C 1 76 ? -8.214 43.514 -8.991 1.00 14.59 73 TRP C CA 1
ATOM 3675 C C . TRP C 1 76 ? -8.202 43.906 -7.544 1.00 14.33 73 TRP C C 1
ATOM 3676 O O . TRP C 1 76 ? -7.488 44.821 -7.155 1.00 15.68 73 TRP C O 1
ATOM 3687 N N . ASN C 1 77 ? -9.000 43.213 -6.705 1.00 12.77 74 ASN C N 1
ATOM 3688 C CA . ASN C 1 77 ? -9.014 43.481 -5.286 1.00 12.55 74 ASN C CA 1
ATOM 3689 C C . ASN C 1 77 ? -8.168 42.527 -4.461 1.00 12.70 74 ASN C C 1
ATOM 3690 O O . ASN C 1 77 ? -8.269 42.521 -3.236 1.00 13.52 74 ASN C O 1
ATOM 3695 N N . VAL C 1 78 ? -7.309 41.754 -5.140 1.00 12.47 75 VAL C N 1
ATOM 3696 C CA . VAL C 1 78 ? -6.254 40.972 -4.489 1.00 12.51 75 VAL C CA 1
ATOM 3697 C C . VAL C 1 78 ? -4.928 41.666 -4.792 1.00 12.83 75 VAL C C 1
ATOM 3698 O O . VAL C 1 78 ? -4.564 41.818 -5.941 1.00 15.67 75 VAL C O 1
ATOM 3702 N N . LYS C 1 79 ? -4.287 42.140 -3.736 1.00 13.08 76 LYS C N 1
ATOM 3703 C CA . LYS C 1 79 ? -3.008 42.816 -3.838 1.00 13.91 76 LYS C CA 1
ATOM 3704 C C . LYS C 1 79 ? -1.923 41.844 -3.476 1.00 13.21 76 LYS C C 1
ATOM 3705 O O . LYS C 1 79 ? -1.958 41.289 -2.371 1.00 17.14 76 LYS C O 1
ATOM 3711 N N . LEU C 1 80 ? -0.993 41.607 -4.411 1.00 13.68 77 LEU C N 1
ATOM 3712 C CA . LEU C 1 80 ? -0.047 40.534 -4.275 1.00 14.53 77 LEU C CA 1
ATOM 3713 C C . LEU C 1 80 ? 1.390 41.038 -4.156 1.00 14.91 77 LEU C C 1
ATOM 3714 O O . LEU C 1 80 ? 1.810 41.917 -4.912 1.00 17.75 77 LEU C O 1
ATOM 3719 N N . GLY C 1 81 ? 2.134 40.432 -3.247 1.00 14.41 78 GLY C N 1
ATOM 3720 C CA . GLY C 1 81 ? 3.582 40.558 -3.252 1.00 14.33 78 GLY C CA 1
ATOM 3721 C C . GLY C 1 81 ? 4.201 39.619 -4.265 1.00 13.79 78 GLY C C 1
ATOM 3722 O O . GLY C 1 81 ? 3.537 39.064 -5.136 1.00 15.35 78 GLY C O 1
ATOM 3723 N N . LYS C 1 82 ? 5.509 39.442 -4.122 1.00 14.74 79 LYS C N 1
ATOM 3724 C CA . LYS C 1 82 ? 6.261 38.510 -4.950 1.00 14.89 79 LYS C CA 1
ATOM 3725 C C . LYS C 1 82 ? 6.398 37.179 -4.206 1.00 13.53 79 LYS C C 1
ATOM 3726 O O . LYS C 1 82 ? 6.375 37.122 -2.976 1.00 14.32 79 LYS C O 1
ATOM 3732 N N . ASN C 1 83 ? 6.601 36.114 -4.983 1.00 13.42 80 ASN C N 1
ATOM 3733 C CA . ASN C 1 83 ? 6.854 34.758 -4.429 1.00 14.24 80 ASN C CA 1
ATOM 3734 C C . ASN C 1 83 ? 5.644 34.321 -3.580 1.00 11.98 80 ASN C C 1
ATOM 3735 O O . ASN C 1 83 ? 5.738 34.127 -2.351 1.00 13.88 80 ASN C O 1
ATOM 3740 N N . VAL C 1 84 ? 4.511 34.206 -4.251 1.00 12.76 81 VAL C N 1
ATOM 3741 C CA . VAL C 1 84 ? 3.265 33.761 -3.644 1.00 12.21 81 VAL C CA 1
ATOM 3742 C C . VAL C 1 84 ? 2.866 32.469 -4.352 1.00 12.07 81 VAL C C 1
ATOM 3743 O O . VAL C 1 84 ? 2.685 32.444 -5.530 1.00 13.04 81 VAL C O 1
ATOM 3747 N N . TYR C 1 85 ? 2.749 31.392 -3.570 1.00 11.10 82 TYR C N 1
ATOM 3748 C CA . TYR C 1 85 ? 2.570 30.032 -4.106 1.00 11.40 82 TYR C CA 1
ATOM 3749 C C . TYR C 1 85 ? 1.169 29.571 -3.673 1.00 10.95 82 TYR C C 1
ATOM 3750 O O . TYR C 1 85 ? 0.935 29.374 -2.486 1.00 14.42 82 TYR C O 1
ATOM 3759 N N . VAL C 1 86 ? 0.263 29.397 -4.638 1.00 10.06 83 VAL C N 1
ATOM 3760 C CA . VAL C 1 86 ? -1.103 29.081 -4.342 1.00 10.27 83 VAL C CA 1
ATOM 3761 C C . VAL C 1 86 ? -1.410 27.706 -4.928 1.00 10.16 83 VAL C C 1
ATOM 3762 O O . VAL C 1 86 ? -1.434 27.536 -6.148 1.00 11.65 83 VAL C O 1
ATOM 3766 N N . ASN C 1 87 ? -1.634 26.718 -4.043 1.00 9.31 84 ASN C N 1
ATOM 3767 C CA . ASN C 1 87 ? -1.923 25.375 -4.517 1.00 9.42 84 ASN C CA 1
ATOM 3768 C C . ASN C 1 87 ? -3.388 25.246 -4.943 1.00 8.81 84 ASN C C 1
ATOM 3769 O O . ASN C 1 87 ? -4.130 26.227 -4.974 1.00 9.95 84 ASN C O 1
ATOM 3774 N N . THR C 1 88 ? -3.746 24.037 -5.397 1.00 9.60 85 THR C N 1
ATOM 3775 C CA . THR C 1 88 ? -4.991 23.814 -6.102 1.00 9.60 85 THR C CA 1
ATOM 3776 C C . THR C 1 88 ? -6.234 24.172 -5.300 1.00 8.54 85 THR C C 1
ATOM 3777 O O . THR C 1 88 ? -6.314 23.977 -4.101 1.00 9.36 85 THR C O 1
ATOM 3781 N N . ASN C 1 89 ? -7.224 24.666 -6.033 1.00 9.71 86 ASN C N 1
ATOM 3782 C CA A ASN C 1 89 ? -8.559 24.863 -5.510 0.50 11.43 86 ASN C CA 1
ATOM 3783 C CA B ASN C 1 89 ? -8.606 24.855 -5.474 0.50 11.40 86 ASN C CA 1
ATOM 3784 C C . ASN C 1 89 ? -8.749 25.884 -4.365 1.00 10.83 86 ASN C C 1
ATOM 3785 O O . ASN C 1 89 ? -9.443 25.696 -3.358 1.00 14.72 86 ASN C O 1
ATOM 3794 N N . CYS C 1 90 ? -8.012 26.990 -4.562 1.00 9.31 87 CYS C N 1
ATOM 3795 C CA . CYS C 1 90 ? -8.194 28.117 -3.652 1.00 9.15 87 CYS C CA 1
ATOM 3796 C C . CYS C 1 90 ? -9.193 29.107 -4.223 1.00 9.33 87 CYS C C 1
ATOM 3797 O O . CYS C 1 90 ? -9.456 29.166 -5.414 1.00 10.09 87 CYS C O 1
ATOM 3800 N N . TYR C 1 91 ? -9.753 29.877 -3.294 1.00 9.41 88 TYR C N 1
ATOM 3801 C CA . TYR C 1 91 ? -10.740 30.916 -3.623 1.00 9.53 88 TYR C CA 1
ATOM 3802 C C . TYR C 1 91 ? -10.416 32.165 -2.837 1.00 10.23 88 TYR C C 1
ATOM 3803 O O . TYR C 1 91 ? -10.463 32.140 -1.609 1.00 11.24 88 TYR C O 1
ATOM 3812 N N . PHE C 1 92 ? -10.051 33.230 -3.551 1.00 10.61 89 PHE C N 1
ATOM 3813 C CA . PHE C 1 92 ? -9.820 34.535 -2.937 1.00 10.86 89 PHE C CA 1
ATOM 3814 C C . PHE C 1 92 ? -11.096 35.372 -3.166 1.00 10.18 89 PHE C C 1
ATOM 3815 O O . PHE C 1 92 ? -11.274 35.984 -4.211 1.00 11.13 89 PHE C O 1
ATOM 3823 N N . MET C 1 93 ? -11.986 35.311 -2.176 1.00 9.62 90 MET C N 1
ATOM 3824 C CA . MET C 1 93 ? -13.286 36.011 -2.276 1.00 10.09 90 MET C CA 1
ATOM 3825 C C . MET C 1 93 ? -13.044 37.448 -1.831 1.00 9.67 90 MET C C 1
ATOM 3826 O O . MET C 1 93 ? -13.039 37.717 -0.647 1.00 10.04 90 MET C O 1
ATOM 3831 N N . ASP C 1 94 ? -12.840 38.339 -2.805 1.00 9.97 91 ASP C N 1
ATOM 3832 C CA . ASP C 1 94 ? -12.143 39.608 -2.620 1.00 10.29 91 ASP C CA 1
ATOM 3833 C C . ASP C 1 94 ? -13.010 40.859 -2.756 1.00 11.00 91 ASP C C 1
ATOM 3834 O O . ASP C 1 94 ? -12.474 41.909 -3.050 1.00 13.95 91 ASP C O 1
ATOM 3839 N N . GLY C 1 95 ? -14.298 40.804 -2.405 1.00 11.38 92 GLY C N 1
ATOM 3840 C CA . GLY C 1 95 ? -15.046 42.084 -2.328 1.00 12.65 92 GLY C CA 1
ATOM 3841 C C . GLY C 1 95 ? -14.383 43.008 -1.338 1.00 11.99 92 GLY C C 1
ATOM 3842 O O . GLY C 1 95 ? -14.289 44.226 -1.581 1.00 14.06 92 GLY C O 1
ATOM 3843 N N . GLY C 1 96 ? -13.948 42.461 -0.208 1.00 11.93 93 GLY C N 1
ATOM 3844 C CA . GLY C 1 96 ? -13.048 43.192 0.647 1.00 13.36 93 GLY C CA 1
ATOM 3845 C C . GLY C 1 96 ? -11.601 42.907 0.151 1.00 14.85 93 GLY C C 1
ATOM 3846 O O . GLY C 1 96 ? -11.277 41.753 -0.204 1.00 15.69 93 GLY C O 1
ATOM 3847 N N . GLN C 1 97 ? -10.753 43.867 0.181 1.00 14.43 94 GLN C N 1
ATOM 3848 C CA . GLN C 1 97 ? -9.430 43.693 -0.317 1.00 13.03 94 GLN C CA 1
ATOM 3849 C C . GLN C 1 97 ? -8.727 42.547 0.396 1.00 12.22 94 GLN C C 1
ATOM 3850 O O . GLN C 1 97 ? -8.770 42.464 1.617 1.00 13.02 94 GLN C O 1
ATOM 3856 N N . ILE C 1 98 ? -8.048 41.707 -0.392 1.00 10.67 95 ILE C N 1
ATOM 3857 C CA . ILE C 1 98 ? -7.172 40.673 0.160 1.00 10.52 95 ILE C CA 1
ATOM 3858 C C . ILE C 1 98 ? -5.760 41.110 -0.169 1.00 11.29 95 ILE C C 1
ATOM 3859 O O . ILE C 1 98 ? -5.409 41.192 -1.350 1.00 13.22 95 ILE C O 1
ATOM 3864 N N . THR C 1 99 ? -4.992 41.415 0.876 1.00 11.37 96 THR C N 1
ATOM 3865 C CA . THR C 1 99 ? -3.606 41.848 0.711 1.00 12.10 96 THR C CA 1
ATOM 3866 C C . THR C 1 99 ? -2.721 40.709 1.132 1.00 11.66 96 THR C C 1
ATOM 3867 O O . THR C 1 99 ? -2.861 40.198 2.232 1.00 13.97 96 THR C O 1
ATOM 3871 N N . ILE C 1 100 ? -1.826 40.293 0.234 1.00 12.65 97 ILE C N 1
ATOM 3872 C CA . ILE C 1 100 ? -0.941 39.172 0.441 1.00 12.32 97 ILE C CA 1
ATOM 3873 C C . ILE C 1 100 ? 0.503 39.710 0.303 1.00 12.86 97 ILE C C 1
ATOM 3874 O O . ILE C 1 100 ? 0.826 40.339 -0.731 1.00 13.43 97 ILE C O 1
ATOM 3879 N N . GLY C 1 101 ? 1.333 39.427 1.324 1.00 12.12 98 GLY C N 1
ATOM 3880 C CA . GLY C 1 101 ? 2.712 39.882 1.300 1.00 12.84 98 GLY C CA 1
ATOM 3881 C C . GLY C 1 101 ? 3.596 39.052 0.370 1.00 11.93 98 GLY C C 1
ATOM 3882 O O . GLY C 1 101 ? 3.136 38.379 -0.554 1.00 13.39 98 GLY C O 1
ATOM 3883 N N . ASP C 1 102 ? 4.897 39.208 0.599 1.00 12.95 99 ASP C N 1
ATOM 3884 C CA . ASP C 1 102 ? 5.918 38.473 -0.152 1.00 13.38 99 ASP C CA 1
ATOM 3885 C C . ASP C 1 102 ? 6.205 37.142 0.541 1.00 12.95 99 ASP C C 1
ATOM 3886 O O . ASP C 1 102 ? 6.155 37.061 1.759 1.00 12.99 99 ASP C O 1
ATOM 3891 N N . ASN C 1 103 ? 6.559 36.123 -0.253 1.00 12.82 100 ASN C N 1
ATOM 3892 C CA . ASN C 1 103 ? 7.025 34.827 0.287 1.00 13.21 100 ASN C CA 1
ATOM 3893 C C . ASN C 1 103 ? 5.955 34.180 1.137 1.00 11.75 100 ASN C C 1
ATOM 3894 O O . ASN C 1 103 ? 6.092 33.965 2.351 1.00 12.86 100 ASN C O 1
ATOM 3899 N N . VAL C 1 104 ? 4.849 33.851 0.457 1.00 11.73 101 VAL C N 1
ATOM 3900 C CA . VAL C 1 104 ? 3.661 33.324 1.094 1.00 11.16 101 VAL C CA 1
ATOM 3901 C C . VAL C 1 104 ? 3.315 31.989 0.433 1.00 10.48 101 VAL C C 1
ATOM 3902 O O . VAL C 1 104 ? 3.190 31.918 -0.786 1.00 11.69 101 VAL C O 1
ATOM 3906 N N . PHE C 1 105 ? 3.180 30.961 1.252 1.00 10.34 102 PHE C N 1
ATOM 3907 C CA . PHE C 1 105 ? 2.877 29.597 0.807 1.00 10.55 102 PHE C CA 1
ATOM 3908 C C . PHE C 1 105 ? 1.453 29.272 1.216 1.00 9.90 102 PHE C C 1
ATOM 3909 O O . PHE C 1 105 ? 1.180 29.189 2.410 1.00 10.99 102 PHE C O 1
ATOM 3917 N N . ILE C 1 106 ? 0.586 29.116 0.240 1.00 9.12 103 ILE C N 1
ATOM 3918 C CA . ILE C 1 106 ? -0.835 28.858 0.495 1.00 8.91 103 ILE C CA 1
ATOM 3919 C C . ILE C 1 106 ? -1.166 27.459 0.002 1.00 8.88 103 ILE C C 1
ATOM 3920 O O . ILE C 1 106 ? -1.051 27.142 -1.177 1.00 9.64 103 ILE C O 1
ATOM 3925 N N . GLY C 1 107 ? -1.574 26.598 0.936 1.00 8.96 104 GLY C N 1
ATOM 3926 C CA . GLY C 1 107 ? -1.892 25.238 0.629 1.00 8.46 104 GLY C CA 1
ATOM 3927 C C . GLY C 1 107 ? -3.152 25.065 -0.206 1.00 8.18 104 GLY C C 1
ATOM 3928 O O . GLY C 1 107 ? -3.880 26.009 -0.524 1.00 9.10 104 GLY C O 1
ATOM 3929 N N . PRO C 1 108 ? -3.414 23.818 -0.592 1.00 8.64 105 PRO C N 1
ATOM 3930 C CA . PRO C 1 108 ? -4.563 23.522 -1.415 1.00 8.39 105 PRO C CA 1
ATOM 3931 C C . PRO C 1 108 ? -5.878 23.692 -0.653 1.00 8.28 105 PRO C C 1
ATOM 3932 O O . PRO C 1 108 ? -5.929 23.537 0.562 1.00 9.66 105 PRO C O 1
ATOM 3936 N N . ASN C 1 109 ? -6.954 23.975 -1.400 1.00 8.23 106 ASN C N 1
ATOM 3937 C CA A ASN C 1 109 ? -8.300 24.031 -0.837 0.50 10.68 106 ASN C CA 1
ATOM 3938 C CA B ASN C 1 109 ? -8.290 24.012 -0.766 0.50 10.08 106 ASN C CA 1
ATOM 3939 C C . ASN C 1 109 ? -8.411 25.044 0.361 1.00 9.75 106 ASN C C 1
ATOM 3940 O O . ASN C 1 109 ? -9.056 24.825 1.385 1.00 11.89 106 ASN C O 1
ATOM 3949 N N . CYS C 1 110 ? -7.744 26.187 0.147 1.00 9.09 107 CYS C N 1
ATOM 3950 C CA . CYS C 1 110 ? -7.860 27.310 1.081 1.00 8.75 107 CYS C CA 1
ATOM 3951 C C . CYS C 1 110 ? -8.862 28.317 0.557 1.00 9.35 107 CYS C C 1
ATOM 3952 O O . CYS C 1 110 ? -8.901 28.624 -0.633 1.00 12.00 107 CYS C O 1
ATOM 3955 N N . GLY C 1 111 ? -9.674 28.836 1.468 1.00 8.55 108 GLY C N 1
ATOM 3956 C CA . GLY C 1 111 ? -10.645 29.878 1.165 1.00 8.92 108 GLY C CA 1
ATOM 3957 C C . GLY C 1 111 ? -10.371 31.106 1.984 1.00 9.06 108 GLY C C 1
ATOM 3958 O O . GLY C 1 111 ? -10.271 31.006 3.218 1.00 10.74 108 GLY C O 1
ATOM 3959 N N . PHE C 1 112 ? -10.235 32.249 1.320 1.00 8.79 109 PHE C N 1
ATOM 3960 C CA A PHE C 1 112 ? -10.040 33.543 1.985 0.50 8.49 109 PHE C CA 1
ATOM 3961 C CA B PHE C 1 112 ? -10.062 33.541 1.986 0.50 8.85 109 PHE C CA 1
ATOM 3962 C C . PHE C 1 112 ? -11.329 34.326 1.711 1.00 8.58 109 PHE C C 1
ATOM 3963 O O . PHE C 1 112 ? -11.564 34.767 0.603 1.00 9.60 109 PHE C O 1
ATOM 3978 N N . TYR C 1 113 ? -12.151 34.400 2.744 1.00 8.47 110 TYR C N 1
ATOM 3979 C CA . TYR C 1 113 ? -13.523 34.855 2.594 1.00 9.39 110 TYR C CA 1
ATOM 3980 C C . TYR C 1 113 ? -13.718 36.225 3.205 1.00 9.79 110 TYR C C 1
ATOM 3981 O O . TYR C 1 113 ? -13.671 36.368 4.421 1.00 11.22 110 TYR C O 1
ATOM 3990 N N . THR C 1 114 ? -13.978 37.223 2.379 1.00 10.05 111 THR C N 1
ATOM 3991 C CA . THR C 1 114 ? -14.200 38.581 2.897 1.00 10.24 111 THR C CA 1
ATOM 3992 C C . THR C 1 114 ? -15.688 38.930 3.039 1.00 10.45 111 THR C C 1
ATOM 3993 O O . THR C 1 114 ? -16.001 39.975 3.590 1.00 11.94 111 THR C O 1
ATOM 3997 N N . ALA C 1 115 ? -16.607 38.089 2.527 1.00 11.21 112 ALA C N 1
ATOM 3998 C CA . ALA C 1 115 ? -18.015 38.470 2.481 1.00 11.91 112 ALA C CA 1
ATOM 3999 C C . ALA C 1 115 ? -18.747 38.132 3.732 1.00 12.43 112 ALA C C 1
ATOM 4000 O O . ALA C 1 115 ? -18.669 36.974 4.222 1.00 13.55 112 ALA C O 1
ATOM 4002 N N . THR C 1 116 ? -19.509 39.093 4.243 1.00 13.59 113 THR C N 1
ATOM 4003 C CA A THR C 1 116 ? -20.521 38.799 5.237 0.50 16.22 113 THR C CA 1
ATOM 4004 C CA B THR C 1 116 ? -20.529 38.786 5.232 0.50 14.28 113 THR C CA 1
ATOM 4005 C C . THR C 1 116 ? -21.917 39.157 4.658 1.00 15.29 113 THR C C 1
ATOM 4006 O O . THR C 1 116 ? -22.080 40.034 3.767 1.00 16.59 113 THR C O 1
ATOM 4013 N N . HIS C 1 117 ? -22.902 38.392 5.104 1.00 14.30 114 HIS C N 1
ATOM 4014 C CA . HIS C 1 117 ? -24.293 38.707 4.812 1.00 13.70 114 HIS C CA 1
ATOM 4015 C C . HIS C 1 117 ? -24.942 39.126 6.127 1.00 13.35 114 HIS C C 1
ATOM 4016 O O . HIS C 1 117 ? -24.475 38.758 7.225 1.00 15.09 114 HIS C O 1
ATOM 4023 N N . PRO C 1 118 ? -26.068 39.841 6.058 1.00 14.20 115 PRO C N 1
ATOM 4024 C CA . PRO C 1 118 ? -26.851 40.067 7.265 1.00 15.17 115 PRO C CA 1
ATOM 4025 C C . PRO C 1 118 ? -27.315 38.764 7.892 1.00 15.43 115 PRO C C 1
ATOM 4026 O O . PRO C 1 118 ? -27.653 37.812 7.197 1.00 15.17 115 PRO C O 1
ATOM 4030 N N . LEU C 1 119 ? -27.371 38.753 9.228 1.00 16.16 116 LEU C N 1
ATOM 4031 C CA . LEU C 1 119 ? -27.935 37.628 9.938 1.00 17.32 116 LEU C CA 1
ATOM 4032 C C . LEU C 1 119 ? -29.453 37.532 9.774 1.00 15.58 116 LEU C C 1
ATOM 4033 O O . LEU C 1 119 ? -30.014 36.414 9.695 1.00 17.48 116 LEU C O 1
ATOM 4038 N N . ASN C 1 120 ? -30.115 38.695 9.747 1.00 16.06 117 ASN C N 1
ATOM 4039 C CA . ASN C 1 120 ? -31.559 38.742 9.569 1.00 17.33 117 ASN C CA 1
ATOM 4040 C C . ASN C 1 120 ? -31.904 38.364 8.144 1.00 16.13 117 ASN C C 1
ATOM 4041 O O . ASN C 1 120 ? -31.397 38.994 7.192 1.00 17.45 117 ASN C O 1
ATOM 4046 N N . PHE C 1 121 ? -32.746 37.350 7.962 1.00 15.96 118 PHE C N 1
ATOM 4047 C CA . PHE C 1 121 ? -32.980 36.903 6.594 1.00 15.28 118 PHE C CA 1
ATOM 4048 C C . PHE C 1 121 ? -33.693 37.905 5.705 1.00 16.08 118 PHE C C 1
ATOM 4049 O O . PHE C 1 121 ? -33.530 37.865 4.480 1.00 16.59 118 PHE C O 1
ATOM 4057 N N . HIS C 1 122 ? -34.511 38.779 6.272 1.00 17.99 119 HIS C N 1
ATOM 4058 C CA . HIS C 1 122 ? -35.193 39.773 5.453 1.00 19.32 119 HIS C CA 1
ATOM 4059 C C . HIS C 1 122 ? -34.186 40.687 4.768 1.00 18.44 119 HIS C C 1
ATOM 4060 O O . HIS C 1 122 ? -34.313 40.945 3.574 1.00 20.37 119 HIS C O 1
ATOM 4067 N N . HIS C 1 123 ? -33.194 41.175 5.507 1.00 17.30 120 HIS C N 1
ATOM 4068 C CA . HIS C 1 123 ? -32.138 41.979 4.902 1.00 19.42 120 HIS C CA 1
ATOM 4069 C C . HIS C 1 123 ? -31.227 41.136 3.997 1.00 18.16 120 HIS C C 1
ATOM 4070 O O . HIS C 1 123 ? -30.843 41.558 2.920 1.00 19.50 120 HIS C O 1
ATOM 4077 N N . ARG C 1 124 ? -30.909 39.907 4.435 1.00 15.25 121 ARG C N 1
ATOM 4078 C CA . ARG C 1 124 ? -30.033 39.075 3.619 1.00 14.54 121 ARG C CA 1
ATOM 4079 C C . ARG C 1 124 ? -30.643 38.739 2.264 1.00 14.19 121 ARG C C 1
ATOM 4080 O O . ARG C 1 124 ? -29.977 38.752 1.240 1.00 14.33 121 ARG C O 1
ATOM 4088 N N . ASN C 1 125 ? -31.955 38.492 2.247 1.00 15.10 122 ASN C N 1
ATOM 4089 C CA . ASN C 1 125 ? -32.609 38.046 1.025 1.00 15.95 122 ASN C CA 1
ATOM 4090 C C . ASN C 1 125 ? -32.642 39.091 -0.067 1.00 17.17 122 ASN C C 1
ATOM 4091 O O . ASN C 1 125 ? -32.820 38.736 -1.232 1.00 19.35 122 ASN C O 1
ATOM 4096 N N . GLU C 1 126 ? -32.426 40.352 0.318 1.00 16.71 123 GLU C N 1
ATOM 4097 C CA . GLU C 1 126 ? -32.312 41.475 -0.581 1.00 19.78 123 GLU C CA 1
ATOM 4098 C C . GLU C 1 126 ? -30.941 41.544 -1.260 1.00 21.38 123 GLU C C 1
ATOM 4099 O O . GLU C 1 126 ? -30.745 42.336 -2.190 1.00 22.90 123 GLU C O 1
ATOM 4105 N N . GLY C 1 127 ? -30.002 40.697 -0.848 1.00 19.27 124 GLY C N 1
ATOM 4106 C CA . GLY C 1 127 ? -28.712 40.519 -1.532 1.00 20.14 124 GLY C CA 1
ATOM 4107 C C . GLY C 1 127 ? -27.575 41.388 -0.992 1.00 19.72 124 GLY C C 1
ATOM 4108 O O . GLY C 1 127 ? -26.444 41.261 -1.468 1.00 21.88 124 GLY C O 1
ATOM 4109 N N . PHE C 1 128 ? -27.827 42.208 0.040 1.00 16.62 125 PHE C N 1
ATOM 4110 C CA . PHE C 1 128 ? -26.816 43.092 0.597 1.00 18.05 125 PHE C CA 1
ATOM 4111 C C . PHE C 1 128 ? -25.706 42.313 1.269 1.00 14.80 125 PHE C C 1
ATOM 4112 O O . PHE C 1 128 ? -25.954 41.291 1.892 1.00 15.10 125 PHE C O 1
ATOM 4120 N N . GLU C 1 129 ? -24.488 42.816 1.136 1.00 15.01 126 GLU C N 1
ATOM 4121 C CA . GLU C 1 129 ? -23.331 42.247 1.782 1.00 13.82 126 GLU C CA 1
ATOM 4122 C C . GLU C 1 129 ? -22.490 43.351 2.403 1.00 13.38 126 GLU C C 1
ATOM 4123 O O . GLU C 1 129 ? -22.663 44.527 2.081 1.00 14.36 126 GLU C O 1
ATOM 4129 N N . LYS C 1 130 ? -21.536 42.955 3.252 1.00 13.47 127 LYS C N 1
ATOM 4130 C CA . LYS C 1 130 ? -20.568 43.844 3.845 1.00 13.65 127 LYS C CA 1
ATOM 4131 C C . LYS C 1 130 ? -19.239 43.118 3.811 1.00 14.13 127 LYS C C 1
ATOM 4132 O O . LYS C 1 130 ? -19.175 41.974 4.254 1.00 16.22 127 LYS C O 1
ATOM 4138 N N . ALA C 1 131 ? -18.210 43.747 3.295 1.00 12.29 128 ALA C N 1
ATOM 4139 C CA . ALA C 1 131 ? -16.928 43.088 3.085 1.00 13.33 128 ALA C CA 1
ATOM 4140 C C . ALA C 1 131 ? -15.902 43.471 4.118 1.00 13.12 128 ALA C C 1
ATOM 4141 O O . ALA C 1 131 ? -15.743 44.623 4.410 1.00 17.43 128 ALA C O 1
ATOM 4143 N N . GLY C 1 132 ? -15.204 42.470 4.648 1.00 12.16 129 GLY C N 1
ATOM 4144 C CA . GLY C 1 132 ? -14.174 42.644 5.636 1.00 12.26 129 GLY C CA 1
ATOM 4145 C C . GLY C 1 132 ? -12.834 42.248 5.064 1.00 11.03 129 GLY C C 1
ATOM 4146 O O . GLY C 1 132 ? -12.608 41.061 4.804 1.00 12.06 129 GLY C O 1
ATOM 4147 N N . PRO C 1 133 ? -11.930 43.203 4.819 1.00 11.85 130 PRO C N 1
ATOM 4148 C CA . PRO C 1 133 ? -10.631 42.868 4.202 1.00 11.07 130 PRO C CA 1
ATOM 4149 C C . PRO C 1 133 ? -9.841 41.818 4.949 1.00 11.46 130 PRO C C 1
ATOM 4150 O O . PRO C 1 133 ? -9.912 41.767 6.171 1.00 12.43 130 PRO C O 1
ATOM 4154 N N . ILE C 1 134 ? -9.048 41.039 4.223 1.00 10.62 131 ILE C N 1
ATOM 4155 C CA . ILE C 1 134 ? -8.122 40.085 4.809 1.00 10.37 131 ILE C CA 1
ATOM 4156 C C . ILE C 1 134 ? -6.717 40.563 4.498 1.00 10.92 131 ILE C C 1
ATOM 4157 O O . ILE C 1 134 ? -6.408 40.878 3.357 1.00 11.49 131 ILE C O 1
ATOM 4162 N N . HIS C 1 135 ? -5.845 40.537 5.525 1.00 10.92 132 HIS C N 1
ATOM 4163 C CA . HIS C 1 135 ? -4.439 40.857 5.333 1.00 11.23 132 HIS C CA 1
ATOM 4164 C C . HIS C 1 135 ? -3.611 39.615 5.684 1.00 11.14 132 HIS C C 1
ATOM 4165 O O . HIS C 1 135 ? -3.702 39.121 6.821 1.00 13.75 132 HIS C O 1
ATOM 4172 N N . ILE C 1 136 ? -2.794 39.191 4.741 1.00 11.45 133 ILE C N 1
ATOM 4173 C CA . ILE C 1 136 ? -1.908 38.047 4.913 1.00 12.59 133 ILE C CA 1
ATOM 4174 C C . ILE C 1 136 ? -0.473 38.561 4.891 1.00 12.69 133 ILE C C 1
ATOM 4175 O O . ILE C 1 136 ? 0.005 39.054 3.864 1.00 12.96 133 ILE C O 1
ATOM 4180 N N . GLY C 1 137 ? 0.196 38.451 6.033 1.00 13.20 134 GLY C N 1
ATOM 4181 C CA . GLY C 1 137 ? 1.560 38.965 6.130 1.00 13.68 134 GLY C CA 1
ATOM 4182 C C . GLY C 1 137 ? 2.542 38.258 5.234 1.00 11.89 134 GLY C C 1
ATOM 4183 O O . GLY C 1 137 ? 2.313 37.123 4.812 1.00 12.70 134 GLY C O 1
ATOM 4184 N N . SER C 1 138 ? 3.648 38.920 4.978 1.00 13.23 135 SER C N 1
ATOM 4185 C CA . SER C 1 138 ? 4.780 38.245 4.338 1.00 13.50 135 SER C CA 1
ATOM 4186 C C . SER C 1 138 ? 5.252 37.085 5.200 1.00 12.32 135 SER C C 1
ATOM 4187 O O . SER C 1 138 ? 5.051 37.037 6.389 1.00 13.30 135 SER C O 1
ATOM 4190 N N . ASN C 1 139 ? 5.956 36.163 4.550 1.00 12.06 136 ASN C N 1
ATOM 4191 C CA . ASN C 1 139 ? 6.703 35.122 5.248 1.00 13.38 136 ASN C CA 1
ATOM 4192 C C . ASN C 1 139 ? 5.770 34.230 6.047 1.00 11.60 136 ASN C C 1
ATOM 4193 O O . ASN C 1 139 ? 6.059 33.861 7.159 1.00 13.98 136 ASN C O 1
ATOM 4198 N N . THR C 1 140 ? 4.645 33.859 5.410 1.00 12.13 137 THR C N 1
ATOM 4199 C CA . THR C 1 140 ? 3.631 33.019 6.034 1.00 11.44 137 THR C CA 1
ATOM 4200 C C . THR C 1 140 ? 3.434 31.724 5.278 1.00 11.17 137 THR C C 1
ATOM 4201 O O . THR C 1 140 ? 3.797 31.602 4.090 1.00 11.96 137 THR C O 1
ATOM 4205 N N . TRP C 1 141 ? 2.879 30.732 5.991 1.00 10.60 138 TRP C N 1
ATOM 4206 C CA . TRP C 1 141 ? 2.614 29.422 5.423 1.00 10.28 138 TRP C CA 1
ATOM 4207 C C . TRP C 1 141 ? 1.277 28.947 5.944 1.00 9.86 138 TRP C C 1
ATOM 4208 O O . TRP C 1 141 ? 1.050 28.915 7.144 1.00 11.63 138 TRP C O 1
ATOM 4219 N N . PHE C 1 142 ? 0.404 28.561 5.019 1.00 10.11 139 PHE C N 1
ATOM 4220 C CA . PHE C 1 142 ? -0.921 28.019 5.304 1.00 9.48 139 PHE C CA 1
ATOM 4221 C C . PHE C 1 142 ? -0.960 26.572 4.823 1.00 9.87 139 PHE C C 1
ATOM 4222 O O . PHE C 1 142 ? -0.702 26.308 3.661 1.00 10.20 139 PHE C O 1
ATOM 4230 N N . GLY C 1 143 ? -1.327 25.676 5.734 1.00 9.88 140 GLY C N 1
ATOM 4231 C CA . GLY C 1 143 ? -1.595 24.297 5.330 1.00 9.62 140 GLY C CA 1
ATOM 4232 C C . GLY C 1 143 ? -2.857 24.218 4.458 1.00 9.73 140 GLY C C 1
ATOM 4233 O O . GLY C 1 143 ? -3.521 25.209 4.191 1.00 10.42 140 GLY C O 1
ATOM 4234 N N . GLY C 1 144 ? -3.129 23.030 3.960 1.00 9.59 141 GLY C N 1
ATOM 4235 C CA . GLY C 1 144 ? -4.329 22.828 3.164 1.00 9.47 141 GLY C CA 1
ATOM 4236 C C . GLY C 1 144 ? -5.602 22.919 3.979 1.00 8.68 141 GLY C C 1
ATOM 4237 O O . GLY C 1 144 ? -5.588 22.763 5.205 1.00 9.00 141 GLY C O 1
ATOM 4238 N N . HIS C 1 145 ? -6.718 23.135 3.279 1.00 9.11 142 HIS C N 1
ATOM 4239 C CA . HIS C 1 145 ? -8.056 23.101 3.908 1.00 9.43 142 HIS C CA 1
ATOM 4240 C C . HIS C 1 145 ? -8.243 24.201 4.964 1.00 9.45 142 HIS C C 1
ATOM 4241 O O . HIS C 1 145 ? -9.003 24.039 5.891 1.00 13.87 142 HIS C O 1
ATOM 4248 N N . VAL C 1 146 ? -7.597 25.339 4.824 1.00 8.85 143 VAL C N 1
ATOM 4249 C CA . VAL C 1 146 ? -7.776 26.478 5.730 1.00 9.03 143 VAL C CA 1
ATOM 4250 C C . VAL C 1 146 ? -8.844 27.436 5.199 1.00 8.77 143 VAL C C 1
ATOM 4251 O O . VAL C 1 146 ? -8.885 27.729 4.012 1.00 10.93 143 VAL C O 1
ATOM 4255 N N . ALA C 1 147 ? -9.675 27.914 6.111 1.00 8.29 144 ALA C N 1
ATOM 4256 C CA . ALA C 1 147 ? -10.604 29.013 5.825 1.00 8.95 144 ALA C CA 1
ATOM 4257 C C . ALA C 1 147 ? -10.190 30.208 6.672 1.00 8.86 144 ALA C C 1
ATOM 4258 O O . ALA C 1 147 ? -10.029 30.079 7.894 1.00 10.13 144 ALA C O 1
ATOM 4260 N N . VAL C 1 148 ? -10.092 31.371 6.011 1.00 9.37 145 VAL C N 1
ATOM 4261 C CA . VAL C 1 148 ? -9.806 32.640 6.709 1.00 9.37 145 VAL C CA 1
ATOM 4262 C C . VAL C 1 148 ? -11.046 33.516 6.541 1.00 9.12 145 VAL C C 1
ATOM 4263 O O . VAL C 1 148 ? -11.550 33.664 5.450 1.00 11.07 145 VAL C O 1
ATOM 4267 N N . LEU C 1 149 ? -11.540 34.017 7.678 1.00 9.81 146 LEU C N 1
ATOM 4268 C CA . LEU C 1 149 ? -12.820 34.707 7.689 1.00 10.16 146 LEU C CA 1
ATOM 4269 C C . LEU C 1 149 ? -12.700 36.218 7.504 1.00 9.36 146 LEU C C 1
ATOM 4270 O O . LEU C 1 149 ? -11.605 36.781 7.503 1.00 10.54 146 LEU C O 1
ATOM 4275 N N . PRO C 1 150 ? -13.850 36.900 7.346 1.00 9.93 147 PRO C N 1
ATOM 4276 C CA . PRO C 1 150 ? -13.780 38.313 7.011 1.00 10.72 147 PRO C CA 1
ATOM 4277 C C . PRO C 1 150 ? -13.092 39.145 8.083 1.00 11.03 147 PRO C C 1
ATOM 4278 O O . PRO C 1 150 ? -13.301 38.930 9.281 1.00 11.89 147 PRO C O 1
ATOM 4282 N N . GLY C 1 151 ? -12.288 40.093 7.632 1.00 11.05 148 GLY C N 1
ATOM 4283 C CA . GLY C 1 151 ? -11.670 41.076 8.539 1.00 11.86 148 GLY C CA 1
ATOM 4284 C C . GLY C 1 151 ? -10.392 40.544 9.213 1.00 11.99 148 GLY C C 1
ATOM 4285 O O . GLY C 1 151 ? -9.810 41.278 10.016 1.00 15.00 148 GLY C O 1
ATOM 4286 N N . VAL C 1 152 ? -9.988 39.299 8.929 1.00 11.06 149 VAL C N 1
ATOM 4287 C CA . VAL C 1 152 ? -8.903 38.678 9.665 1.00 11.26 149 VAL C CA 1
ATOM 4288 C C . VAL C 1 152 ? -7.557 39.077 9.060 1.00 11.66 149 VAL C C 1
ATOM 4289 O O . VAL C 1 152 ? -7.388 39.189 7.857 1.00 12.30 149 VAL C O 1
ATOM 4293 N N . THR C 1 153 ? -6.613 39.294 9.983 1.00 11.98 150 THR C N 1
ATOM 4294 C CA . THR C 1 153 ? -5.216 39.532 9.653 1.00 12.43 150 THR C CA 1
ATOM 4295 C C . THR C 1 153 ? -4.363 38.386 10.200 1.00 12.20 150 THR C C 1
ATOM 4296 O O . THR C 1 153 ? -4.487 38.009 11.374 1.00 14.18 150 THR C O 1
ATOM 4300 N N . ILE 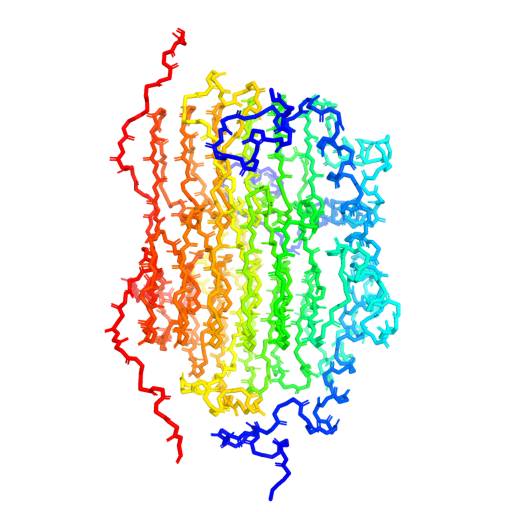C 1 154 ? -3.462 37.889 9.364 1.00 12.55 151 ILE C N 1
ATOM 4301 C CA . ILE C 1 154 ? -2.447 36.924 9.789 1.00 12.72 151 ILE C CA 1
ATOM 4302 C C . ILE C 1 154 ? -1.107 37.648 9.749 1.00 12.74 151 ILE C C 1
ATOM 4303 O O . ILE C 1 154 ? -0.673 38.141 8.712 1.00 13.47 151 ILE C O 1
ATOM 4308 N N . GLY C 1 155 ? -0.464 37.718 10.911 1.00 12.40 152 GLY C N 1
ATOM 4309 C CA . GLY C 1 155 ? 0.781 38.446 11.037 1.00 13.71 152 GLY C CA 1
ATOM 4310 C C . GLY C 1 155 ? 1.922 37.798 10.257 1.00 12.79 152 GLY C C 1
ATOM 4311 O O . GLY C 1 155 ? 1.950 36.581 10.006 1.00 14.22 152 GLY C O 1
ATOM 4312 N N . GLU C 1 156 ? 2.896 38.617 9.895 1.00 13.64 153 GLU C N 1
ATOM 4313 C CA . GLU C 1 156 ? 4.078 38.151 9.228 1.00 14.31 153 GLU C CA 1
ATOM 4314 C C . GLU C 1 156 ? 4.800 37.053 10.028 1.00 13.38 153 GLU C C 1
ATOM 4315 O O . GLU C 1 156 ? 4.803 37.066 11.277 1.00 14.21 153 GLU C O 1
ATOM 4321 N N . GLY C 1 157 ? 5.338 36.079 9.296 1.00 13.15 154 GLY C N 1
ATOM 4322 C CA . GLY C 1 157 ? 6.136 35.068 9.906 1.00 13.41 154 GLY C CA 1
ATOM 4323 C C . GLY C 1 157 ? 5.345 33.950 10.568 1.00 13.48 154 GLY C C 1
ATOM 4324 O O . GLY C 1 157 ? 5.926 33.090 11.248 1.00 15.14 154 GLY C O 1
ATOM 4325 N N . SER C 1 158 ? 4.025 33.946 10.412 1.00 13.11 155 SER C N 1
ATOM 4326 C CA . SER C 1 158 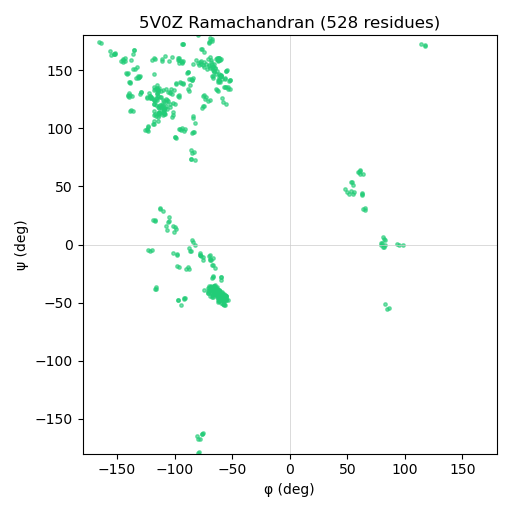? 3.189 32.975 11.052 1.00 12.82 155 SER C CA 1
ATOM 4327 C C . SER C 1 158 ? 2.838 31.793 10.153 1.00 12.48 155 SER C C 1
ATOM 4328 O O . SER C 1 158 ? 2.918 31.846 8.893 1.00 12.59 155 SER C O 1
ATOM 4331 N N . VAL C 1 159 ? 2.461 30.700 10.823 1.00 11.84 156 VAL C N 1
ATOM 4332 C CA . VAL C 1 159 ? 2.152 29.438 10.161 1.00 11.66 156 VAL C CA 1
ATOM 4333 C C . VAL C 1 159 ? 0.786 29.015 10.698 1.00 11.38 156 VAL C C 1
ATOM 4334 O O . VAL C 1 159 ? 0.559 28.959 11.904 1.00 13.10 156 VAL C O 1
ATOM 4338 N N . ILE C 1 160 ? -0.082 28.654 9.740 1.00 10.55 157 ILE C N 1
ATOM 4339 C CA . ILE C 1 160 ? -1.450 28.253 10.027 1.00 10.01 157 ILE C CA 1
ATOM 4340 C C . ILE C 1 160 ? -1.600 26.775 9.665 1.00 10.09 157 ILE C C 1
ATOM 4341 O O . ILE C 1 160 ? -1.403 26.388 8.501 1.00 11.10 157 ILE C O 1
ATOM 4346 N N . GLY C 1 161 ? -1.930 25.953 10.650 1.00 10.65 158 GLY C N 1
ATOM 4347 C CA . GLY C 1 161 ? -2.033 24.510 10.412 1.00 10.62 158 GLY C CA 1
ATOM 4348 C C . GLY C 1 161 ? -3.174 24.146 9.492 1.00 9.76 158 GLY C C 1
ATOM 4349 O O . GLY C 1 161 ? -4.223 24.818 9.427 1.00 9.89 158 GLY C O 1
ATOM 4350 N N . ALA C 1 162 ? -3.007 23.039 8.816 1.00 10.53 159 ALA C N 1
ATOM 4351 C CA . ALA C 1 162 ? -4.028 22.497 7.932 1.00 9.37 159 ALA C CA 1
ATOM 4352 C C . ALA C 1 162 ? -5.352 22.356 8.664 1.00 9.62 159 ALA C C 1
ATOM 4353 O O . ALA C 1 162 ? -5.392 22.025 9.853 1.00 10.60 159 ALA C O 1
ATOM 4355 N N . GLY C 1 163 ? -6.441 22.661 7.962 1.00 9.62 160 GLY C N 1
ATOM 4356 C CA . GLY C 1 163 ? -7.763 22.501 8.505 1.00 10.34 160 GLY C CA 1
ATOM 4357 C C . GLY C 1 163 ? -8.240 23.626 9.394 1.00 10.15 160 GLY C C 1
ATOM 4358 O O . GLY C 1 163 ? -9.374 23.587 9.907 1.00 11.54 160 GLY C O 1
ATOM 4359 N N . SER C 1 164 ? -7.408 24.614 9.632 1.00 9.21 161 SER C N 1
ATOM 4360 C CA . SER C 1 164 ? -7.758 25.682 10.542 1.00 9.33 161 SER C CA 1
ATOM 4361 C C . SER C 1 164 ? -8.898 26.519 9.983 1.00 9.04 161 SER C C 1
ATOM 4362 O O . SER C 1 164 ? -9.041 26.719 8.780 1.00 9.96 161 SER C O 1
ATOM 4365 N N . VAL C 1 165 ? -9.681 27.072 10.909 1.00 9.74 162 VAL C N 1
ATOM 4366 C CA . VAL C 1 165 ? -10.725 28.054 10.604 1.00 8.98 162 VAL C CA 1
ATOM 4367 C C . VAL C 1 165 ? -10.334 29.318 11.362 1.00 9.75 162 VAL C C 1
ATOM 4368 O O . VAL C 1 165 ? -10.414 29.352 12.614 1.00 10.77 162 VAL C O 1
ATOM 4372 N N . VAL C 1 166 ? -9.805 30.310 10.624 1.00 9.78 163 VAL C N 1
ATOM 4373 C CA . VAL C 1 166 ? -9.167 31.455 11.258 1.00 9.91 163 VAL C CA 1
ATOM 4374 C C . VAL C 1 166 ? -10.228 32.557 11.448 1.00 10.00 163 VAL C C 1
ATOM 4375 O O . VAL C 1 166 ? -10.595 33.288 10.517 1.00 11.02 163 VAL C O 1
ATOM 4379 N N . THR C 1 167 ? -10.757 32.599 12.662 1.00 11.55 164 THR C N 1
ATOM 4380 C CA . THR C 1 167 ? -11.870 33.462 13.002 1.00 12.02 164 THR C CA 1
ATOM 4381 C C . THR C 1 167 ? -11.401 34.782 13.602 1.00 13.34 164 THR C C 1
ATOM 4382 O O . THR C 1 167 ? -12.189 35.737 13.669 1.00 14.98 164 THR C O 1
ATOM 4386 N N A LYS C 1 168 ? -10.169 34.814 14.086 0.50 13.43 165 LYS C N 1
ATOM 4387 N N C LYS C 1 168 ? -10.171 34.816 14.089 0.50 13.48 165 LYS C N 1
ATOM 4388 C CA A LYS C 1 168 ? -9.593 35.960 14.763 0.50 14.75 165 LYS C CA 1
ATOM 4389 C CA C LYS C 1 168 ? -9.600 35.961 14.774 0.50 14.85 165 LYS C CA 1
ATOM 4390 C C A LYS C 1 168 ? -8.161 36.165 14.292 0.50 13.36 165 LYS C C 1
ATOM 4391 C C C LYS C 1 168 ? -8.163 36.163 14.300 0.50 13.36 165 LYS C C 1
ATOM 4392 O O A LYS C 1 168 ? -7.501 35.239 13.832 0.50 14.33 165 LYS C O 1
ATOM 4393 O O C LYS C 1 168 ? -7.499 35.232 13.854 0.50 14.27 165 LYS C O 1
ATOM 4404 N N . ASP C 1 169 ? -7.652 37.383 14.464 1.00 14.26 166 ASP C N 1
ATOM 4405 C CA . ASP C 1 169 ? -6.340 37.734 13.999 1.00 12.50 166 ASP C CA 1
ATOM 4406 C C . ASP C 1 169 ? -5.274 36.872 14.685 1.00 13.48 166 ASP C C 1
ATOM 4407 O O . ASP C 1 169 ? -5.355 36.499 15.865 1.00 14.66 166 ASP C O 1
ATOM 4412 N N . ILE C 1 170 ? -4.262 36.561 13.896 1.00 12.85 167 ILE C N 1
ATOM 4413 C CA . ILE C 1 170 ? -3.115 35.775 14.347 1.00 12.58 167 ILE C CA 1
ATOM 4414 C C . ILE C 1 170 ? -1.923 36.697 14.471 1.00 12.91 167 ILE C C 1
ATOM 4415 O O . ILE C 1 170 ? -1.546 37.309 13.492 1.00 12.80 167 ILE C O 1
ATOM 4420 N N . PRO C 1 171 ? -1.307 36.773 15.666 1.00 13.72 168 PRO C N 1
ATOM 4421 C CA . PRO C 1 171 ? -0.121 37.625 15.823 1.00 14.22 168 PRO C CA 1
ATOM 4422 C C . PRO C 1 171 ? 1.002 37.173 14.911 1.00 13.45 168 PRO C C 1
ATOM 4423 O O . PRO C 1 171 ? 1.037 35.987 14.506 1.00 15.12 168 PRO C O 1
ATOM 4427 N N . PRO C 1 172 ? 1.965 38.047 14.644 1.00 14.69 169 PRO C N 1
ATOM 4428 C CA . PRO C 1 172 ? 3.151 37.635 13.887 1.00 14.56 169 PRO C CA 1
ATOM 4429 C C . PRO C 1 172 ? 3.970 36.567 14.625 1.00 14.49 169 PRO C C 1
ATOM 4430 O O . PRO C 1 172 ? 3.839 36.366 15.844 1.00 15.43 169 PRO C O 1
ATOM 4434 N N . HIS C 1 173 ? 4.789 35.885 13.852 1.00 14.61 170 HIS C N 1
ATOM 4435 C CA . HIS C 1 173 ? 5.717 34.879 14.347 1.00 15.25 170 HIS C CA 1
ATOM 4436 C C . HIS C 1 173 ? 5.078 33.863 15.303 1.00 16.12 170 HIS C C 1
ATOM 4437 O O . HIS C 1 173 ? 5.619 33.532 16.347 1.00 18.46 170 HIS C O 1
ATOM 4444 N N . SER C 1 174 ? 3.938 33.347 14.872 1.00 14.92 171 SER C N 1
ATOM 4445 C CA . SER C 1 174 ? 3.167 32.429 15.669 1.00 16.23 171 SER C CA 1
ATOM 4446 C C . SER C 1 174 ? 2.725 31.242 14.841 1.00 13.67 171 SER C C 1
ATOM 4447 O O . SER C 1 174 ? 2.409 31.366 13.652 1.00 14.19 171 SER C O 1
ATOM 4450 N N . LEU C 1 175 ? 2.716 30.086 15.505 1.00 13.23 172 LEU C N 1
ATOM 4451 C CA . LEU C 1 175 ? 2.125 28.874 14.975 1.00 12.79 172 LEU C CA 1
ATOM 4452 C C . LEU C 1 175 ? 0.724 28.787 15.549 1.00 13.61 172 LEU C C 1
ATOM 4453 O O . LEU C 1 175 ? 0.562 28.843 16.751 1.00 14.92 172 LEU C O 1
ATOM 4458 N N . ALA C 1 176 ? -0.299 28.629 14.683 1.00 12.18 173 ALA C N 1
ATOM 4459 C CA . ALA C 1 176 ? -1.673 28.601 15.130 1.00 12.10 173 ALA C CA 1
ATOM 4460 C C . ALA C 1 176 ? -2.415 27.497 14.364 1.00 11.63 173 ALA C C 1
ATOM 4461 O O . ALA C 1 176 ? -2.233 27.351 13.155 1.00 12.54 173 ALA C O 1
ATOM 4463 N N . VAL C 1 177 ? -3.266 26.775 15.088 1.00 12.15 174 VAL C N 1
ATOM 4464 C CA . VAL C 1 177 ? -4.019 25.658 14.521 1.00 11.60 174 VAL C CA 1
ATOM 4465 C C . VAL C 1 177 ? -5.392 25.609 15.117 1.00 11.99 174 VAL C C 1
ATOM 4466 O O . VAL C 1 177 ? -5.597 26.078 16.232 1.00 12.67 174 VAL C O 1
ATOM 4470 N N . GLY C 1 178 ? -6.324 24.962 14.402 1.00 11.55 175 GLY C N 1
ATOM 4471 C CA . GLY C 1 178 ? -7.564 24.539 14.984 1.00 11.76 175 GLY C CA 1
ATOM 4472 C C . GLY C 1 178 ? -8.795 25.189 14.372 1.00 10.80 175 GLY C C 1
ATOM 4473 O O . GLY C 1 178 ? -8.717 26.141 13.576 1.00 11.40 175 GLY C O 1
ATOM 4474 N N . ASN C 1 179 ? -9.949 24.672 14.791 1.00 12.40 176 ASN C N 1
ATOM 4475 C CA . ASN C 1 179 ? -11.232 25.268 14.513 1.00 11.93 176 ASN C CA 1
ATOM 4476 C C . ASN C 1 179 ? -11.888 25.506 15.868 1.00 12.73 176 ASN C C 1
ATOM 4477 O O . ASN C 1 179 ? -12.440 24.536 16.485 1.00 14.64 176 ASN C O 1
ATOM 4482 N N . PRO C 1 180 ? -11.890 26.719 16.375 1.00 13.13 177 PRO C N 1
ATOM 4483 C CA . PRO C 1 180 ? -11.309 27.927 15.785 1.00 13.24 177 PRO C CA 1
ATOM 4484 C C . PRO C 1 180 ? -9.796 27.960 15.947 1.00 13.20 177 PRO C C 1
ATOM 4485 O O . PRO C 1 180 ? -9.248 27.331 16.854 1.00 14.01 177 PRO C O 1
ATOM 4489 N N . CYS C 1 181 ? -9.139 28.723 15.088 1.00 11.81 178 CYS C N 1
ATOM 4490 C CA . CYS C 1 181 ? -7.677 28.724 15.056 1.00 11.42 178 CYS C CA 1
ATOM 4491 C C . CYS C 1 181 ? -7.110 29.514 16.235 1.00 12.07 178 CYS C C 1
ATOM 4492 O O . CYS C 1 181 ? -7.435 30.683 16.441 1.00 14.58 178 CYS C O 1
ATOM 4495 N N . LYS C 1 182 ? -6.198 28.879 16.970 1.00 13.03 179 LYS C N 1
ATOM 4496 C CA . LYS C 1 182 ? -5.620 29.459 18.173 1.00 14.12 179 LYS C CA 1
ATOM 4497 C C . LYS C 1 182 ? -4.107 29.305 18.117 1.00 13.74 179 LYS C C 1
ATOM 4498 O O . LYS C 1 182 ? -3.604 28.261 17.694 1.00 14.16 179 LYS C O 1
ATOM 4504 N N . VAL C 1 183 ? -3.383 30.299 18.615 1.00 13.99 180 VAL C N 1
ATOM 4505 C CA . VAL C 1 183 ? -1.965 30.213 18.722 1.00 14.41 180 VAL C CA 1
ATOM 4506 C C . VAL C 1 183 ? -1.550 29.068 19.662 1.00 14.70 180 VAL C C 1
ATOM 4507 O O . VAL C 1 183 ? -2.097 28.895 20.768 1.00 16.83 180 VAL C O 1
ATOM 4511 N N . VAL C 1 184 ? -0.613 28.271 19.180 1.00 15.07 181 VAL C N 1
ATOM 4512 C CA . VAL C 1 184 ? 0.000 27.178 19.940 1.00 17.03 181 VAL C CA 1
ATOM 4513 C C . VAL C 1 184 ? 1.269 27.661 20.595 1.00 20.68 181 VAL C C 1
ATOM 4514 O O . VAL C 1 184 ? 1.488 27.367 21.754 1.00 25.63 181 VAL C O 1
ATOM 4518 N N . ARG C 1 185 ? 2.158 28.264 19.826 1.00 18.64 182 ARG C N 1
ATOM 4519 C CA . ARG C 1 185 ? 3.414 28.793 20.389 1.00 20.39 182 ARG C CA 1
ATOM 4520 C C . ARG C 1 185 ? 4.030 29.756 19.405 1.00 18.08 182 ARG C C 1
ATOM 4521 O O . ARG C 1 185 ? 3.542 29.910 18.256 1.00 17.79 182 ARG C O 1
ATOM 4529 N N . LYS C 1 186 ? 5.096 30.415 19.841 1.00 21.14 183 LYS C N 1
ATOM 4530 C CA . LYS C 1 186 ? 5.839 31.315 18.978 1.00 20.24 183 LYS C CA 1
ATOM 4531 C C . LYS C 1 186 ? 6.765 30.568 18.048 1.00 19.67 183 LYS C C 1
ATOM 4532 O O . LYS C 1 186 ? 7.146 29.423 18.290 1.00 22.02 183 LYS C O 1
ATOM 4535 N N . ILE C 1 187 ? 7.058 31.194 16.931 1.00 18.07 184 ILE C N 1
ATOM 4536 C CA . ILE C 1 187 ? 7.992 30.684 15.970 1.00 17.91 184 ILE C CA 1
ATOM 4537 C C . ILE C 1 187 ? 9.242 31.475 16.111 1.00 19.06 184 ILE C C 1
ATOM 4538 O O . ILE C 1 187 ? 9.227 32.697 16.156 1.00 21.77 184 ILE C O 1
ATOM 4543 N N . ASP C 1 188 ? 10.333 30.738 16.206 1.00 20.99 185 ASP C N 1
ATOM 4544 C CA . ASP C 1 188 ? 11.644 31.316 16.171 1.00 22.05 185 ASP C CA 1
ATOM 4545 C C . ASP C 1 188 ? 12.033 31.536 14.696 1.00 24.26 185 ASP C C 1
ATOM 4546 O O . ASP C 1 188 ? 12.316 30.563 13.989 1.00 23.40 185 ASP C O 1
ATOM 4551 N N . ASN C 1 189 ? 11.984 32.799 14.237 1.00 22.06 186 ASN C N 1
ATOM 4552 C CA . ASN C 1 189 ? 12.354 33.196 12.876 1.00 23.60 186 ASN C CA 1
ATOM 4553 C C . ASN C 1 189 ? 13.676 33.893 12.753 1.00 28.27 186 ASN C C 1
ATOM 4554 O O . ASN C 1 189 ? 13.932 34.658 11.786 1.00 26.97 186 ASN C O 1
ATOM 4559 N N . ASP C 1 190 ? 14.553 33.645 13.728 1.00 28.59 187 ASP C N 1
ATOM 4560 C CA . ASP C 1 190 ? 15.870 34.267 13.723 1.00 29.70 187 ASP C CA 1
ATOM 4561 C C . ASP C 1 190 ? 16.600 33.835 12.461 1.00 35.89 187 ASP C C 1
ATOM 4562 O O . ASP C 1 190 ? 16.450 32.701 11.993 1.00 37.15 187 ASP C O 1
ATOM 4567 N N . LEU C 1 191 ? 17.414 34.756 11.920 1.00 44.27 188 LEU C N 1
ATOM 4568 C CA . LEU C 1 191 ? 18.210 34.470 10.735 1.00 43.79 188 LEU C CA 1
ATOM 4569 C C . LEU C 1 191 ? 19.100 33.291 11.096 1.00 48.52 188 LEU C C 1
ATOM 4570 O O . LEU C 1 191 ? 19.758 33.365 12.121 1.00 48.02 188 LEU C O 1
ATOM 4575 N N . PRO C 1 192 ? 19.088 32.192 10.311 1.00 54.26 189 PRO C N 1
ATOM 4576 C CA . PRO C 1 192 ? 19.970 31.054 10.600 1.00 49.14 189 PRO C CA 1
ATOM 4577 C C . PRO C 1 192 ? 21.452 31.333 10.327 1.00 45.01 189 PRO C C 1
ATOM 4578 O O . PRO C 1 192 ? 22.266 30.619 10.870 1.00 56.67 189 PRO C O 1
#

Nearest PDB structures (foldseek):
  5u2k-assembly1_A  TM=1.005E+00  e=1.044E-35  Staphylococcus aureus subsp. aureus COL
  4dcl-assembly1_A  TM=1.001E+00  e=1.760E-33  Staphylococcus aureus
  4egg-assembly1_A  TM=9.991E-01  e=8.284E-33  Staphylococcus aureus subsp. aureus COL
  2ic7-assembly1_B  TM=9.682E-01  e=6.139E-18  Geobacillus kaustophilus
  1kqa-assembly1_A  TM=9.566E-01  e=1.885E-17  Escherichia coli

B-factor: mean 21.58, std 12.89, range [6.18, 138.91]

InterPro domains:
  IPR001451 Hexapeptide repeat [PF00132] (131-165)
  IPR001451 Hexapeptide repeat [PF14602] (95-108)
  IPR011004 Trimeric LpxA-like superfamily [SSF51161] (2-189)
  IPR024688 Maltose/galactoside acetyltransferase domain [PF12464] (6-57)
  IPR024688 Maltose/galactoside acetyltransferase domain [SM01266] (4-59)
  IPR039369 Galactoside O-acetyltransferase LacA-like [PTHR43017] (1-186)

Sequence (567 aa):
MTEKEKMLAEEKWYDANFDQQYLINERARAKKDICFELNHTRPSATNKRKELIDQLFQTTTDNVSSISSIPFDTDYGWNVKLGKNVYVNTNNCYFMDGGQITIGDNVFIGPNNNCGFFYTATTHPLNFHHRNEGFEKAGPIHIGSNTWFGGHVAVLPGVTIGEGSVIGAGSVVTKDIPPHSLAVGNPCKVVRRKIDNDLPMTEKEKMLAEEKWYDANFDQYLINERARAKKDICFELNHTRPSATNKRKELIDQLFQTTTDNVSISSIPFDTDYGWNVKLGKNVYVNTNNCYFMDGGQITIGDNVFIGPNNCGFFYTATHPLNFHHRNEGFEKAGPIHIGSNTWFGGHVAVLPGVTIGEGSVIGAGSVVTKKDIPPHSLAVGNPCKVVRKIDNDLPMTEKEKMLAEEKWYDANFDQYLINERARAKKDICFELNHTRPSATNKRKELIDQLFQTTTDNVSISSIPFDTDYGWNVKLGKNVYVNTNNCYFMDGGQITIGDNVFIGPNNCGFFYTATTHPLNFHHRNEGFEKAGPIHIGSNTWFGGHVAVLPGVTIGEGSVIGAGSVVTKKDIPPHSLAVGNPCKVVRKIDNDLP